Protein AF-A0A9D7NFU1-F1 (afdb_monomer_lite)

Sequence (400 aa):
MKTLTNFTKERGIVLFLALFLSTTLGDKTSTHPSVYVFNGEKYVIQGELFSGMIGENLANYEHFPLPALQAQEGNFRVRISNESNGQQYTDMAQLLVVQHPQNKEVIVDQRGKAHLIGKAQKPNTVTSSNGSDLSLATGAKDDQVFAFDNEESSRNAVILKFKKPERTERGKLILRAQSSEWMAQVVDSYYRKFGKDFPNWLQEQNALSSPERLQGMRDNDLPLSVYLKRDGEWELLEYFVATTPLQARDLVVPLNLMSIKDPELELKLETGFKFWELDYAAMDFTPNGQVTTTFVQPTSALDQDKNNALALLADADLKYVVLKKTGDYIELLYPESAVTNAGGANAFFLYTKGYSEMNVRFEGAPEANELLKLKEPGALADYSKAEYLKRKGQAKLSSM

Structure (mmCIF, N/CA/C/O backbone):
data_AF-A0A9D7NFU1-F1
#
_entry.id   AF-A0A9D7NFU1-F1
#
loop_
_atom_site.group_PDB
_atom_site.id
_atom_site.type_symbol
_atom_site.label_atom_id
_atom_site.label_alt_id
_atom_site.label_comp_id
_atom_site.label_asym_id
_atom_site.label_entity_id
_atom_site.label_seq_id
_atom_site.pdbx_PDB_ins_code
_atom_site.Cartn_x
_atom_site.Cartn_y
_atom_site.Cartn_z
_atom_site.occupancy
_atom_site.B_iso_or_equiv
_atom_site.auth_seq_id
_atom_site.auth_comp_id
_atom_site.auth_asym_id
_atom_site.auth_atom_id
_atom_site.pdbx_PDB_model_num
ATOM 1 N N . MET A 1 1 ? 25.929 34.250 8.902 1.00 37.19 1 MET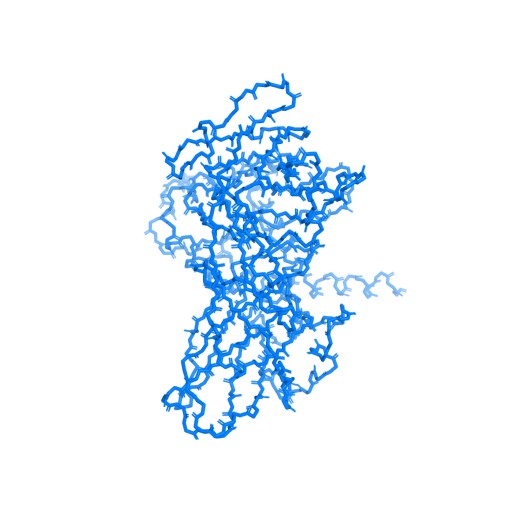 A N 1
ATOM 2 C CA . MET A 1 1 ? 25.831 33.138 7.931 1.00 37.19 1 MET A CA 1
ATOM 3 C C . MET A 1 1 ? 26.629 31.954 8.455 1.00 37.19 1 MET A C 1
ATOM 5 O O . MET A 1 1 ? 27.812 31.845 8.170 1.00 37.19 1 MET A O 1
ATOM 9 N N . LYS A 1 2 ? 26.011 31.118 9.294 1.00 29.78 2 LYS A N 1
ATOM 10 C CA . LYS A 1 2 ? 26.517 29.772 9.579 1.00 29.78 2 LYS A CA 1
ATOM 11 C C . LYS A 1 2 ? 25.806 28.848 8.597 1.00 29.78 2 LYS A C 1
ATOM 13 O O . LYS A 1 2 ? 24.588 28.915 8.475 1.00 29.78 2 LYS A O 1
ATOM 18 N N . THR A 1 3 ? 26.584 28.101 7.836 1.00 32.81 3 THR A N 1
ATOM 19 C CA . THR A 1 3 ? 26.146 27.118 6.850 1.00 32.81 3 THR A CA 1
ATOM 20 C C . THR A 1 3 ? 25.196 26.093 7.483 1.00 32.81 3 THR A C 1
ATOM 22 O O . THR A 1 3 ? 25.441 25.613 8.589 1.00 32.81 3 THR A O 1
ATOM 25 N N . LEU A 1 4 ? 24.117 25.758 6.767 1.00 41.94 4 LEU A N 1
ATOM 26 C CA . LEU A 1 4 ? 23.107 24.755 7.142 1.00 41.94 4 LEU A CA 1
ATOM 27 C C . LEU A 1 4 ? 23.677 23.334 7.342 1.00 41.94 4 LEU A C 1
ATOM 29 O O . LEU A 1 4 ? 22.986 22.472 7.866 1.00 41.94 4 LEU A O 1
ATOM 33 N N . THR A 1 5 ? 24.946 23.088 7.008 1.00 40.53 5 THR A N 1
ATOM 34 C CA . THR A 1 5 ? 25.586 21.765 7.059 1.00 40.53 5 THR A CA 1
ATOM 35 C C . THR A 1 5 ? 25.869 21.210 8.460 1.00 40.53 5 THR A C 1
ATOM 37 O O . THR A 1 5 ? 26.192 20.035 8.570 1.00 40.53 5 THR A O 1
ATOM 40 N N . ASN A 1 6 ? 25.714 21.992 9.535 1.00 31.31 6 ASN A N 1
ATOM 41 C CA . ASN A 1 6 ? 25.872 21.497 10.916 1.00 31.31 6 ASN A CA 1
ATOM 42 C C . ASN A 1 6 ? 24.538 21.280 11.665 1.00 31.31 6 ASN A C 1
ATOM 44 O O . ASN A 1 6 ? 24.554 21.043 12.871 1.00 31.31 6 ASN A O 1
ATOM 48 N N . PHE A 1 7 ? 23.388 21.355 10.982 1.00 41.78 7 PHE A N 1
ATOM 49 C CA . PHE A 1 7 ? 22.052 21.293 11.601 1.00 41.78 7 PHE A CA 1
ATOM 50 C C . PHE A 1 7 ? 21.420 19.889 11.688 1.00 41.78 7 PHE A C 1
ATOM 52 O O . PHE A 1 7 ? 20.291 19.765 12.156 1.00 41.78 7 PHE A O 1
ATOM 59 N N . THR A 1 8 ? 22.126 18.832 11.280 1.00 41.06 8 THR A N 1
ATOM 60 C CA . THR A 1 8 ? 21.580 17.464 11.156 1.00 41.06 8 THR A CA 1
ATOM 61 C C . THR A 1 8 ? 21.885 16.532 12.334 1.00 41.06 8 THR A C 1
ATOM 63 O O . THR A 1 8 ? 21.488 15.372 12.307 1.00 41.06 8 THR A O 1
ATOM 66 N N . LYS A 1 9 ? 22.565 17.000 13.394 1.00 35.88 9 LYS A N 1
ATOM 67 C CA . LYS A 1 9 ? 23.024 16.122 14.493 1.00 35.88 9 LYS A CA 1
ATOM 68 C C . LYS A 1 9 ? 22.194 16.139 15.777 1.00 35.88 9 LYS A C 1
ATOM 70 O O . LYS A 1 9 ? 22.419 15.292 16.637 1.00 35.88 9 LYS A O 1
ATOM 75 N N . GLU A 1 10 ? 21.227 17.038 15.914 1.00 35.56 10 GLU A N 1
ATOM 76 C CA . GLU A 1 10 ? 20.352 17.084 17.088 1.00 35.56 10 GLU A CA 1
ATOM 77 C C . GLU A 1 10 ? 18.916 16.772 16.675 1.00 35.56 10 GLU A C 1
ATOM 79 O O . GLU A 1 10 ? 18.222 17.628 16.140 1.00 35.56 10 GLU A O 1
ATOM 84 N N . ARG A 1 11 ? 18.529 15.504 16.882 1.00 41.25 11 ARG A N 1
ATOM 85 C CA . ARG A 1 11 ? 17.152 14.991 17.018 1.00 41.25 11 ARG A CA 1
ATOM 86 C C . ARG A 1 11 ? 16.084 15.841 16.312 1.00 41.25 11 ARG A C 1
ATOM 88 O O . ARG A 1 11 ? 15.277 16.493 16.959 1.00 41.25 11 ARG A O 1
ATOM 95 N N . GLY A 1 12 ? 16.093 15.818 14.984 1.00 32.66 12 GLY A N 1
ATOM 96 C CA . GLY A 1 12 ? 15.000 16.321 14.161 1.00 32.66 12 GLY A CA 1
ATOM 97 C C . GLY A 1 12 ? 14.421 15.145 13.399 1.00 32.66 12 GLY A C 1
ATOM 98 O O . GLY A 1 12 ? 15.089 14.592 12.530 1.00 32.66 12 GLY A O 1
ATOM 99 N N . ILE A 1 13 ? 13.224 14.733 13.787 1.00 41.75 13 ILE A N 1
ATOM 100 C CA . ILE A 1 13 ? 12.457 13.666 13.152 1.00 41.75 13 ILE A CA 1
ATOM 101 C C . ILE A 1 13 ? 12.102 14.117 11.738 1.00 41.75 13 ILE A C 1
ATOM 103 O O . ILE A 1 13 ? 11.722 15.270 11.524 1.00 41.75 13 ILE A O 1
ATOM 107 N N . VAL A 1 14 ? 12.290 13.224 10.764 1.00 41.59 14 VAL A N 1
ATOM 108 C CA . VAL A 1 14 ? 12.174 13.568 9.348 1.00 41.59 14 VAL A CA 1
ATOM 109 C C . VAL A 1 14 ? 11.026 12.826 8.689 1.00 41.59 14 VAL A C 1
ATOM 111 O O . VAL A 1 14 ? 10.956 11.601 8.712 1.00 41.59 14 VAL A O 1
ATOM 114 N N . LEU A 1 15 ? 10.114 13.593 8.106 1.00 39.97 15 LEU A N 1
ATOM 115 C CA . LEU A 1 15 ? 8.937 13.080 7.429 1.00 39.97 15 LEU A CA 1
ATOM 116 C C . LEU A 1 15 ? 9.175 12.790 5.961 1.00 39.97 15 LEU A C 1
ATOM 118 O O . LEU A 1 15 ? 9.813 13.576 5.266 1.00 39.97 15 LEU A O 1
ATOM 122 N N . PHE A 1 16 ? 8.520 11.750 5.449 1.00 44.66 16 PHE A N 1
ATOM 123 C CA . PHE A 1 16 ? 8.421 11.538 4.014 1.00 44.66 16 PHE A CA 1
ATOM 124 C C . PHE A 1 16 ? 7.115 10.827 3.628 1.00 44.66 16 PHE A C 1
ATOM 126 O O . PHE A 1 16 ? 6.804 9.810 4.231 1.00 44.66 16 PHE A O 1
ATOM 133 N N . LEU A 1 17 ? 6.424 11.302 2.581 1.00 36.38 17 LEU A N 1
ATOM 134 C CA . LEU A 1 17 ? 5.492 10.536 1.734 1.00 36.38 17 LEU A CA 1
ATOM 135 C C . LEU A 1 17 ? 5.320 11.234 0.367 1.00 36.38 17 LEU A C 1
ATOM 137 O O . LEU A 1 17 ? 4.724 12.295 0.300 1.00 36.38 17 LEU A O 1
ATOM 141 N N . ALA A 1 18 ? 5.744 10.652 -0.756 1.00 39.16 18 ALA A N 1
ATOM 142 C CA . ALA A 1 18 ? 5.269 11.149 -2.049 1.00 39.16 18 ALA A CA 1
ATOM 143 C C . ALA A 1 18 ? 3.887 10.552 -2.289 1.00 39.16 18 ALA A C 1
ATOM 145 O O . ALA A 1 18 ? 3.753 9.349 -2.493 1.00 39.16 18 ALA A O 1
ATOM 146 N N . LEU A 1 19 ? 2.866 11.394 -2.234 1.00 44.19 19 LEU A N 1
ATOM 147 C CA . LEU A 1 19 ? 1.532 11.089 -2.719 1.00 44.19 19 LEU A CA 1
ATOM 148 C C . LEU A 1 19 ? 1.188 12.171 -3.737 1.00 44.19 19 LEU A C 1
ATOM 150 O O . LEU A 1 19 ? 1.490 13.338 -3.509 1.00 44.19 19 LEU A O 1
ATOM 154 N N . PHE A 1 20 ? 0.629 11.740 -4.869 1.00 44.78 20 PHE A N 1
ATOM 155 C CA . PHE A 1 20 ? 0.122 12.527 -6.001 1.00 44.78 20 PHE A CA 1
ATOM 156 C C . PHE A 1 20 ? 0.065 14.051 -5.830 1.00 44.78 20 PHE A C 1
ATOM 158 O O . PHE A 1 20 ? -0.649 14.566 -4.972 1.00 44.78 20 PHE A O 1
ATOM 165 N N . LEU A 1 21 ? 0.672 14.804 -6.754 1.00 42.03 21 LEU A N 1
ATOM 166 C CA . LEU A 1 21 ? 0.276 16.206 -6.866 1.00 42.03 21 LEU A CA 1
ATOM 167 C C . LEU A 1 21 ? -1.078 16.300 -7.576 1.00 42.03 21 LEU A C 1
ATOM 169 O O . LEU A 1 21 ? -1.296 15.692 -8.624 1.00 42.03 21 LEU A O 1
ATOM 173 N N . SER A 1 22 ? -1.990 17.078 -6.995 1.00 34.62 22 SER A N 1
ATOM 174 C CA . SER A 1 22 ? -3.309 17.334 -7.568 1.00 34.62 22 SER A CA 1
ATOM 175 C C . SER A 1 22 ? -3.220 18.149 -8.857 1.00 34.62 22 SER A C 1
ATOM 177 O O . SER A 1 22 ? -2.479 19.130 -8.953 1.00 34.62 22 SER A O 1
ATOM 179 N N . THR A 1 23 ? -4.064 17.778 -9.813 1.00 40.16 23 THR A N 1
ATOM 180 C CA . THR A 1 23 ? -4.193 18.345 -11.151 1.00 40.16 23 THR A CA 1
ATOM 181 C C . THR A 1 23 ? -4.780 19.756 -11.146 1.00 40.16 23 THR A C 1
ATOM 183 O O . THR A 1 23 ? -5.990 19.948 -11.251 1.00 40.16 23 THR A O 1
ATOM 186 N N . THR A 1 24 ? -3.915 20.762 -11.154 1.00 34.53 24 THR A N 1
ATOM 187 C CA . THR A 1 24 ? -4.195 22.017 -11.857 1.00 34.53 24 THR A CA 1
ATOM 188 C C . THR A 1 24 ? -2.975 22.339 -12.708 1.00 34.53 24 THR A C 1
ATOM 190 O O . THR A 1 24 ? -1.965 22.778 -12.171 1.00 34.53 24 THR A O 1
ATOM 193 N N . LEU A 1 25 ? -3.108 22.106 -14.021 1.00 30.95 25 LEU A N 1
ATOM 194 C CA . LEU A 1 25 ? -2.114 22.263 -15.098 1.00 30.95 25 LEU A CA 1
ATOM 195 C C . LEU A 1 25 ? -1.153 21.073 -15.304 1.00 30.95 25 LEU A C 1
ATOM 197 O O . LEU A 1 25 ? -0.055 21.035 -14.772 1.00 30.95 25 LEU A O 1
ATOM 201 N N . GLY A 1 26 ? -1.554 20.147 -16.182 1.00 33.69 26 GLY A N 1
ATOM 202 C CA . GLY A 1 26 ? -0.673 19.555 -17.203 1.00 33.69 26 GLY A CA 1
ATOM 203 C C . GLY A 1 26 ? 0.379 18.510 -16.815 1.00 33.69 26 GLY A C 1
ATOM 204 O O . GLY A 1 26 ? 0.642 17.648 -17.648 1.00 33.69 26 GLY A O 1
ATOM 205 N N . ASP A 1 27 ? 0.935 18.513 -15.606 1.00 41.62 27 ASP A N 1
ATOM 206 C CA . ASP A 1 27 ? 1.981 17.559 -15.224 1.00 41.62 27 ASP A CA 1
ATOM 207 C C . ASP A 1 27 ? 1.418 16.452 -14.326 1.00 41.62 27 ASP A C 1
ATOM 209 O O . ASP A 1 27 ? 1.058 16.670 -13.170 1.00 41.62 27 ASP A O 1
ATOM 213 N N . LYS A 1 28 ? 1.339 15.230 -14.868 1.00 45.25 28 LYS A N 1
ATOM 214 C CA . LYS A 1 28 ? 1.117 14.011 -14.082 1.00 45.25 28 LYS A CA 1
ATOM 215 C C . LYS A 1 28 ? 2.371 13.746 -13.248 1.00 45.25 28 LYS A C 1
ATOM 217 O O . LYS A 1 28 ? 3.358 13.201 -13.732 1.00 45.25 28 LYS A O 1
ATOM 222 N N . THR A 1 29 ? 2.340 14.130 -11.985 1.00 50.62 29 THR A N 1
ATOM 223 C CA . THR A 1 29 ? 3.460 13.978 -11.050 1.00 50.62 29 THR A CA 1
ATOM 224 C C . THR A 1 29 ? 3.235 12.847 -10.040 1.00 50.62 29 THR A C 1
ATOM 226 O O . THR A 1 29 ? 3.638 12.947 -8.877 1.00 50.62 29 THR A O 1
ATOM 229 N N . SER A 1 30 ? 2.591 11.751 -10.462 1.00 61.72 30 SER A N 1
ATOM 230 C CA . SER A 1 30 ? 2.803 10.479 -9.759 1.00 61.72 30 SER A CA 1
ATOM 231 C C . SER A 1 30 ? 4.313 10.183 -9.761 1.00 61.72 30 SER A C 1
ATOM 233 O O . SER A 1 30 ? 5.072 10.753 -10.550 1.00 61.72 30 SER A O 1
ATOM 235 N N . THR A 1 31 ? 4.784 9.331 -8.861 1.00 74.38 31 THR A N 1
ATOM 236 C CA . THR A 1 31 ? 6.132 8.743 -8.990 1.00 74.38 31 THR A CA 1
ATOM 237 C C . THR A 1 31 ? 6.074 7.234 -9.143 1.00 74.38 31 THR A C 1
ATOM 239 O O . THR A 1 31 ? 7.095 6.602 -9.391 1.00 74.38 31 THR A O 1
ATOM 242 N N . HIS A 1 32 ? 4.875 6.663 -9.061 1.00 86.00 32 HIS A N 1
ATOM 243 C CA . HIS A 1 32 ? 4.649 5.239 -8.919 1.00 86.00 32 HIS A CA 1
ATOM 244 C C . HIS A 1 32 ? 4.432 4.569 -10.279 1.00 86.00 32 HIS A C 1
ATOM 246 O O . HIS A 1 32 ? 3.793 5.154 -11.161 1.00 86.00 32 HIS A O 1
ATOM 252 N N . PRO A 1 33 ? 4.963 3.352 -10.494 1.00 92.94 33 PRO A N 1
ATOM 253 C CA . PRO A 1 33 ? 4.689 2.624 -11.719 1.00 92.94 33 PRO A CA 1
ATOM 254 C C . PRO A 1 33 ? 3.247 2.125 -11.718 1.00 92.94 33 PRO A C 1
ATOM 256 O O . PRO A 1 33 ? 2.782 1.526 -10.747 1.00 92.94 33 PRO A O 1
ATOM 259 N N . SER A 1 34 ? 2.566 2.311 -12.843 1.00 94.12 34 SER A N 1
ATOM 260 C CA . SER A 1 34 ? 1.249 1.736 -13.101 1.00 94.12 34 SER A CA 1
ATOM 261 C C . SER A 1 34 ? 1.374 0.282 -13.549 1.00 94.12 34 SER A C 1
ATOM 263 O O . SER A 1 34 ? 2.215 -0.057 -14.384 1.00 94.12 34 SER A O 1
ATOM 265 N N . VAL A 1 35 ? 0.505 -0.579 -13.027 1.00 96.81 35 VAL A N 1
ATOM 266 C CA . VAL A 1 35 ? 0.406 -1.990 -13.407 1.00 96.81 35 VAL A CA 1
ATOM 267 C C . VAL A 1 35 ? -0.795 -2.185 -14.307 1.00 96.81 35 VAL A C 1
ATOM 269 O O . VAL A 1 35 ? -1.923 -1.834 -13.962 1.00 96.81 35 VAL A O 1
ATOM 272 N N . TYR A 1 36 ? -0.548 -2.814 -15.443 1.00 97.88 36 TYR A N 1
ATOM 273 C CA . TYR A 1 36 ? -1.548 -3.210 -16.414 1.00 97.88 36 TYR A CA 1
ATOM 274 C C . TYR A 1 36 ? -1.541 -4.722 -16.580 1.00 97.88 36 TYR A C 1
ATOM 276 O O . TYR A 1 36 ? -0.486 -5.354 -16.565 1.00 97.88 36 TYR A O 1
ATOM 284 N N . VAL A 1 37 ? -2.710 -5.302 -16.818 1.00 98.44 37 VAL A N 1
ATOM 285 C CA . VAL A 1 37 ? -2.836 -6.714 -17.196 1.00 98.44 37 VAL A CA 1
ATOM 286 C C . VAL A 1 37 ? -3.599 -6.833 -18.492 1.00 98.44 37 VAL A C 1
ATOM 288 O O . VAL A 1 37 ? -4.491 -6.030 -18.769 1.00 98.44 37 VAL A O 1
ATOM 291 N N . PHE A 1 38 ? -3.254 -7.832 -19.290 1.00 97.75 38 PHE A N 1
ATOM 292 C CA . PHE A 1 38 ? -4.058 -8.182 -20.446 1.00 97.75 38 PHE A CA 1
ATOM 293 C C . PHE A 1 38 ? -5.231 -9.060 -20.000 1.00 97.75 38 PHE A C 1
ATOM 295 O O . PHE A 1 38 ? -5.030 -10.102 -19.375 1.00 97.75 38 PHE A O 1
ATOM 302 N N . ASN A 1 39 ? -6.454 -8.635 -20.307 1.00 95.81 39 ASN A N 1
ATOM 303 C CA . ASN A 1 39 ? -7.680 -9.301 -19.852 1.00 95.81 39 ASN A CA 1
ATOM 304 C C . ASN A 1 39 ? -8.314 -10.231 -20.906 1.00 95.81 39 ASN A C 1
ATOM 306 O O . ASN A 1 39 ? -9.484 -10.572 -20.778 1.00 95.81 39 ASN A O 1
ATOM 310 N N . GLY A 1 40 ? -7.587 -10.570 -21.974 1.00 93.31 40 GLY A N 1
ATOM 311 C CA . GLY A 1 40 ? -8.108 -11.313 -23.130 1.00 93.31 40 GLY A CA 1
ATOM 312 C C . GLY A 1 40 ? -8.409 -10.434 -24.351 1.00 93.31 40 GLY A C 1
ATOM 313 O O . GLY A 1 40 ? -8.382 -10.933 -25.474 1.00 93.31 40 GLY A O 1
ATOM 314 N N . GLU A 1 41 ? -8.594 -9.125 -24.159 1.00 94.06 41 GLU A N 1
ATOM 315 C CA . GLU A 1 41 ? -8.902 -8.179 -25.243 1.00 94.06 41 GLU A CA 1
ATOM 316 C C . GLU A 1 41 ? -7.928 -6.999 -25.294 1.00 94.06 41 GLU A C 1
ATOM 318 O O . GLU A 1 41 ? -7.433 -6.632 -26.360 1.00 94.06 41 GLU A O 1
ATOM 323 N N . LYS A 1 42 ? -7.649 -6.387 -24.139 1.00 96.31 42 LYS A N 1
ATOM 324 C CA . LYS A 1 42 ? -6.816 -5.186 -24.028 1.00 96.31 42 LYS A CA 1
ATOM 325 C C . LYS A 1 42 ? -6.065 -5.146 -22.703 1.00 96.31 42 LYS A C 1
ATOM 327 O O . LYS A 1 42 ? -6.386 -5.864 -21.758 1.00 96.31 42 LYS A O 1
ATOM 332 N N . TYR A 1 43 ? -5.082 -4.255 -22.626 1.00 96.75 43 TYR A N 1
ATOM 333 C CA . TYR A 1 43 ? -4.476 -3.900 -21.349 1.00 96.75 43 TYR A CA 1
ATOM 334 C C . TYR A 1 43 ? -5.445 -3.047 -20.528 1.00 96.75 43 TYR A C 1
ATOM 336 O O . TYR A 1 43 ? -5.970 -2.044 -21.014 1.00 96.75 43 TYR A O 1
ATOM 344 N N . VAL A 1 44 ? -5.671 -3.452 -19.281 1.00 96.69 44 VAL A N 1
ATOM 345 C CA . VAL A 1 44 ? -6.478 -2.726 -18.298 1.00 96.69 44 VAL A CA 1
ATOM 346 C C . VAL A 1 44 ? -5.618 -2.385 -17.089 1.00 96.69 44 VAL A C 1
ATOM 348 O O . VAL A 1 44 ? -4.856 -3.225 -16.608 1.00 96.69 44 VAL A O 1
ATOM 351 N N . ILE A 1 45 ? -5.718 -1.142 -16.616 1.00 94.75 45 ILE A N 1
ATOM 352 C CA . ILE A 1 45 ? -4.997 -0.698 -15.423 1.00 94.75 45 ILE A CA 1
ATOM 353 C C . ILE A 1 45 ? -5.525 -1.452 -14.202 1.00 94.75 45 ILE A C 1
ATOM 355 O O . ILE A 1 45 ? -6.727 -1.691 -14.077 1.00 94.75 45 ILE A O 1
ATOM 359 N N . GLN A 1 46 ? -4.628 -1.876 -13.323 1.00 93.75 46 GLN A N 1
ATOM 360 C CA . GLN A 1 46 ? -4.958 -2.512 -12.050 1.00 93.75 46 GLN A CA 1
ATOM 361 C C . GLN A 1 46 ? -4.661 -1.595 -10.859 1.00 93.75 46 GLN A C 1
ATOM 363 O O . GLN A 1 46 ? -5.213 -1.818 -9.791 1.00 93.75 46 GLN A O 1
ATOM 368 N N . GLY A 1 47 ? -3.816 -0.575 -11.028 1.00 91.62 47 GLY A N 1
ATOM 369 C CA . GLY A 1 47 ? -3.406 0.378 -9.991 1.00 91.62 47 GLY A CA 1
ATOM 370 C C . GLY A 1 47 ? -1.909 0.671 -10.085 1.00 91.62 47 GLY A C 1
ATOM 371 O O . GLY A 1 47 ? -1.297 0.390 -11.112 1.00 91.62 47 GLY A O 1
ATOM 372 N N . GLU A 1 48 ? -1.313 1.186 -9.014 1.00 91.69 48 GLU A N 1
ATOM 373 C CA . GLU A 1 48 ? 0.112 1.545 -8.967 1.00 91.69 48 GLU A CA 1
ATOM 374 C C . GLU A 1 48 ? 0.862 0.850 -7.819 1.00 91.69 48 GLU A C 1
ATOM 376 O O . GLU A 1 48 ? 0.267 0.589 -6.768 1.00 91.69 48 GLU A O 1
ATOM 381 N N . LEU A 1 49 ? 2.150 0.558 -8.032 1.00 92.25 49 LEU A N 1
ATOM 382 C CA . LEU A 1 49 ? 3.050 -0.076 -7.052 1.00 92.25 49 LEU A CA 1
ATOM 383 C C . LEU A 1 49 ? 3.868 0.951 -6.265 1.00 92.25 49 LEU A C 1
ATOM 385 O O . LEU A 1 49 ? 3.928 2.132 -6.600 1.00 92.25 49 LEU A O 1
ATOM 389 N N . PHE A 1 50 ? 4.604 0.465 -5.268 1.00 90.88 50 PHE A N 1
ATOM 390 C CA . PHE A 1 50 ? 5.649 1.193 -4.546 1.00 90.88 50 PHE A CA 1
ATOM 391 C C . PHE A 1 50 ? 5.123 2.454 -3.857 1.00 90.88 50 PHE A C 1
ATOM 393 O O . PHE A 1 50 ? 5.859 3.423 -3.645 1.00 90.88 50 PHE A O 1
ATOM 400 N N . SER A 1 51 ? 3.839 2.444 -3.492 1.00 83.75 51 SER A N 1
ATOM 401 C CA . SER A 1 51 ? 3.226 3.531 -2.741 1.00 83.75 51 SER A CA 1
ATOM 402 C C . SER A 1 51 ? 3.934 3.703 -1.398 1.00 83.75 51 SER A C 1
ATOM 404 O O . SER A 1 51 ? 4.098 2.752 -0.636 1.00 83.75 51 SER A O 1
ATOM 406 N N . GLY A 1 52 ? 4.425 4.914 -1.132 1.00 82.19 52 GLY A N 1
ATOM 407 C CA . GLY A 1 52 ? 5.239 5.206 0.051 1.00 82.19 52 GLY A CA 1
ATOM 408 C C . GLY A 1 52 ? 6.670 4.643 0.036 1.00 82.19 52 GLY A C 1
ATOM 409 O O . GLY A 1 52 ? 7.438 4.966 0.940 1.00 82.19 52 GLY A O 1
ATOM 410 N N . MET A 1 53 ? 7.075 3.874 -0.984 1.00 89.81 53 MET A N 1
ATOM 411 C CA . MET A 1 53 ? 8.431 3.321 -1.137 1.00 89.81 53 MET A CA 1
ATOM 412 C C . MET A 1 53 ? 9.292 4.236 -2.019 1.00 89.81 53 MET A C 1
ATOM 414 O O . MET A 1 53 ? 9.614 3.909 -3.162 1.00 89.81 53 MET A O 1
ATOM 418 N N . ILE A 1 54 ? 9.630 5.424 -1.507 1.00 88.31 54 ILE A N 1
ATOM 419 C CA . ILE A 1 54 ? 10.456 6.391 -2.244 1.00 88.31 54 ILE A CA 1
ATOM 420 C C . ILE A 1 54 ? 11.888 6.407 -1.719 1.00 88.31 54 ILE A C 1
ATOM 422 O O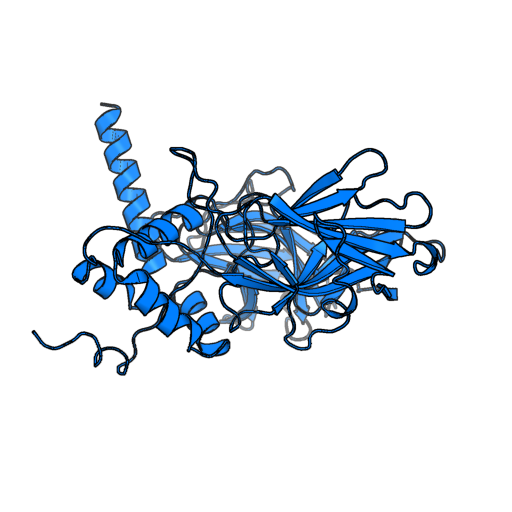 . ILE A 1 54 ? 12.132 6.787 -0.572 1.00 88.31 54 ILE A O 1
ATOM 426 N N . GLY A 1 55 ? 12.830 6.072 -2.590 1.00 91.94 55 GLY A N 1
ATOM 427 C CA . GLY A 1 55 ? 14.229 5.837 -2.254 1.00 91.94 55 GLY A CA 1
ATOM 428 C C . GLY A 1 55 ? 14.509 4.365 -1.953 1.00 91.94 55 GLY A C 1
ATOM 429 O O . GLY A 1 55 ? 13.680 3.654 -1.384 1.00 91.94 55 GLY A O 1
ATOM 430 N N . GLU A 1 56 ? 15.703 3.912 -2.336 1.00 94.56 56 GLU A N 1
ATOM 431 C CA . GLU A 1 56 ? 16.135 2.513 -2.213 1.00 94.56 56 GLU A CA 1
ATOM 432 C C . GLU A 1 56 ? 16.084 2.005 -0.765 1.00 94.56 56 GLU A C 1
ATOM 434 O O . GLU A 1 56 ? 15.750 0.852 -0.505 1.00 94.56 56 GLU A O 1
ATOM 439 N N . ASN A 1 57 ? 16.323 2.891 0.206 1.00 93.88 57 ASN A N 1
ATOM 440 C CA . ASN A 1 57 ? 16.224 2.578 1.630 1.00 93.88 57 ASN A CA 1
ATOM 441 C C . ASN A 1 57 ? 14.794 2.267 2.109 1.00 93.88 57 ASN A C 1
ATOM 443 O O . ASN A 1 57 ? 14.625 1.855 3.254 1.00 93.88 57 ASN A O 1
ATOM 447 N N . LEU A 1 58 ? 13.773 2.433 1.270 1.00 93.94 58 LEU A N 1
ATOM 448 C CA . LEU A 1 58 ? 12.400 1.996 1.526 1.00 93.94 58 LEU A CA 1
ATOM 449 C C . LEU A 1 58 ? 11.935 0.890 0.574 1.00 93.94 58 LEU A C 1
ATOM 451 O O . LEU A 1 58 ? 10.767 0.504 0.637 1.00 93.94 58 LEU A O 1
ATOM 455 N N . ALA A 1 59 ? 12.820 0.374 -0.283 1.00 94.75 59 ALA A N 1
ATOM 456 C CA . ALA A 1 59 ? 12.487 -0.717 -1.184 1.00 94.75 59 ALA A CA 1
ATOM 457 C C . ALA A 1 59 ? 12.007 -1.932 -0.385 1.00 94.75 59 ALA A C 1
ATOM 459 O O . ALA A 1 59 ? 12.705 -2.437 0.500 1.00 94.75 59 ALA A O 1
ATOM 460 N N . ASN A 1 60 ? 10.808 -2.412 -0.699 1.00 93.12 60 ASN A N 1
ATOM 461 C CA . ASN A 1 60 ? 10.207 -3.539 -0.004 1.00 93.12 60 ASN A CA 1
ATOM 462 C C . ASN A 1 60 ? 9.411 -4.410 -0.976 1.00 93.12 60 ASN A C 1
ATOM 464 O O . ASN A 1 60 ? 9.173 -4.037 -2.125 1.00 93.12 60 ASN A O 1
ATOM 468 N N . TYR A 1 61 ? 9.041 -5.596 -0.512 1.00 94.44 61 TYR A N 1
ATOM 469 C CA . TYR A 1 61 ? 8.175 -6.494 -1.251 1.00 94.44 61 TYR A CA 1
ATOM 470 C C . TYR A 1 61 ? 6.733 -5.991 -1.246 1.00 94.44 61 TYR A C 1
ATOM 472 O O . TYR A 1 61 ? 6.217 -5.537 -0.224 1.00 94.44 61 TYR A O 1
ATOM 480 N N . GLU A 1 62 ? 6.062 -6.156 -2.376 1.00 94.00 62 GLU A N 1
ATOM 481 C CA . GLU A 1 62 ? 4.652 -5.856 -2.563 1.00 94.00 62 GLU A CA 1
ATOM 482 C C . GLU A 1 62 ? 3.939 -7.058 -3.192 1.00 94.00 62 GLU A C 1
ATOM 484 O O . GLU A 1 62 ? 4.479 -7.734 -4.070 1.00 94.00 62 GLU A O 1
ATOM 489 N N . HIS A 1 63 ? 2.721 -7.329 -2.718 1.00 95.19 63 HIS A N 1
ATOM 490 C CA . HIS A 1 63 ? 1.845 -8.394 -3.208 1.00 95.19 63 HIS A CA 1
ATOM 491 C C . HIS A 1 63 ? 0.607 -7.748 -3.817 1.00 95.19 63 HIS A C 1
ATOM 493 O O . HIS A 1 63 ? -0.410 -7.540 -3.155 1.00 95.19 63 HIS A O 1
ATOM 499 N N . PHE A 1 64 ? 0.718 -7.372 -5.079 1.00 95.44 64 PHE A N 1
ATOM 500 C CA . PHE A 1 64 ? -0.261 -6.518 -5.725 1.00 95.44 64 PHE A CA 1
ATOM 501 C C . PHE A 1 64 ? -1.338 -7.360 -6.427 1.00 95.44 64 PHE A C 1
ATOM 503 O O . PHE A 1 64 ? -0.993 -8.136 -7.316 1.00 95.44 64 PHE A O 1
ATOM 510 N N . PRO A 1 65 ? -2.632 -7.241 -6.081 1.00 96.19 65 PRO A N 1
ATOM 511 C CA . PRO A 1 65 ? -3.683 -8.079 -6.659 1.00 96.19 65 PRO A CA 1
ATOM 512 C C . PRO A 1 65 ? -3.917 -7.777 -8.147 1.00 96.19 65 PRO A C 1
ATOM 514 O O . PRO A 1 65 ? -3.969 -6.619 -8.558 1.00 96.19 65 PRO A O 1
ATOM 517 N N . LEU A 1 66 ? -4.120 -8.828 -8.946 1.00 97.31 66 LEU A N 1
ATOM 518 C CA . LEU A 1 66 ? -4.362 -8.761 -10.393 1.00 97.31 66 LEU A CA 1
ATOM 519 C C . LEU A 1 66 ? -5.715 -9.403 -10.771 1.00 97.31 66 LEU A C 1
ATOM 521 O O . LEU A 1 66 ? -5.744 -10.406 -11.488 1.00 97.31 66 LEU A O 1
ATOM 525 N N . PRO A 1 67 ? -6.856 -8.873 -10.290 1.00 95.19 67 PRO A N 1
ATOM 526 C CA . PRO A 1 67 ? -8.165 -9.514 -10.448 1.00 95.19 67 PRO A CA 1
ATOM 527 C C . PRO A 1 67 ? -8.642 -9.635 -11.903 1.00 95.19 67 PRO A C 1
ATOM 529 O O . PRO A 1 67 ? -9.468 -10.496 -12.193 1.00 95.19 67 PRO A O 1
ATOM 532 N N . ALA A 1 68 ? -8.147 -8.795 -12.820 1.00 96.31 68 ALA A N 1
ATOM 533 C CA . ALA A 1 68 ? -8.522 -8.847 -14.236 1.00 96.31 68 ALA A CA 1
ATOM 534 C C . ALA A 1 68 ? -7.562 -9.680 -15.106 1.00 96.31 68 ALA A C 1
ATOM 536 O O . ALA A 1 68 ? -7.737 -9.723 -16.326 1.00 96.31 68 ALA A O 1
ATOM 537 N N . LEU A 1 69 ? -6.535 -10.302 -14.513 1.00 97.06 69 LEU A N 1
ATOM 538 C CA . LEU A 1 69 ? -5.539 -11.068 -15.254 1.00 97.06 69 LEU A CA 1
ATOM 539 C C . LEU A 1 69 ? -6.158 -12.344 -15.831 1.00 97.06 69 LEU A C 1
ATOM 541 O O . LEU A 1 69 ? -6.728 -13.155 -15.104 1.00 97.06 69 LEU A O 1
ATOM 545 N N . GLN A 1 70 ? -5.998 -12.536 -17.138 1.00 95.75 70 GLN A N 1
ATOM 546 C CA . GLN A 1 70 ? -6.442 -13.740 -17.835 1.00 95.75 70 GLN A CA 1
ATOM 547 C C . GLN A 1 70 ? -5.303 -14.318 -18.669 1.00 95.75 70 GLN A C 1
ATOM 549 O O . GLN A 1 70 ? -4.437 -13.587 -19.157 1.00 95.75 70 GLN A O 1
ATOM 554 N N . ALA A 1 71 ? -5.300 -15.640 -18.823 1.00 95.00 71 ALA A N 1
ATOM 555 C CA . ALA A 1 71 ? -4.385 -16.297 -19.739 1.00 95.00 71 ALA A CA 1
ATOM 556 C C . ALA A 1 71 ? -4.859 -16.091 -21.181 1.00 95.00 71 ALA A C 1
ATOM 558 O O . ALA A 1 71 ? -6.048 -16.200 -21.485 1.00 95.00 71 ALA A O 1
ATOM 559 N N . GLN A 1 72 ? -3.919 -15.823 -22.079 1.00 94.75 72 GLN A N 1
ATOM 560 C CA . GLN A 1 72 ? -4.142 -15.801 -23.516 1.00 94.75 72 GLN A CA 1
ATOM 561 C C . GLN A 1 72 ? -2.931 -16.421 -24.209 1.00 94.75 72 GLN A C 1
ATOM 563 O O . GLN A 1 72 ? -1.790 -16.078 -23.897 1.00 94.75 72 GLN A O 1
ATOM 568 N N . GLU A 1 73 ? -3.173 -17.326 -25.163 1.00 93.94 73 GLU A N 1
ATOM 569 C CA . GLU A 1 73 ? -2.106 -17.983 -25.937 1.00 93.94 73 GLU A CA 1
ATOM 570 C C . GLU A 1 73 ? -1.041 -18.628 -25.024 1.00 93.94 73 GLU A C 1
ATOM 572 O O . GLU A 1 73 ? 0.165 -18.478 -25.227 1.00 93.94 73 GLU A O 1
ATOM 577 N N . GLY A 1 74 ? -1.494 -19.309 -23.965 1.00 95.50 74 GLY A N 1
ATOM 578 C CA . GLY A 1 74 ? -0.631 -20.015 -23.017 1.00 95.50 74 GLY A CA 1
ATOM 579 C C . GLY A 1 74 ? 0.175 -19.116 -22.077 1.00 95.50 74 GLY A C 1
ATOM 580 O O . GLY A 1 74 ? 1.095 -19.610 -21.425 1.00 95.50 74 GLY A O 1
ATOM 581 N N . ASN A 1 75 ? -0.118 -17.812 -22.008 1.00 97.44 75 ASN A N 1
ATOM 582 C CA . ASN A 1 75 ? 0.610 -16.868 -21.164 1.00 97.44 75 ASN A CA 1
ATOM 583 C C . ASN A 1 75 ? -0.319 -15.891 -20.438 1.00 97.44 75 ASN A C 1
ATOM 585 O O . ASN A 1 75 ? -1.311 -15.416 -20.986 1.00 97.44 75 ASN A O 1
ATOM 589 N N . PHE A 1 76 ? 0.073 -15.503 -19.233 1.00 98.19 76 PHE A N 1
ATOM 590 C CA . PHE A 1 76 ? -0.420 -14.307 -18.563 1.00 98.19 76 PHE A CA 1
ATOM 591 C C . PHE A 1 76 ? 0.472 -13.123 -18.930 1.00 98.19 76 PHE A C 1
ATOM 593 O O . PHE A 1 76 ? 1.698 -13.255 -18.915 1.00 98.19 76 PHE A O 1
ATOM 600 N N . ARG A 1 77 ? -0.126 -11.966 -19.242 1.00 98.56 77 ARG A N 1
ATOM 601 C CA . ARG A 1 77 ? 0.620 -10.760 -19.635 1.00 98.56 77 ARG A CA 1
ATOM 602 C C . ARG A 1 77 ? 0.403 -9.635 -18.634 1.00 98.56 77 ARG A C 1
ATOM 604 O O . ARG A 1 77 ? -0.730 -9.191 -18.433 1.00 98.56 77 ARG A O 1
ATOM 611 N N . VAL A 1 78 ? 1.496 -9.153 -18.058 1.00 98.75 78 VAL A N 1
ATOM 612 C CA . VAL A 1 78 ? 1.523 -8.027 -17.116 1.00 98.75 78 VAL A CA 1
ATOM 613 C C . VAL A 1 78 ? 2.454 -6.958 -17.673 1.00 98.75 78 VAL A C 1
ATOM 615 O O . VAL A 1 78 ? 3.468 -7.278 -18.285 1.00 98.75 78 VAL A O 1
ATOM 618 N N . ARG A 1 79 ? 2.127 -5.684 -17.486 1.00 98.50 79 ARG A N 1
ATOM 619 C CA . ARG A 1 79 ? 2.999 -4.565 -17.841 1.00 98.50 79 ARG A CA 1
ATOM 620 C C . ARG A 1 79 ? 3.164 -3.642 -16.645 1.00 98.50 79 ARG A C 1
ATOM 622 O O . ARG A 1 79 ? 2.171 -3.242 -16.045 1.00 98.50 79 ARG A O 1
ATOM 629 N N . ILE A 1 80 ? 4.408 -3.301 -16.334 1.00 98.19 80 ILE A N 1
ATOM 630 C CA . ILE A 1 80 ? 4.763 -2.265 -15.359 1.00 98.19 80 ILE A CA 1
ATOM 631 C C . ILE A 1 80 ? 5.207 -1.050 -16.175 1.00 98.19 80 ILE A C 1
ATOM 633 O O . ILE A 1 80 ? 6.110 -1.172 -17.002 1.00 98.19 80 ILE A O 1
ATOM 637 N N . SER A 1 81 ? 4.535 0.086 -16.008 1.00 96.81 81 SER A N 1
ATOM 638 C CA . SER A 1 81 ? 4.694 1.268 -16.861 1.00 96.81 81 SER A CA 1
ATOM 639 C C . SER A 1 81 ? 4.966 2.516 -16.037 1.00 96.81 81 SER A C 1
ATOM 641 O O . SER A 1 81 ? 4.271 2.779 -15.055 1.00 96.81 81 SER A O 1
ATOM 643 N N . ASN A 1 82 ? 5.912 3.332 -16.488 1.00 94.38 82 ASN A N 1
ATOM 644 C CA . ASN A 1 82 ? 6.127 4.660 -15.943 1.00 94.38 82 ASN A CA 1
ATOM 645 C C . ASN A 1 82 ? 5.204 5.663 -16.640 1.00 94.38 82 ASN A C 1
ATOM 647 O O . ASN A 1 82 ? 5.376 5.972 -17.816 1.00 94.38 82 ASN A O 1
ATOM 651 N N . GLU A 1 83 ? 4.215 6.188 -15.921 1.00 90.19 83 GLU A N 1
ATOM 652 C CA . GLU A 1 83 ? 3.314 7.244 -16.416 1.00 90.19 83 GLU A CA 1
ATOM 653 C C . GLU A 1 83 ? 3.635 8.621 -15.838 1.00 90.19 83 GLU A C 1
ATOM 655 O O . GLU A 1 83 ? 2.788 9.517 -15.784 1.00 90.19 83 GLU A O 1
ATOM 660 N N . SER A 1 84 ? 4.855 8.760 -15.343 1.00 83.94 84 SER A N 1
ATOM 661 C CA . SER A 1 84 ? 5.200 9.714 -14.317 1.00 83.94 84 SER A CA 1
ATOM 662 C C . SER A 1 84 ? 6.556 10.354 -14.612 1.00 83.94 84 SER A C 1
ATOM 664 O O . SER A 1 84 ? 7.400 9.781 -15.298 1.00 83.94 84 SER A O 1
ATOM 666 N N . ASN A 1 85 ? 6.798 11.539 -14.055 1.00 80.88 85 ASN A N 1
ATOM 667 C CA . ASN A 1 85 ? 8.085 12.221 -14.221 1.00 80.88 85 ASN A CA 1
ATOM 668 C C . ASN A 1 85 ? 9.186 11.674 -13.282 1.00 80.88 85 ASN A C 1
ATOM 670 O O . ASN A 1 85 ? 10.330 12.124 -13.358 1.00 80.88 85 ASN A O 1
ATOM 674 N N . GLY A 1 86 ? 8.854 10.732 -12.387 1.00 85.62 86 GLY A N 1
ATOM 675 C CA . GLY A 1 86 ? 9.806 10.045 -11.509 1.00 85.62 86 GLY A CA 1
ATOM 676 C C . GLY A 1 86 ? 10.558 8.905 -12.202 1.00 85.62 86 GLY A C 1
ATOM 677 O O . GLY A 1 86 ? 10.195 8.473 -13.294 1.00 85.62 86 GLY A O 1
ATOM 678 N N . GLN A 1 87 ? 11.607 8.405 -11.547 1.00 92.56 87 GLN A N 1
ATOM 679 C CA . GLN A 1 87 ? 12.304 7.181 -11.962 1.00 92.56 87 GLN A CA 1
ATOM 680 C C . GLN A 1 87 ? 11.834 6.008 -11.106 1.00 92.56 87 GLN A C 1
ATOM 682 O O . GLN A 1 87 ? 11.581 6.175 -9.915 1.00 92.56 87 GLN A O 1
ATOM 687 N N . GLN A 1 88 ? 11.710 4.826 -11.698 1.00 95.38 88 GLN A N 1
ATOM 688 C CA . GLN A 1 88 ? 11.139 3.656 -11.029 1.00 95.38 88 GLN A CA 1
ATOM 689 C C . GLN A 1 88 ? 12.069 2.465 -11.186 1.00 95.38 88 GLN A C 1
ATOM 691 O O . GLN A 1 88 ? 12.568 2.206 -12.282 1.00 95.38 88 GLN A O 1
ATOM 696 N N . TYR A 1 89 ? 12.284 1.747 -10.091 1.00 97.31 89 TYR A N 1
ATOM 697 C CA . TYR A 1 89 ? 13.288 0.701 -9.971 1.00 97.31 89 TYR A CA 1
ATOM 698 C C . TYR A 1 89 ? 12.598 -0.586 -9.536 1.00 97.31 89 TYR A C 1
ATOM 700 O O . TYR A 1 89 ? 12.016 -0.637 -8.455 1.00 97.31 89 TYR A O 1
ATOM 708 N N . THR A 1 90 ? 12.640 -1.616 -10.380 1.00 98.19 90 THR A N 1
ATOM 709 C CA . THR A 1 90 ? 12.082 -2.946 -10.083 1.00 98.19 90 THR A CA 1
ATOM 710 C C . THR A 1 90 ? 13.210 -3.970 -10.054 1.00 98.19 90 THR A C 1
ATOM 712 O O . THR A 1 90 ? 13.911 -4.120 -11.047 1.00 98.19 90 THR A O 1
ATOM 715 N N . ASP A 1 91 ? 13.380 -4.636 -8.915 1.00 97.69 91 ASP A N 1
ATOM 716 C CA . ASP A 1 91 ? 14.445 -5.612 -8.609 1.00 97.69 91 ASP A CA 1
ATOM 717 C C . ASP A 1 91 ? 14.003 -7.045 -8.952 1.00 97.69 91 ASP A C 1
ATOM 719 O O . ASP A 1 91 ? 14.784 -7.914 -9.300 1.00 97.69 91 ASP A O 1
ATOM 723 N N . MET A 1 92 ? 12.703 -7.317 -8.833 1.00 98.00 92 MET A N 1
ATOM 724 C CA . MET A 1 92 ? 12.142 -8.656 -8.997 1.00 98.00 92 MET A CA 1
ATOM 725 C C . MET A 1 92 ? 10.673 -8.547 -9.386 1.00 98.00 92 MET A C 1
ATOM 727 O O . MET A 1 92 ? 9.974 -7.697 -8.840 1.00 98.00 92 MET A O 1
ATOM 731 N N . ALA A 1 93 ? 10.183 -9.416 -10.274 1.00 98.25 93 ALA A N 1
ATOM 732 C CA . ALA A 1 93 ? 8.766 -9.453 -10.642 1.00 98.25 93 ALA A CA 1
ATOM 733 C C . ALA A 1 93 ? 8.274 -10.881 -10.938 1.00 98.25 93 ALA A C 1
ATOM 735 O O . ALA A 1 93 ? 8.361 -11.375 -12.063 1.00 98.25 93 ALA A O 1
ATOM 736 N N . GLN A 1 94 ? 7.684 -11.527 -9.937 1.00 98.12 94 GLN A N 1
ATOM 737 C CA . GLN A 1 94 ? 7.099 -12.865 -10.027 1.00 98.12 94 GLN A CA 1
ATOM 738 C C . GLN A 1 94 ? 5.570 -12.803 -10.015 1.00 98.12 94 GLN A C 1
ATOM 740 O O . GLN A 1 94 ? 4.967 -11.917 -9.410 1.00 98.12 94 GLN A O 1
ATOM 745 N N . LEU A 1 95 ? 4.924 -13.791 -10.627 1.00 98.12 95 LEU A N 1
ATOM 746 C CA . LEU A 1 95 ? 3.489 -13.993 -10.473 1.00 98.12 95 LEU A CA 1
ATOM 747 C C . LEU A 1 95 ? 3.251 -14.936 -9.290 1.00 98.12 95 LEU A C 1
ATOM 749 O O . LEU A 1 95 ? 3.571 -16.122 -9.353 1.00 98.12 95 LEU A O 1
ATOM 753 N N . LEU A 1 96 ? 2.685 -14.413 -8.206 1.00 97.75 96 LEU A N 1
ATOM 754 C CA . LEU A 1 96 ? 2.184 -15.212 -7.096 1.00 97.75 96 LEU A CA 1
ATOM 755 C C . LEU A 1 96 ? 0.776 -15.706 -7.435 1.00 97.75 96 LEU A C 1
ATOM 757 O O . LEU A 1 96 ? -0.157 -14.925 -7.624 1.00 97.75 96 LEU A O 1
ATOM 761 N N . VAL A 1 97 ? 0.626 -17.022 -7.462 1.00 97.12 97 VAL A N 1
ATOM 762 C CA . VAL A 1 97 ? -0.647 -17.714 -7.641 1.00 97.12 97 VAL A CA 1
ATOM 763 C C . VAL A 1 97 ? -1.065 -18.306 -6.310 1.00 97.12 97 VAL A C 1
ATOM 765 O O . VAL A 1 97 ? -0.313 -19.069 -5.702 1.00 97.12 97 VAL A O 1
ATOM 768 N N . VAL A 1 98 ? -2.276 -17.987 -5.869 1.00 96.38 98 VAL A N 1
ATOM 769 C CA . VAL A 1 98 ? -2.880 -18.577 -4.677 1.00 96.38 98 VAL A CA 1
ATOM 770 C C . VAL A 1 98 ? -4.075 -19.416 -5.091 1.00 96.38 98 VAL A C 1
ATOM 772 O O . VAL A 1 98 ? -5.091 -18.885 -5.533 1.00 96.38 98 VAL A O 1
ATOM 775 N N . GLN A 1 99 ? -3.973 -20.726 -4.900 1.00 94.62 99 GLN A N 1
ATOM 776 C CA . GLN A 1 99 ? -5.100 -21.637 -5.051 1.00 94.62 99 GLN A CA 1
ATOM 777 C C . GLN A 1 99 ? -5.982 -21.603 -3.814 1.00 94.62 99 GLN A C 1
ATOM 779 O O . GLN A 1 99 ? -5.502 -21.753 -2.683 1.00 94.62 99 GLN A O 1
ATOM 784 N N . HIS A 1 100 ? -7.283 -21.459 -4.033 1.00 93.44 100 HIS A N 1
ATOM 785 C CA . HIS A 1 100 ? -8.262 -21.382 -2.963 1.00 93.44 100 HIS A CA 1
ATOM 786 C C . HIS A 1 100 ? -9.603 -22.029 -3.339 1.00 93.44 100 HIS A C 1
ATOM 788 O O . HIS A 1 100 ? -9.911 -22.221 -4.518 1.00 93.44 100 HIS A O 1
ATOM 794 N N . PRO A 1 101 ? -10.447 -22.369 -2.349 1.00 92.12 101 PRO A N 1
ATOM 795 C CA . PRO A 1 101 ? -11.821 -22.785 -2.612 1.00 92.12 101 PRO A CA 1
ATOM 796 C C . PRO A 1 101 ? -12.622 -21.684 -3.325 1.00 92.12 101 PRO A C 1
ATOM 798 O O . PRO A 1 101 ? -12.528 -20.515 -2.953 1.00 92.12 101 PRO A O 1
ATOM 801 N N . GLN A 1 102 ? -13.472 -22.061 -4.287 1.00 89.12 102 GLN A N 1
ATOM 802 C CA . GLN A 1 102 ? -14.273 -21.121 -5.096 1.00 89.12 102 GLN A CA 1
ATOM 803 C C . GLN A 1 102 ? -15.200 -20.205 -4.276 1.00 89.12 102 GLN A C 1
ATOM 805 O O . GLN A 1 102 ? -15.589 -19.143 -4.743 1.00 89.12 102 GLN A O 1
ATOM 810 N N . ASN A 1 103 ? -15.568 -20.605 -3.057 1.00 89.25 103 ASN A N 1
ATOM 811 C CA . ASN A 1 103 ? -16.456 -19.850 -2.168 1.00 89.25 103 ASN A CA 1
ATOM 812 C C . ASN A 1 103 ? -15.712 -18.984 -1.136 1.00 89.25 103 ASN A C 1
ATOM 814 O O . ASN A 1 103 ? -16.294 -18.618 -0.111 1.00 89.25 103 ASN A O 1
ATOM 818 N N . LYS A 1 104 ? -14.418 -18.734 -1.347 1.00 91.69 104 LYS A N 1
ATOM 819 C CA . LYS A 1 104 ? -13.569 -17.912 -0.481 1.00 91.69 104 LYS A CA 1
ATOM 820 C C . LYS A 1 104 ? -12.882 -16.843 -1.309 1.00 91.69 104 LYS A C 1
ATOM 822 O O . LYS A 1 104 ? -12.492 -17.107 -2.440 1.00 91.69 104 LYS A O 1
ATOM 827 N N . GLU A 1 105 ? -12.685 -15.680 -0.710 1.00 93.44 105 GLU A N 1
ATOM 828 C CA . GLU A 1 105 ? -11.789 -14.655 -1.245 1.00 93.44 105 GLU A CA 1
ATOM 829 C C . GLU A 1 105 ? -10.390 -14.832 -0.643 1.00 93.44 105 GLU A C 1
ATOM 831 O O . GLU A 1 105 ? -10.237 -15.409 0.439 1.00 93.44 105 GLU A O 1
ATOM 836 N N . VAL A 1 106 ? -9.372 -14.325 -1.337 1.00 96.06 106 VAL A N 1
ATOM 837 C CA . VAL A 1 106 ? -7.980 -14.334 -0.880 1.00 96.06 106 VAL A CA 1
ATOM 838 C C . VAL A 1 106 ? -7.503 -12.901 -0.720 1.00 96.06 106 VAL A C 1
ATOM 840 O O . VAL A 1 106 ? -7.561 -12.123 -1.668 1.00 96.06 106 VAL A O 1
ATOM 843 N N . ILE A 1 107 ? -6.957 -12.587 0.451 1.00 96.88 107 ILE A N 1
ATOM 844 C CA . ILE A 1 107 ? -6.167 -11.371 0.670 1.00 96.88 107 ILE A CA 1
ATOM 845 C C . ILE A 1 107 ? -4.778 -11.801 1.141 1.00 96.88 107 ILE A C 1
ATOM 847 O O . ILE A 1 107 ? -4.659 -12.673 2.005 1.00 96.88 107 ILE A O 1
ATOM 851 N N . VAL A 1 108 ? -3.728 -11.222 0.566 1.00 96.75 108 VAL A N 1
ATOM 852 C CA . VAL A 1 108 ? -2.338 -11.467 0.974 1.00 96.75 108 VAL A CA 1
ATOM 853 C C . VAL A 1 108 ? -1.911 -10.355 1.929 1.00 96.75 108 VAL A C 1
ATOM 855 O O . VAL A 1 108 ? -2.134 -9.181 1.646 1.00 96.75 108 VAL A O 1
ATOM 858 N N . ASP A 1 109 ? -1.352 -10.714 3.085 1.00 94.88 109 ASP A N 1
ATOM 859 C CA . ASP A 1 109 ? -0.855 -9.720 4.042 1.00 94.88 109 ASP A CA 1
ATOM 860 C C . ASP A 1 109 ? 0.490 -9.107 3.608 1.00 94.88 109 ASP A C 1
ATOM 862 O O . ASP A 1 109 ? 1.137 -9.571 2.668 1.00 94.88 109 ASP A O 1
ATOM 866 N N . GLN A 1 110 ? 0.948 -8.072 4.323 1.00 90.56 110 GLN A N 1
ATOM 867 C CA . GLN A 1 110 ? 2.226 -7.400 4.033 1.00 90.56 110 GLN A CA 1
ATOM 868 C C . GLN A 1 110 ? 3.443 -8.344 4.071 1.00 90.56 110 GLN A C 1
ATOM 870 O O . GLN A 1 110 ? 4.504 -8.014 3.549 1.00 90.56 110 GLN A O 1
ATOM 875 N N . ARG A 1 111 ? 3.307 -9.521 4.694 1.00 92.12 111 ARG A N 1
ATOM 876 C CA . ARG A 1 111 ? 4.368 -10.522 4.866 1.00 92.12 111 ARG A CA 1
ATOM 877 C C . ARG A 1 111 ? 4.274 -11.635 3.816 1.00 92.12 111 ARG A C 1
ATOM 879 O O . ARG A 1 111 ? 5.021 -12.606 3.904 1.00 92.12 111 ARG A O 1
ATOM 886 N N . GLY A 1 112 ? 3.362 -11.519 2.850 1.00 92.75 112 GLY A N 1
ATOM 887 C CA . GLY A 1 112 ? 3.182 -12.478 1.760 1.00 92.75 112 GLY A CA 1
ATOM 888 C C . GLY A 1 112 ? 2.368 -13.712 2.116 1.00 92.75 112 GLY A C 1
ATOM 889 O O . GLY A 1 112 ? 2.303 -14.664 1.336 1.00 92.75 112 GLY A O 1
ATOM 890 N N . LYS A 1 113 ? 1.715 -13.730 3.280 1.00 95.44 113 LYS A N 1
ATOM 891 C CA . LYS A 1 113 ? 0.860 -14.849 3.665 1.00 95.44 113 LYS A CA 1
ATOM 892 C C . LYS A 1 113 ? -0.552 -14.640 3.131 1.00 95.44 113 LYS A C 1
ATOM 894 O O . LYS A 1 113 ? -1.204 -13.644 3.426 1.00 95.44 113 LYS A O 1
ATOM 899 N N . ALA A 1 114 ? -1.045 -15.630 2.393 1.00 96.94 114 ALA A N 1
ATOM 900 C CA . ALA A 1 114 ? -2.416 -15.656 1.906 1.00 96.94 114 ALA A CA 1
ATOM 901 C C . ALA A 1 114 ? -3.420 -16.016 3.016 1.00 96.94 114 ALA A C 1
ATOM 903 O O . ALA A 1 114 ? -3.235 -16.963 3.793 1.00 96.94 114 ALA A O 1
ATOM 904 N N . HIS A 1 115 ? -4.521 -15.271 3.060 1.00 97.06 115 HIS A N 1
ATOM 905 C CA . HIS A 1 115 ? -5.613 -15.446 4.007 1.00 97.06 115 HIS A CA 1
ATOM 906 C C . HIS A 1 115 ? -6.936 -15.674 3.288 1.00 97.06 115 HIS A C 1
ATOM 908 O O . HIS A 1 115 ? -7.361 -14.848 2.484 1.00 97.06 115 HIS A O 1
ATOM 914 N N . LEU A 1 116 ? -7.608 -16.776 3.628 1.00 96.12 116 LEU A N 1
ATOM 915 C CA . LEU A 1 116 ? -8.953 -17.071 3.149 1.00 96.12 116 LEU A CA 1
ATOM 916 C C . LEU A 1 116 ? -9.992 -16.282 3.938 1.00 96.12 116 LEU A C 1
ATOM 918 O O . LEU A 1 116 ? -10.115 -16.445 5.157 1.00 96.12 116 LEU A O 1
ATOM 922 N N . ILE A 1 117 ? -10.780 -15.485 3.231 1.00 95.19 117 ILE A N 1
ATOM 923 C CA . ILE A 1 117 ? -11.919 -14.760 3.784 1.00 95.19 117 ILE A CA 1
ATOM 924 C C . ILE A 1 117 ? -13.188 -15.563 3.503 1.00 95.19 117 ILE A C 1
ATOM 926 O O . ILE A 1 117 ? -13.423 -16.024 2.386 1.00 95.19 117 ILE A O 1
ATOM 930 N N . GLY A 1 118 ? -13.980 -15.806 4.545 1.00 91.94 118 GLY A N 1
ATOM 931 C CA . GLY A 1 118 ? -15.122 -16.709 4.502 1.00 91.94 118 GLY A CA 1
ATOM 932 C C . GLY A 1 118 ? -16.432 -16.105 4.981 1.00 91.94 118 GLY A C 1
ATOM 933 O O . GLY A 1 118 ? -17.413 -16.122 4.251 1.00 91.94 118 GLY A O 1
ATOM 934 N N . LYS A 1 119 ? -16.475 -15.660 6.232 1.00 92.75 119 LYS A N 1
ATOM 935 C CA . LYS A 1 119 ? -17.641 -15.077 6.898 1.00 92.75 119 LYS A CA 1
ATOM 936 C C . LYS A 1 119 ? -17.196 -13.795 7.593 1.00 92.75 119 LYS A C 1
ATOM 938 O O . LYS A 1 119 ? -17.077 -13.762 8.818 1.00 92.75 119 LYS A O 1
ATOM 943 N N . ALA A 1 120 ? -16.923 -12.767 6.796 1.00 93.62 120 ALA A N 1
ATOM 944 C CA . ALA A 1 120 ? -16.619 -11.441 7.310 1.00 93.62 120 ALA A CA 1
ATOM 945 C C . ALA A 1 120 ? -17.847 -10.868 8.040 1.00 93.62 120 ALA A C 1
ATOM 947 O O . ALA A 1 120 ? -18.973 -10.933 7.544 1.00 93.62 120 ALA A O 1
ATOM 948 N N . GLN A 1 121 ? -17.626 -10.344 9.240 1.00 93.50 121 GLN A N 1
ATOM 949 C CA . GLN A 1 121 ? -18.641 -9.769 10.115 1.00 93.50 121 GLN A CA 1
ATOM 950 C C . GLN A 1 121 ? -18.368 -8.278 10.273 1.00 93.50 121 GLN A C 1
ATOM 952 O O . GLN A 1 121 ? -17.244 -7.883 10.584 1.00 93.50 121 GLN A O 1
ATOM 957 N N . LYS A 1 122 ? -19.399 -7.457 10.069 1.00 92.88 122 LYS A N 1
ATOM 958 C CA . LYS A 1 122 ? -19.319 -6.011 10.290 1.00 92.88 122 LYS A CA 1
ATOM 959 C C . LYS A 1 122 ? -19.098 -5.707 11.779 1.00 92.88 122 LYS A C 1
ATOM 961 O O . LYS A 1 122 ? -19.487 -6.524 12.623 1.00 92.88 122 LYS A O 1
ATOM 966 N N . PRO A 1 123 ? -18.501 -4.556 12.116 1.00 93.38 123 PRO A N 1
ATOM 967 C CA . PRO A 1 123 ? -18.467 -4.087 13.495 1.00 93.38 123 PRO A CA 1
ATOM 968 C C . PRO A 1 123 ? -19.892 -3.888 14.032 1.00 93.38 123 PRO A C 1
ATOM 970 O O . PRO A 1 123 ? -20.786 -3.445 13.314 1.00 93.38 123 PRO A O 1
ATOM 973 N N . ASN A 1 124 ? -20.098 -4.197 15.313 1.00 91.69 124 ASN A N 1
ATOM 974 C CA . ASN A 1 124 ? -21.322 -3.858 16.043 1.00 91.69 124 ASN A CA 1
ATOM 975 C C . ASN A 1 124 ? -21.417 -2.352 16.295 1.00 91.69 124 ASN A C 1
ATOM 977 O O . ASN A 1 124 ? -22.507 -1.803 16.438 1.00 91.69 124 ASN A O 1
ATOM 981 N N . THR A 1 125 ? -20.265 -1.698 16.425 1.00 91.12 125 THR A N 1
ATOM 982 C CA . THR A 1 125 ? -20.173 -0.271 16.707 1.00 91.12 125 THR A CA 1
ATOM 983 C C . THR A 1 125 ? -18.952 0.297 16.012 1.00 91.12 125 THR A C 1
ATOM 985 O O . THR A 1 125 ? -17.879 -0.312 16.020 1.00 91.12 125 THR A O 1
ATOM 988 N N . VAL A 1 126 ? -19.140 1.473 15.429 1.00 91.25 126 VAL A N 1
ATOM 989 C CA . VAL A 1 126 ? -18.108 2.258 14.765 1.00 91.25 126 VAL A CA 1
ATOM 990 C C . VAL A 1 126 ? -18.216 3.643 15.367 1.00 91.25 126 VAL A C 1
ATOM 992 O O . VAL A 1 126 ? -19.221 4.314 15.148 1.00 91.25 126 VAL A O 1
ATOM 995 N N . THR A 1 127 ? -17.238 4.053 16.166 1.00 91.12 127 THR A N 1
ATOM 996 C CA . THR A 1 127 ? -17.252 5.388 16.771 1.00 91.12 127 THR A CA 1
ATOM 997 C C . THR A 1 127 ? -15.971 6.148 16.509 1.00 91.12 127 THR A C 1
ATOM 999 O O . THR A 1 127 ? -14.902 5.563 16.372 1.00 91.12 127 THR A O 1
ATOM 1002 N N . SER A 1 128 ? -16.045 7.471 16.514 1.00 83.25 128 SER A N 1
ATOM 1003 C CA . SER A 1 128 ? -14.857 8.309 16.666 1.00 83.25 128 SER A CA 1
ATOM 1004 C C . SER A 1 128 ? -14.239 8.136 18.065 1.00 83.25 128 SER A C 1
ATOM 1006 O O . SER A 1 128 ? -14.848 7.565 18.978 1.00 83.25 128 SER A O 1
ATOM 1008 N N . SER A 1 129 ? -13.059 8.723 18.282 1.00 76.81 129 SER A N 1
ATOM 1009 C CA . SER A 1 129 ? -12.432 8.798 19.612 1.00 76.81 129 SER A CA 1
ATOM 1010 C C . SER A 1 129 ? -13.269 9.541 20.665 1.00 76.81 129 SER A C 1
ATOM 1012 O O . SER A 1 129 ? -13.071 9.310 21.854 1.00 76.81 129 SER A O 1
ATOM 1014 N N . ASN A 1 130 ? -14.193 10.424 20.256 1.00 76.81 130 ASN A N 1
ATOM 1015 C CA . ASN A 1 130 ? -15.094 11.151 21.164 1.00 76.81 130 ASN A CA 1
ATOM 1016 C C . ASN A 1 130 ? -16.480 10.484 21.311 1.00 76.81 130 ASN A C 1
ATOM 1018 O O . ASN A 1 130 ? -17.358 11.043 21.963 1.00 76.81 130 ASN A O 1
ATOM 1022 N N . GLY A 1 131 ? -16.671 9.283 20.747 1.00 77.19 131 GLY A N 1
ATOM 1023 C CA . GLY A 1 131 ? -17.891 8.484 20.907 1.00 77.19 131 GLY A CA 1
ATOM 1024 C C . GLY A 1 131 ? -19.011 8.789 19.909 1.00 77.19 131 GLY A C 1
ATOM 1025 O O . GLY A 1 131 ? -20.110 8.263 20.065 1.00 77.19 131 GLY A O 1
ATOM 1026 N N . SER A 1 132 ? -18.752 9.604 18.884 1.00 80.00 132 SER A N 1
ATOM 1027 C CA . SER A 1 132 ? -19.717 9.864 17.806 1.00 80.00 132 SER A CA 1
ATOM 1028 C C . SER A 1 132 ? -19.888 8.619 16.935 1.00 80.00 132 SER A C 1
ATOM 1030 O O . SER A 1 132 ? -18.885 8.021 16.558 1.00 80.00 132 SER A O 1
ATOM 1032 N N . ASP A 1 133 ? -21.123 8.235 16.606 1.00 81.75 133 ASP A N 1
ATOM 1033 C CA . ASP A 1 133 ? -21.428 7.089 15.734 1.00 81.75 133 ASP A CA 1
ATOM 1034 C C . ASP A 1 133 ? -21.046 7.381 14.270 1.00 81.75 133 ASP A C 1
ATOM 1036 O O . ASP A 1 133 ? -21.401 8.423 13.719 1.00 81.75 133 ASP A O 1
ATOM 1040 N N . LEU A 1 134 ? -20.314 6.453 13.651 1.00 77.62 134 LEU A N 1
ATOM 1041 C CA . LEU A 1 134 ? -19.786 6.512 12.284 1.00 77.62 134 LEU A CA 1
ATOM 1042 C C . LEU A 1 134 ? -20.243 5.308 11.431 1.00 77.62 134 LEU A C 1
ATOM 1044 O O . LEU A 1 134 ? -19.630 4.989 10.411 1.00 77.62 134 LEU A O 1
ATOM 1048 N N . SER A 1 135 ? -21.299 4.605 11.846 1.00 71.00 135 SER A N 1
ATOM 1049 C CA . SER A 1 135 ? -21.761 3.336 11.257 1.00 71.00 135 SER A CA 1
ATOM 1050 C C . SER A 1 135 ? -22.099 3.381 9.760 1.00 71.00 135 SER A C 1
ATOM 1052 O O . SER A 1 135 ? -22.006 2.349 9.095 1.00 71.00 135 SER A O 1
ATOM 1054 N N . LEU A 1 136 ? -22.431 4.552 9.204 1.00 59.66 136 LEU A N 1
ATOM 1055 C CA . LEU A 1 136 ? -22.693 4.720 7.768 1.00 59.66 136 LEU A CA 1
ATOM 1056 C C . LEU A 1 136 ? -21.436 4.570 6.892 1.00 59.66 136 LEU A C 1
ATOM 1058 O O . LEU A 1 136 ? -21.570 4.209 5.732 1.00 59.66 136 LEU A O 1
ATOM 1062 N N . ALA A 1 137 ? -20.235 4.788 7.436 1.00 61.06 137 ALA A N 1
ATOM 1063 C CA . ALA A 1 137 ? -19.010 4.956 6.645 1.00 61.06 137 ALA A CA 1
ATOM 1064 C C . ALA A 1 137 ? -18.131 3.694 6.512 1.00 61.06 137 ALA A C 1
ATOM 1066 O O . ALA A 1 137 ? -16.990 3.787 6.082 1.00 61.06 137 ALA A O 1
ATOM 1067 N N . THR A 1 138 ? -18.589 2.525 6.984 1.00 65.62 138 THR A N 1
ATOM 1068 C CA . THR A 1 138 ? -17.770 1.284 6.968 1.00 65.62 138 THR A CA 1
ATOM 1069 C C . THR A 1 138 ? -18.571 0.004 6.699 1.00 65.62 138 THR A C 1
ATOM 1071 O O . THR A 1 138 ? -18.090 -1.114 6.918 1.00 65.62 138 THR A O 1
ATOM 1074 N N . GLY A 1 139 ? -19.832 0.144 6.276 1.00 69.50 139 GLY A N 1
ATOM 1075 C CA . GLY A 1 139 ? -20.793 -0.955 6.227 1.00 69.50 139 GLY A CA 1
ATOM 1076 C C . GLY A 1 139 ? -20.740 -1.804 4.956 1.00 69.50 139 GLY A C 1
ATOM 1077 O O . GLY A 1 139 ? -21.123 -2.975 5.002 1.00 69.50 139 GLY A O 1
ATOM 1078 N N . ALA A 1 140 ? -20.311 -1.255 3.827 1.00 79.88 140 ALA A N 1
ATOM 1079 C CA . ALA A 1 140 ? -20.223 -1.933 2.537 1.00 79.88 140 ALA A CA 1
ATOM 1080 C C . ALA A 1 140 ? -18.950 -1.478 1.812 1.00 79.88 140 ALA A C 1
ATOM 1082 O O . ALA A 1 140 ? -18.293 -0.559 2.270 1.00 79.88 140 ALA A O 1
ATOM 1083 N N . LYS A 1 141 ? -18.577 -2.162 0.726 1.00 86.31 141 LYS A N 1
ATOM 1084 C CA . LYS A 1 141 ? -17.564 -1.655 -0.208 1.00 86.31 141 LYS A CA 1
ATOM 1085 C C . LYS A 1 141 ? -18.305 -0.824 -1.257 1.00 86.31 141 LYS A C 1
ATOM 1087 O O . LYS A 1 141 ? -18.679 -1.375 -2.295 1.00 86.31 141 LYS A O 1
ATOM 1092 N N . ASP A 1 142 ? -18.672 0.404 -0.914 1.00 83.44 142 ASP A N 1
ATOM 1093 C CA . ASP A 1 142 ? -19.556 1.262 -1.721 1.00 83.44 142 ASP A CA 1
ATOM 1094 C C . ASP A 1 142 ? -19.005 2.677 -1.948 1.00 83.44 142 ASP A C 1
ATOM 1096 O O . ASP A 1 142 ? -19.727 3.553 -2.426 1.00 83.44 142 ASP A O 1
ATOM 1100 N N . ASP A 1 143 ? -17.723 2.869 -1.638 1.00 82.94 143 ASP A N 1
ATOM 1101 C CA . ASP A 1 143 ? -16.966 4.111 -1.756 1.00 82.94 143 ASP A CA 1
ATOM 1102 C C . ASP A 1 143 ? -17.505 5.246 -0.852 1.00 82.94 143 ASP A C 1
ATOM 1104 O O . ASP A 1 143 ? -17.122 6.412 -1.001 1.00 82.94 143 ASP A O 1
ATOM 1108 N N . GLN A 1 144 ? -18.353 4.929 0.138 1.00 85.19 144 GLN A N 1
ATOM 1109 C CA . GLN A 1 144 ? -18.752 5.863 1.196 1.00 85.19 144 GLN A CA 1
ATOM 1110 C C . GLN A 1 144 ? -17.710 5.873 2.315 1.00 85.19 144 GLN A C 1
ATOM 1112 O O . GLN A 1 144 ? -17.830 5.188 3.329 1.00 85.19 144 GLN A O 1
ATOM 1117 N N . VAL A 1 145 ? -16.677 6.691 2.131 1.00 87.25 145 VAL A N 1
ATOM 1118 C CA . VAL A 1 145 ? -15.483 6.651 2.979 1.00 87.25 145 VAL A CA 1
ATOM 1119 C C . VAL A 1 145 ? -15.592 7.462 4.274 1.00 87.25 145 VA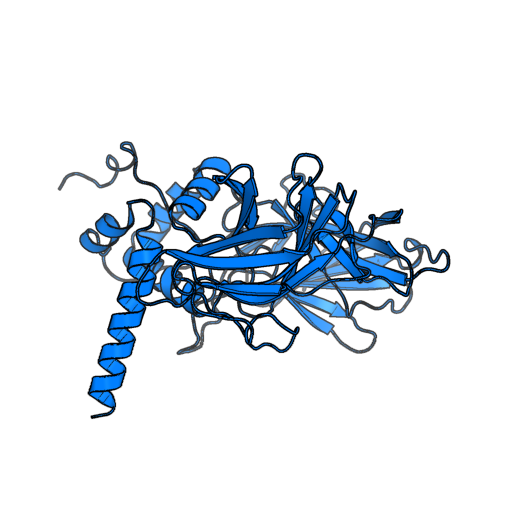L A C 1
ATOM 1121 O O . VAL A 1 145 ? -16.086 8.591 4.309 1.00 87.25 145 VAL A O 1
ATOM 1124 N N . PHE A 1 146 ? -15.005 6.934 5.347 1.00 89.69 146 PHE A N 1
ATOM 1125 C CA . PHE A 1 146 ? -14.593 7.710 6.511 1.00 89.69 146 PHE A CA 1
ATOM 1126 C C . PHE A 1 146 ? -13.244 8.386 6.236 1.00 89.69 146 PHE A C 1
ATOM 1128 O O . PHE A 1 146 ? -12.219 7.718 6.103 1.00 89.69 146 PHE A O 1
ATOM 1135 N N . ALA A 1 147 ? -13.240 9.718 6.180 1.00 91.38 147 ALA A N 1
ATOM 1136 C CA . ALA A 1 147 ? -12.098 10.515 5.727 1.00 91.38 147 ALA A CA 1
ATOM 1137 C C . ALA A 1 147 ? -11.190 11.044 6.853 1.00 91.38 147 ALA A C 1
ATOM 1139 O O . ALA A 1 147 ? -10.402 11.951 6.598 1.00 91.38 147 ALA A O 1
ATOM 1140 N N . PHE A 1 148 ? -11.317 10.546 8.093 1.00 93.75 148 PHE A N 1
ATOM 1141 C CA . PHE A 1 148 ? -10.458 10.924 9.230 1.00 93.75 148 PHE A CA 1
ATOM 1142 C C . PHE A 1 148 ? -10.313 12.450 9.422 1.00 93.75 148 PHE A C 1
ATOM 1144 O O . PHE A 1 148 ? -9.202 12.975 9.523 1.00 93.75 148 PHE A O 1
ATOM 1151 N N . ASP A 1 149 ? -11.433 13.177 9.443 1.00 92.38 149 ASP A N 1
ATOM 1152 C CA . ASP A 1 149 ? -11.477 14.643 9.359 1.00 92.38 149 ASP A CA 1
ATOM 1153 C C . ASP A 1 149 ? -12.099 15.348 10.566 1.00 92.38 149 ASP A C 1
ATOM 1155 O O . ASP A 1 149 ? -12.628 16.455 10.448 1.00 92.38 149 ASP A O 1
ATOM 1159 N N . ASN A 1 150 ? -11.992 14.750 11.753 1.00 90.62 150 ASN A N 1
ATOM 1160 C CA . ASN A 1 150 ? -12.402 15.401 12.987 1.00 90.62 150 ASN A CA 1
ATOM 1161 C C . ASN A 1 150 ? -11.555 16.662 13.232 1.00 90.62 150 ASN A C 1
ATOM 1163 O O . ASN A 1 150 ? -10.398 16.596 13.647 1.00 90.62 150 ASN A O 1
ATOM 1167 N N . GLU A 1 151 ? -12.165 17.830 13.032 1.00 91.88 151 GLU A N 1
ATOM 1168 C CA . GLU A 1 151 ? -11.548 19.149 13.214 1.00 91.88 151 GLU A CA 1
ATOM 1169 C C . GLU A 1 151 ? -11.154 19.447 14.674 1.00 91.88 151 GLU A C 1
ATOM 1171 O O . GLU A 1 151 ? -10.466 20.434 14.934 1.00 91.88 151 GLU A O 1
ATOM 1176 N N . GLU A 1 152 ? -11.511 18.606 15.645 1.00 89.94 152 GLU A N 1
ATOM 1177 C CA . GLU A 1 152 ? -11.066 18.734 17.037 1.00 89.94 152 GLU A CA 1
ATOM 1178 C C . GLU A 1 152 ? -9.645 18.192 17.246 1.00 89.94 152 GLU A C 1
ATOM 1180 O O . GLU A 1 152 ? -8.932 18.680 18.119 1.00 89.94 152 GLU A O 1
ATOM 1185 N N . SER A 1 153 ? -9.161 17.280 16.393 1.00 91.69 153 SER A N 1
ATOM 1186 C CA . SER A 1 153 ? -7.860 16.616 16.566 1.00 91.69 153 SER A CA 1
ATOM 1187 C C . SER A 1 153 ? -7.074 16.514 15.262 1.00 91.69 153 SER A C 1
ATOM 1189 O O . SER A 1 153 ? -7.632 16.264 14.200 1.00 91.69 153 SER A O 1
ATOM 1191 N N . SER A 1 154 ? -5.758 16.692 15.332 1.00 93.69 154 SER A N 1
ATOM 1192 C CA . SER A 1 154 ? -4.872 16.434 14.191 1.00 93.69 154 SER A CA 1
ATOM 1193 C C . SER A 1 154 ? -4.599 14.942 14.019 1.00 93.69 154 SER A C 1
ATOM 1195 O O . SER A 1 154 ? -4.436 14.470 12.901 1.00 93.69 154 SER A O 1
ATOM 1197 N N . ARG A 1 155 ? -4.637 14.176 15.113 1.00 94.94 155 ARG A N 1
ATOM 1198 C CA . ARG A 1 155 ? -4.599 12.714 15.092 1.00 94.94 155 ARG A CA 1
ATOM 1199 C C . ARG A 1 155 ? -6.017 12.167 15.143 1.00 94.94 155 ARG A C 1
ATOM 1201 O O . ARG A 1 155 ? -6.737 12.359 16.125 1.00 94.94 155 ARG A O 1
ATOM 1208 N N . ASN A 1 156 ? -6.426 11.519 14.070 1.00 94.31 156 ASN A N 1
ATOM 1209 C CA . ASN A 1 156 ? -7.776 11.035 13.861 1.00 94.31 156 ASN A CA 1
ATOM 1210 C C . ASN A 1 156 ? -7.830 9.530 14.061 1.00 94.31 156 ASN A C 1
ATOM 1212 O O . ASN A 1 156 ? -6.924 8.808 13.651 1.00 94.31 156 ASN A O 1
ATOM 1216 N N . ALA A 1 157 ? -8.907 9.056 14.680 1.00 94.62 157 ALA A N 1
ATOM 1217 C CA . ALA A 1 157 ? -9.089 7.636 14.902 1.00 94.62 157 ALA A CA 1
ATOM 1218 C C . ALA A 1 157 ? -10.554 7.216 14.799 1.00 94.62 157 ALA A C 1
ATOM 1220 O O . ALA A 1 157 ? -11.470 7.998 15.076 1.00 94.62 157 ALA A O 1
ATOM 1221 N N . VAL A 1 158 ? -10.740 5.948 14.452 1.00 93.81 158 VAL A N 1
ATOM 1222 C CA . VAL A 1 158 ? -12.014 5.234 14.515 1.00 93.81 158 VAL A CA 1
ATOM 1223 C C . VAL A 1 158 ? -11.838 3.998 15.391 1.00 93.81 158 VAL A C 1
ATOM 1225 O O . VAL A 1 158 ? -10.865 3.253 15.263 1.00 93.81 158 VAL A O 1
ATOM 1228 N N . ILE A 1 159 ? -12.776 3.805 16.311 1.00 95.44 159 ILE A N 1
ATOM 1229 C CA . ILE A 1 159 ? -12.879 2.649 17.189 1.00 95.44 159 ILE A CA 1
ATOM 1230 C C . ILE A 1 159 ? -13.916 1.696 16.605 1.00 95.44 159 ILE A C 1
ATOM 1232 O O . ILE A 1 159 ? -15.064 2.069 16.363 1.00 95.44 159 ILE A O 1
ATOM 1236 N N . LEU A 1 160 ? -13.496 0.456 16.390 1.00 95.50 160 LEU A N 1
ATOM 1237 C CA . LEU A 1 160 ? -14.301 -0.622 15.840 1.00 95.50 160 LEU A CA 1
ATOM 1238 C C . LEU A 1 160 ? -14.522 -1.674 16.918 1.00 95.50 160 LEU A C 1
ATOM 1240 O O . LEU A 1 160 ? -13.560 -2.211 17.473 1.00 95.50 160 LEU A O 1
ATOM 1244 N N . LYS A 1 161 ? -15.785 -2.000 17.182 1.00 95.44 161 LYS A N 1
ATOM 1245 C CA . LYS A 1 161 ? -16.159 -3.037 18.146 1.00 95.44 161 LYS A CA 1
ATOM 1246 C C . LYS A 1 161 ? -16.753 -4.235 17.436 1.00 95.44 161 LYS A C 1
ATOM 1248 O O . LYS A 1 161 ? -17.724 -4.096 16.696 1.00 95.44 161 LYS A O 1
ATOM 1253 N N . PHE A 1 162 ? -16.204 -5.419 17.677 1.00 95.50 162 PHE A N 1
ATOM 1254 C CA . PHE A 1 162 ? -16.670 -6.670 17.078 1.00 95.50 162 PHE A CA 1
ATOM 1255 C C . PHE A 1 162 ? -17.077 -7.668 18.151 1.00 95.50 162 PHE A C 1
ATOM 1257 O O . PHE A 1 162 ? -16.388 -7.829 19.156 1.00 95.50 162 PHE A O 1
ATOM 1264 N N . LYS A 1 163 ? -18.143 -8.428 17.895 1.00 95.25 163 LYS A N 1
ATOM 1265 C CA . LYS A 1 163 ? -18.451 -9.601 18.713 1.00 95.25 163 LYS A CA 1
ATOM 1266 C C . LYS A 1 163 ? -17.420 -10.696 18.447 1.00 95.25 163 LYS A C 1
ATOM 1268 O O . LYS A 1 163 ? -17.320 -11.191 17.326 1.00 95.25 163 LYS A O 1
ATOM 1273 N N . LYS A 1 164 ? -16.699 -11.116 19.482 1.00 94.19 164 LYS A N 1
ATOM 1274 C CA . LYS A 1 164 ? -15.794 -12.262 19.444 1.00 94.19 164 LYS A CA 1
ATOM 1275 C C . LYS A 1 164 ? -16.586 -13.561 19.630 1.00 94.19 164 LYS A C 1
ATOM 1277 O O . LYS A 1 164 ? -17.235 -13.727 20.664 1.00 94.19 164 LYS A O 1
ATOM 1282 N N . PRO A 1 165 ? -16.534 -14.519 18.689 1.00 93.38 165 PRO A N 1
ATOM 1283 C CA . PRO A 1 165 ? -17.127 -15.829 18.917 1.00 93.38 165 PRO A CA 1
ATOM 1284 C C . PRO A 1 165 ? -16.391 -16.576 20.036 1.00 93.38 165 PRO A C 1
ATOM 1286 O O . PRO A 1 165 ? -15.164 -16.492 20.163 1.00 93.38 165 PRO A O 1
ATOM 1289 N N . GLU A 1 166 ? -17.135 -17.341 20.835 1.00 89.31 166 GLU A N 1
ATOM 1290 C CA . GLU A 1 166 ? -16.560 -18.132 21.924 1.00 89.31 166 GLU A CA 1
ATOM 1291 C C . GLU A 1 166 ? -15.443 -19.056 21.421 1.00 89.31 166 GLU A C 1
ATOM 1293 O O . GLU A 1 166 ? -15.515 -19.605 20.320 1.00 89.31 166 GLU A O 1
ATOM 1298 N N . ARG A 1 167 ? -14.403 -19.240 22.247 1.00 85.50 167 ARG A N 1
ATOM 1299 C CA . ARG A 1 167 ? -13.263 -20.143 21.981 1.00 85.50 167 ARG A CA 1
ATOM 1300 C C . ARG A 1 167 ? -12.481 -19.833 20.696 1.00 85.50 167 ARG A C 1
ATOM 1302 O O . ARG A 1 167 ? -11.708 -20.663 20.232 1.00 85.50 167 ARG A O 1
ATOM 1309 N N . THR A 1 168 ? -12.652 -18.642 20.124 1.00 91.81 168 THR A N 1
ATOM 1310 C CA . THR A 1 168 ? -11.885 -18.217 18.953 1.00 91.81 168 THR A CA 1
ATOM 1311 C C . THR A 1 168 ? -10.536 -17.640 19.368 1.00 91.81 168 THR A C 1
ATOM 1313 O O . THR A 1 168 ? -10.454 -16.657 20.105 1.00 91.81 168 THR A O 1
ATOM 1316 N N . GLU A 1 169 ? -9.463 -18.236 18.859 1.00 93.44 169 GLU A N 1
ATOM 1317 C CA . GLU A 1 169 ? -8.079 -17.860 19.178 1.00 93.44 169 GLU A CA 1
ATOM 1318 C C . GLU A 1 169 ? -7.422 -16.986 18.107 1.00 93.44 169 GLU A C 1
ATOM 1320 O O . GLU A 1 169 ? -6.345 -16.431 18.326 1.00 93.44 169 GLU A O 1
ATOM 1325 N N . ARG A 1 170 ? -8.049 -16.861 16.935 1.00 95.12 170 ARG A N 1
ATOM 1326 C CA . ARG A 1 170 ? -7.513 -16.129 15.784 1.00 95.12 170 ARG A CA 1
ATOM 1327 C C . ARG A 1 170 ? -8.619 -15.372 15.071 1.00 95.12 170 ARG A C 1
ATOM 1329 O O . ARG A 1 170 ? -9.735 -15.867 14.960 1.00 95.12 170 ARG A O 1
ATOM 1336 N N . GLY A 1 171 ? -8.288 -14.200 14.558 1.00 96.12 171 GLY A N 1
ATOM 1337 C CA . GLY A 1 171 ? -9.176 -13.401 13.721 1.00 96.12 171 GLY A CA 1
ATOM 1338 C C . GLY A 1 171 ? -8.395 -12.750 12.593 1.00 96.12 171 GLY A C 1
ATOM 1339 O O . GLY A 1 171 ? -7.164 -12.790 12.576 1.00 96.12 171 GLY A O 1
ATOM 1340 N N . LYS A 1 172 ? -9.111 -12.172 11.640 1.00 97.56 172 LYS A N 1
ATOM 1341 C CA . LYS A 1 172 ? -8.538 -11.392 10.547 1.00 97.56 172 LYS A CA 1
ATOM 1342 C C . LYS A 1 172 ? -9.345 -10.115 10.415 1.00 97.56 172 LYS A C 1
ATOM 1344 O O . LYS A 1 172 ? -10.520 -10.188 10.058 1.00 97.56 172 LYS A O 1
ATOM 1349 N N . LEU A 1 173 ? -8.729 -8.981 10.721 1.00 98.00 173 LEU A N 1
ATOM 1350 C CA . LEU A 1 173 ? -9.308 -7.687 10.398 1.00 98.00 173 LEU A CA 1
ATOM 1351 C C . LEU A 1 173 ? -9.117 -7.464 8.901 1.00 98.00 173 LEU A C 1
ATOM 1353 O O . LEU A 1 173 ? -8.003 -7.593 8.402 1.00 98.00 173 LEU A O 1
ATOM 1357 N N . ILE A 1 174 ? -10.200 -7.145 8.212 1.00 97.25 174 ILE A N 1
ATOM 1358 C CA . ILE A 1 174 ? -10.231 -6.823 6.791 1.00 97.25 174 ILE A CA 1
ATOM 1359 C C . ILE A 1 174 ? -10.590 -5.352 6.687 1.00 97.25 174 ILE A C 1
ATOM 1361 O O . ILE A 1 174 ? -11.586 -4.929 7.276 1.00 97.25 174 ILE A O 1
ATOM 1365 N N . LEU A 1 175 ? -9.798 -4.598 5.940 1.00 96.19 175 LEU A N 1
ATOM 1366 C CA . LEU A 1 175 ? -10.039 -3.188 5.669 1.00 96.19 175 LEU A CA 1
ATOM 1367 C C . LEU A 1 175 ? -10.108 -2.981 4.163 1.00 96.19 175 LEU A C 1
ATOM 1369 O O . LEU A 1 175 ? -9.394 -3.654 3.428 1.00 96.19 175 LEU A O 1
ATOM 1373 N N . ARG A 1 176 ? -10.917 -2.031 3.711 1.00 95.00 176 ARG A N 1
ATOM 1374 C CA . ARG A 1 176 ? -10.765 -1.421 2.391 1.00 95.00 176 ARG A CA 1
ATOM 1375 C C . ARG A 1 176 ? -10.425 0.037 2.603 1.00 95.00 176 ARG A C 1
ATOM 1377 O O . ARG A 1 176 ? -11.236 0.767 3.169 1.00 95.00 176 ARG A O 1
ATOM 1384 N N . ALA A 1 177 ? -9.215 0.428 2.233 1.00 93.88 177 ALA A N 1
ATOM 1385 C CA . ALA A 1 177 ? -8.717 1.763 2.522 1.00 93.88 177 ALA A CA 1
ATOM 1386 C C . ALA A 1 177 ? -7.793 2.275 1.419 1.00 93.88 177 ALA A C 1
ATOM 1388 O O . ALA A 1 177 ? -7.149 1.488 0.718 1.00 93.88 177 ALA A O 1
ATOM 1389 N N . GLN A 1 178 ? -7.716 3.597 1.310 1.00 92.75 178 GLN A N 1
ATOM 1390 C CA . GLN A 1 178 ? -6.727 4.292 0.497 1.00 92.75 178 GLN A CA 1
ATOM 1391 C C . GLN A 1 178 ? -6.117 5.479 1.237 1.00 92.75 178 GLN A C 1
ATOM 1393 O O . GLN A 1 178 ? -6.718 6.041 2.151 1.00 92.75 178 GLN A O 1
ATOM 1398 N N . SER A 1 179 ? -4.924 5.885 0.821 1.00 91.94 179 SER A N 1
ATOM 1399 C CA . SER A 1 179 ? -4.412 7.220 1.110 1.00 91.94 179 SER A CA 1
ATOM 1400 C C . SER A 1 179 ? -5.275 8.257 0.398 1.00 91.94 179 SER A C 1
ATOM 1402 O O . SER A 1 179 ? -5.672 8.038 -0.740 1.00 91.94 179 SER A O 1
ATOM 1404 N N . SER A 1 180 ? -5.563 9.382 1.042 1.00 92.88 180 SER A N 1
ATOM 1405 C CA . SER A 1 180 ? -6.436 10.399 0.451 1.00 92.88 180 SER A CA 1
ATOM 1406 C C . SER A 1 180 ? -5.693 11.289 -0.553 1.00 92.88 180 SER A C 1
ATOM 1408 O O . SER A 1 180 ? -4.474 11.492 -0.474 1.00 92.88 180 SER A O 1
ATOM 1410 N N . GLU A 1 181 ? -6.443 11.932 -1.449 1.00 89.75 181 GLU A N 1
ATOM 1411 C CA . GLU A 1 181 ? -5.909 13.029 -2.268 1.00 89.75 181 GLU A CA 1
ATOM 1412 C C . GLU A 1 181 ? -5.435 14.215 -1.414 1.00 89.75 181 GLU A C 1
ATOM 1414 O O . GLU A 1 181 ? -4.522 14.950 -1.795 1.00 89.75 181 GLU A O 1
ATOM 1419 N N . TRP A 1 182 ? -6.035 14.411 -0.237 1.00 93.06 182 TRP A N 1
ATOM 1420 C CA . TRP A 1 182 ? -5.642 15.476 0.680 1.00 93.06 182 TRP A CA 1
ATOM 1421 C C . TRP A 1 182 ? -4.233 15.254 1.238 1.00 93.06 182 TRP A C 1
ATOM 1423 O O . TRP A 1 182 ? -3.439 16.195 1.259 1.00 93.06 182 TRP A O 1
ATOM 1433 N N . MET A 1 183 ? -3.887 14.019 1.623 1.00 92.12 183 MET A N 1
ATOM 1434 C CA . MET A 1 183 ? -2.524 13.683 2.048 1.00 92.12 183 MET A CA 1
ATOM 1435 C C . MET A 1 183 ? -1.520 14.043 0.959 1.00 92.12 183 MET A C 1
ATOM 1437 O O . MET A 1 183 ? -0.507 14.682 1.226 1.00 92.12 183 MET A O 1
ATOM 1441 N N . ALA A 1 184 ? -1.855 13.684 -0.275 1.00 86.12 184 ALA A N 1
ATOM 1442 C CA . ALA A 1 184 ? -1.084 13.970 -1.470 1.00 86.12 184 ALA A CA 1
ATOM 1443 C C . ALA A 1 184 ? -0.759 15.468 -1.613 1.00 86.12 184 ALA A C 1
ATOM 1445 O O . ALA A 1 184 ? 0.404 15.874 -1.682 1.00 86.12 184 ALA A O 1
ATOM 1446 N N . GLN A 1 185 ? -1.782 16.315 -1.499 1.00 87.94 185 GLN A N 1
ATOM 1447 C CA . GLN A 1 185 ? -1.627 17.770 -1.539 1.00 87.94 185 GLN A CA 1
ATOM 1448 C C . GLN A 1 185 ? -0.828 18.330 -0.357 1.00 87.94 185 GLN A C 1
ATOM 1450 O O . GLN A 1 185 ? -0.042 19.265 -0.530 1.00 87.94 185 GLN A O 1
ATOM 1455 N N . VAL A 1 186 ? -1.039 17.803 0.851 1.00 91.50 186 VAL A N 1
ATOM 1456 C CA . VAL A 1 186 ? -0.328 18.257 2.053 1.00 91.50 186 VAL A CA 1
ATOM 1457 C C . VAL A 1 186 ? 1.157 17.953 1.942 1.00 91.50 186 VAL A C 1
ATOM 1459 O O . VAL A 1 186 ? 1.973 18.826 2.253 1.00 91.50 186 VAL A O 1
ATOM 1462 N N . VAL A 1 187 ? 1.523 16.756 1.481 1.00 88.12 187 VAL A N 1
ATOM 1463 C CA . VAL A 1 187 ? 2.937 16.408 1.378 1.00 88.12 187 VAL A CA 1
ATOM 1464 C C . VAL A 1 187 ? 3.618 17.113 0.203 1.00 88.12 187 VAL A C 1
ATOM 1466 O O . VAL A 1 187 ? 4.748 17.571 0.362 1.00 88.12 187 VAL A O 1
ATOM 1469 N N . ASP A 1 188 ? 2.935 17.332 -0.925 1.00 86.44 188 ASP A N 1
ATOM 1470 C CA . ASP A 1 188 ? 3.462 18.218 -1.976 1.00 86.44 188 ASP A CA 1
ATOM 1471 C C . ASP A 1 188 ? 3.730 19.631 -1.439 1.00 86.44 188 ASP A C 1
ATOM 1473 O O . ASP A 1 188 ? 4.812 20.192 -1.623 1.00 86.44 188 ASP A O 1
ATOM 1477 N N . SER A 1 189 ? 2.767 20.191 -0.703 1.00 89.94 189 SER A N 1
ATOM 1478 C CA . SER A 1 189 ? 2.922 21.499 -0.067 1.00 89.94 189 SER A CA 1
ATOM 1479 C C . SER A 1 189 ? 4.110 21.520 0.898 1.00 89.94 189 SER A C 1
ATOM 1481 O O . SER A 1 189 ? 4.881 22.480 0.905 1.00 89.94 189 SER A O 1
ATOM 1483 N N . TYR A 1 190 ? 4.315 20.450 1.672 1.00 90.25 190 TYR A N 1
ATOM 1484 C CA . TYR A 1 190 ? 5.500 20.287 2.514 1.00 90.25 190 TYR A CA 1
ATOM 1485 C C . TYR A 1 190 ? 6.798 20.280 1.695 1.00 90.25 190 TYR A C 1
ATOM 1487 O O . TYR A 1 190 ? 7.733 21.006 2.030 1.00 90.25 190 TYR A O 1
ATOM 1495 N N . TYR A 1 191 ? 6.860 19.531 0.595 1.00 89.62 191 TYR A N 1
ATOM 1496 C CA . TYR A 1 191 ? 8.051 19.464 -0.255 1.00 89.62 191 TYR A CA 1
ATOM 1497 C C . TYR A 1 191 ? 8.392 20.793 -0.927 1.00 89.62 191 TYR A C 1
ATOM 1499 O O . TYR A 1 191 ? 9.562 21.186 -0.966 1.00 89.62 191 TYR A O 1
ATOM 1507 N N . ARG A 1 192 ? 7.383 21.546 -1.369 1.00 91.19 192 ARG A N 1
ATOM 1508 C CA . ARG A 1 192 ? 7.572 22.882 -1.953 1.00 91.19 192 ARG A CA 1
ATOM 1509 C C . ARG A 1 192 ? 8.246 23.861 -0.998 1.00 91.19 192 ARG A C 1
ATOM 1511 O O . ARG A 1 192 ? 8.994 24.719 -1.459 1.00 91.19 192 ARG A O 1
ATOM 1518 N N . LYS A 1 193 ? 8.065 23.703 0.318 1.00 93.38 193 LYS A N 1
ATOM 1519 C CA . LYS A 1 193 ? 8.696 24.565 1.335 1.00 93.38 193 LYS A CA 1
ATOM 1520 C C . LYS A 1 193 ? 10.214 24.473 1.350 1.00 93.38 193 LYS A C 1
ATOM 1522 O O . LYS A 1 193 ? 10.864 25.406 1.814 1.00 93.38 193 LYS A O 1
ATOM 1527 N N . PHE A 1 194 ? 10.798 23.393 0.839 1.00 93.06 194 PHE A N 1
ATOM 1528 C CA . PHE A 1 194 ? 12.249 23.297 0.683 1.00 93.06 194 PHE A CA 1
ATOM 1529 C C . PHE A 1 194 ? 12.773 24.138 -0.488 1.00 93.06 194 PHE A C 1
ATOM 1531 O O . PHE A 1 194 ? 13.958 24.473 -0.509 1.00 93.06 194 PHE A O 1
ATOM 1538 N N . GLY A 1 195 ? 11.918 24.513 -1.448 1.00 93.69 195 GLY A N 1
ATOM 1539 C CA . GLY A 1 195 ? 12.318 25.251 -2.644 1.00 93.69 195 GLY A CA 1
ATOM 1540 C C . GLY A 1 195 ? 13.533 24.607 -3.318 1.00 93.69 195 GLY A C 1
ATOM 1541 O O . GLY A 1 195 ? 13.637 23.382 -3.432 1.00 93.69 195 GLY A O 1
ATOM 1542 N N . LYS A 1 196 ? 14.514 25.434 -3.682 1.00 94.56 196 LYS A N 1
ATOM 1543 C CA . LYS A 1 196 ? 15.771 24.978 -4.296 1.00 94.56 196 LYS A CA 1
ATOM 1544 C C . LYS A 1 196 ? 16.607 24.003 -3.445 1.00 94.56 196 LYS A C 1
ATOM 1546 O O . LYS A 1 196 ? 17.485 23.350 -4.003 1.00 94.56 196 LYS A O 1
ATOM 1551 N N . ASP A 1 197 ? 16.367 23.909 -2.134 1.00 94.00 197 ASP A N 1
ATOM 1552 C CA . ASP A 1 197 ? 17.125 23.035 -1.223 1.00 94.00 197 ASP A CA 1
ATOM 1553 C C . ASP A 1 197 ? 16.540 21.611 -1.150 1.00 94.00 197 ASP A C 1
ATOM 1555 O O . ASP A 1 197 ? 17.155 20.725 -0.552 1.00 94.00 197 ASP A O 1
ATOM 1559 N N . PHE A 1 198 ? 15.395 21.354 -1.797 1.00 91.44 198 PHE A N 1
ATOM 1560 C CA . PHE A 1 198 ? 14.747 20.038 -1.809 1.00 91.44 198 PHE A CA 1
ATOM 1561 C C . PHE A 1 198 ? 15.671 18.881 -2.231 1.00 91.44 198 PHE A C 1
ATOM 1563 O O . PHE A 1 198 ? 15.659 17.861 -1.543 1.00 91.44 198 PHE A O 1
ATOM 1570 N N . PRO A 1 199 ? 16.519 18.997 -3.278 1.00 90.19 199 PRO A N 1
ATOM 1571 C CA . PRO A 1 199 ? 17.411 17.900 -3.659 1.00 90.19 199 PRO A CA 1
ATOM 1572 C C . PRO A 1 199 ? 18.424 17.529 -2.569 1.00 90.19 199 PRO A C 1
ATOM 1574 O O . PRO A 1 199 ? 18.703 16.349 -2.376 1.00 90.19 199 PRO A O 1
ATOM 1577 N N . ASN A 1 200 ? 18.946 18.517 -1.833 1.00 91.81 200 ASN A N 1
ATOM 1578 C CA . ASN A 1 200 ? 19.880 18.267 -0.732 1.00 91.81 200 ASN A CA 1
ATOM 1579 C C . ASN A 1 200 ? 19.166 17.558 0.420 1.00 91.81 200 ASN A C 1
ATOM 1581 O O . ASN A 1 200 ? 19.662 16.563 0.940 1.00 91.81 200 ASN A O 1
ATOM 1585 N N . TRP A 1 201 ? 17.970 18.032 0.772 1.00 91.00 201 TRP A N 1
ATOM 1586 C CA . TRP A 1 201 ? 17.148 17.379 1.784 1.00 91.00 201 TRP A CA 1
ATOM 1587 C C . TRP A 1 201 ? 16.799 15.934 1.396 1.00 91.00 201 TRP A C 1
ATOM 1589 O O . TRP A 1 201 ? 16.930 15.030 2.220 1.00 91.00 201 TRP A O 1
ATOM 1599 N N . LEU A 1 202 ? 16.419 15.688 0.136 1.00 88.56 202 LEU A N 1
ATOM 1600 C CA . LEU A 1 202 ? 16.111 14.348 -0.370 1.00 88.56 202 LEU A CA 1
ATOM 1601 C C . LEU A 1 202 ? 17.339 13.426 -0.313 1.00 88.56 202 LEU A C 1
ATOM 1603 O O . LEU A 1 202 ? 17.215 12.260 0.058 1.00 88.56 202 LEU A O 1
ATOM 1607 N N . GLN A 1 203 ? 18.530 13.947 -0.618 1.00 90.94 203 GLN A N 1
ATOM 1608 C CA . GLN A 1 203 ? 19.781 13.202 -0.470 1.00 90.94 203 GLN A CA 1
ATOM 1609 C C . GLN A 1 203 ? 20.032 12.796 0.989 1.00 90.94 203 GLN A C 1
ATOM 1611 O O . GLN A 1 203 ? 20.394 11.647 1.245 1.00 90.94 203 GLN A O 1
ATOM 1616 N N . GLU A 1 204 ? 19.804 13.701 1.946 1.00 91.75 204 GLU A N 1
ATOM 1617 C CA . GLU A 1 204 ? 19.881 13.378 3.377 1.00 91.75 204 GLU A CA 1
ATOM 1618 C C . GLU A 1 204 ? 18.875 12.281 3.754 1.00 91.75 204 GLU A C 1
ATOM 1620 O O . GLU A 1 204 ? 19.222 11.366 4.499 1.00 91.75 204 GLU A O 1
ATOM 1625 N N . GLN A 1 205 ? 17.664 12.303 3.184 1.00 88.06 205 GLN A N 1
ATOM 1626 C CA . GLN A 1 205 ? 16.654 11.267 3.437 1.00 88.06 205 GLN A CA 1
ATOM 1627 C C . GLN A 1 205 ? 17.048 9.905 2.885 1.00 88.06 205 GLN A C 1
ATOM 1629 O O . GLN A 1 205 ? 16.757 8.877 3.500 1.00 88.06 205 GLN A O 1
ATOM 1634 N N . ASN A 1 206 ? 17.685 9.864 1.722 1.00 90.44 206 ASN A N 1
ATOM 1635 C CA . ASN A 1 206 ? 18.132 8.611 1.121 1.00 90.44 206 ASN A CA 1
ATOM 1636 C C . ASN A 1 206 ? 19.342 8.012 1.854 1.00 90.44 206 ASN A C 1
ATOM 1638 O O . ASN A 1 206 ? 19.588 6.817 1.734 1.00 90.44 206 ASN A O 1
ATOM 1642 N N . ALA A 1 207 ? 20.057 8.810 2.654 1.00 93.94 207 ALA A N 1
ATOM 1643 C CA . ALA A 1 207 ? 21.163 8.346 3.489 1.00 93.94 207 ALA A CA 1
ATOM 1644 C C . ALA A 1 207 ? 20.719 7.716 4.827 1.00 93.94 207 ALA A C 1
ATOM 1646 O O . ALA A 1 207 ? 21.534 7.073 5.490 1.00 93.94 207 ALA A O 1
ATOM 1647 N N . LEU A 1 208 ? 19.458 7.896 5.238 1.00 94.19 208 LEU A N 1
ATOM 1648 C CA . LEU A 1 208 ? 18.908 7.283 6.454 1.00 94.19 208 LEU A CA 1
ATOM 1649 C C . LEU A 1 208 ? 18.690 5.775 6.283 1.00 94.19 208 LEU A C 1
ATOM 1651 O O . LEU A 1 208 ? 18.458 5.285 5.176 1.00 94.19 208 LEU A O 1
ATOM 1655 N N . SER A 1 209 ? 18.681 5.033 7.389 1.00 95.50 209 SER A N 1
ATOM 1656 C CA . SER A 1 209 ? 18.272 3.626 7.374 1.00 95.50 209 SER A CA 1
ATOM 1657 C C . SER A 1 209 ? 16.752 3.466 7.205 1.00 95.50 209 SER A C 1
ATOM 1659 O O . SER A 1 209 ? 15.970 4.357 7.548 1.00 95.50 209 SER A O 1
ATOM 1661 N N . SER A 1 210 ? 16.301 2.300 6.724 1.00 93.38 210 SER A N 1
ATOM 1662 C CA . SER A 1 210 ? 14.866 1.995 6.590 1.00 93.38 210 SER A CA 1
ATOM 1663 C C . SER A 1 210 ? 14.088 2.163 7.905 1.00 93.38 210 SER A C 1
ATOM 1665 O O . SER A 1 210 ? 13.029 2.790 7.883 1.00 93.38 210 SER A O 1
ATOM 1667 N N . PRO A 1 211 ? 14.576 1.673 9.069 1.00 94.31 211 PRO A N 1
ATOM 1668 C CA . PRO A 1 211 ? 13.879 1.870 10.339 1.00 94.31 211 PRO A CA 1
ATOM 1669 C C . PRO A 1 211 ? 13.730 3.342 10.732 1.00 94.31 211 PRO A C 1
ATOM 1671 O O . PRO A 1 211 ? 12.669 3.722 11.222 1.00 94.31 211 PRO A O 1
ATOM 1674 N N . GLU A 1 212 ? 14.752 4.170 10.493 1.00 94.12 212 GLU A N 1
ATOM 1675 C CA . GLU A 1 212 ? 14.694 5.614 10.763 1.00 94.12 212 GLU A CA 1
ATOM 1676 C C . GLU A 1 212 ? 13.660 6.303 9.870 1.00 94.12 212 GLU A C 1
ATOM 1678 O O . GLU A 1 212 ? 12.838 7.074 10.366 1.00 94.12 212 GLU A O 1
ATOM 1683 N N . ARG A 1 213 ? 13.629 5.963 8.574 1.00 90.75 213 ARG A N 1
ATOM 1684 C CA . ARG A 1 213 ? 12.623 6.477 7.630 1.00 90.75 213 ARG A CA 1
ATOM 1685 C C . ARG A 1 213 ? 11.202 6.110 8.049 1.00 90.75 213 ARG A C 1
ATOM 1687 O O . ARG A 1 213 ? 10.328 6.973 8.095 1.00 90.75 213 ARG A O 1
ATOM 1694 N N . LEU A 1 214 ? 10.971 4.842 8.383 1.00 91.50 214 LEU A N 1
ATOM 1695 C CA . LEU A 1 214 ? 9.655 4.354 8.804 1.00 91.50 214 LEU A CA 1
ATOM 1696 C C . LEU A 1 214 ? 9.230 4.939 10.156 1.00 91.50 214 LEU A C 1
ATOM 1698 O O . LEU A 1 214 ? 8.044 5.189 10.369 1.00 91.50 214 LEU A O 1
ATOM 1702 N N . GLN A 1 215 ? 10.174 5.164 11.075 1.00 91.75 215 GLN A N 1
ATOM 1703 C CA . GLN A 1 215 ? 9.889 5.840 12.339 1.00 91.75 215 GLN A CA 1
ATOM 1704 C C . GLN A 1 215 ? 9.456 7.286 12.097 1.00 91.75 215 GLN A C 1
ATOM 1706 O O . GLN A 1 215 ? 8.423 7.682 12.620 1.00 91.75 215 GLN A O 1
ATOM 1711 N N . GLY A 1 216 ? 10.163 8.035 11.245 1.00 89.81 216 GLY A N 1
ATOM 1712 C CA . GLY A 1 216 ? 9.800 9.417 10.928 1.00 89.81 216 GLY A CA 1
ATOM 1713 C C . GLY A 1 216 ? 8.411 9.564 10.298 1.00 89.81 216 GLY A C 1
ATOM 1714 O O . GLY A 1 216 ? 7.681 10.509 10.610 1.00 89.81 216 GLY A O 1
ATOM 1715 N N . MET A 1 217 ? 7.999 8.583 9.485 1.00 90.38 217 MET A N 1
ATOM 1716 C CA . MET A 1 217 ? 6.626 8.488 8.977 1.00 90.38 217 MET A CA 1
ATOM 1717 C C . MET A 1 217 ? 5.606 8.283 10.103 1.00 90.38 217 MET A C 1
ATOM 1719 O O . MET A 1 217 ? 4.608 9.001 10.167 1.00 90.38 217 MET A O 1
ATOM 1723 N N . ARG A 1 218 ? 5.853 7.320 11.002 1.00 92.31 218 ARG A N 1
ATOM 1724 C CA . ARG A 1 218 ? 4.962 7.026 12.138 1.00 92.31 218 ARG A CA 1
ATOM 1725 C C . ARG A 1 218 ? 4.864 8.176 13.124 1.00 92.31 218 ARG A C 1
ATOM 1727 O O . ARG A 1 218 ? 3.767 8.476 13.575 1.00 92.31 218 ARG A O 1
ATOM 1734 N N . ASP A 1 219 ? 5.980 8.831 13.422 1.00 91.88 219 ASP A N 1
ATOM 1735 C CA . ASP A 1 219 ? 6.018 9.978 14.330 1.00 91.88 219 ASP A CA 1
ATOM 1736 C C . ASP A 1 219 ? 5.114 11.111 13.854 1.00 91.88 219 ASP A C 1
ATOM 1738 O O . ASP A 1 219 ? 4.754 11.968 14.646 1.00 91.88 219 ASP A O 1
ATOM 1742 N N . ASN A 1 220 ? 4.726 11.110 12.580 1.00 91.38 220 ASN A N 1
ATOM 1743 C CA . ASN A 1 220 ? 3.870 12.114 11.972 1.00 91.38 220 ASN A CA 1
ATOM 1744 C C . ASN A 1 220 ? 2.508 11.596 11.536 1.00 91.38 220 ASN A C 1
ATOM 1746 O O . ASN A 1 220 ? 1.831 12.230 10.726 1.00 91.38 220 ASN A O 1
ATOM 1750 N N . ASP A 1 221 ? 2.112 10.454 12.093 1.00 94.81 221 ASP A N 1
ATOM 1751 C CA . ASP A 1 221 ? 0.791 9.866 11.922 1.00 94.81 221 ASP A CA 1
ATOM 1752 C C . ASP A 1 221 ? 0.440 9.579 10.446 1.00 94.81 221 ASP A C 1
ATOM 1754 O O . ASP A 1 221 ? -0.726 9.415 10.102 1.00 94.81 221 ASP A O 1
ATOM 1758 N N . LEU A 1 222 ? 1.440 9.492 9.558 1.00 93.19 222 LEU A N 1
ATOM 1759 C CA . LEU A 1 222 ? 1.237 9.244 8.128 1.00 93.19 222 LEU A CA 1
ATOM 1760 C C . LEU A 1 222 ? 0.632 7.855 7.844 1.00 93.19 222 LEU A C 1
ATOM 1762 O O . LEU A 1 222 ? -0.327 7.765 7.071 1.00 93.19 222 LEU A O 1
ATOM 1766 N N . PRO A 1 223 ? 1.131 6.762 8.458 1.00 95.44 223 PRO A N 1
ATOM 1767 C CA . PRO A 1 223 ? 0.558 5.443 8.240 1.00 95.44 223 PRO A CA 1
ATOM 1768 C C . PRO A 1 223 ? -0.856 5.312 8.808 1.00 95.44 223 PRO A C 1
ATOM 1770 O O . PRO A 1 223 ? -1.188 5.923 9.826 1.00 95.44 223 PRO A O 1
ATOM 1773 N N . LEU A 1 224 ? -1.650 4.415 8.224 1.00 97.12 224 LEU A N 1
ATOM 1774 C CA . LEU A 1 224 ? -2.838 3.887 8.888 1.00 97.12 224 LEU A CA 1
ATOM 1775 C C . LEU A 1 224 ? -2.393 2.837 9.903 1.00 97.12 224 LEU A C 1
ATOM 1777 O O . LEU A 1 224 ? -1.989 1.733 9.528 1.00 97.12 224 LEU A O 1
ATOM 1781 N N . SER A 1 225 ? -2.449 3.186 11.181 1.00 97.62 225 SER A N 1
ATOM 1782 C CA . SER A 1 225 ? -2.014 2.332 12.285 1.00 97.62 225 SER A CA 1
ATOM 1783 C C . SER A 1 225 ? -3.193 1.562 12.870 1.00 97.62 225 SER A C 1
ATOM 1785 O O . SER A 1 225 ? -4.253 2.133 13.127 1.00 97.62 225 SER A O 1
ATOM 1787 N N . VAL A 1 226 ? -3.011 0.261 13.094 1.00 98.19 226 VAL A N 1
ATOM 1788 C CA . VAL A 1 226 ? -4.028 -0.653 13.623 1.00 98.19 226 VAL A CA 1
ATOM 1789 C C . VAL A 1 226 ? -3.632 -1.086 15.023 1.00 98.19 226 VAL A C 1
ATOM 1791 O O . VAL A 1 226 ? -2.618 -1.758 15.212 1.00 98.19 226 VAL A O 1
ATOM 1794 N N . TYR A 1 227 ? -4.466 -0.755 16.000 1.00 98.12 227 TYR A N 1
ATOM 1795 C CA . TYR A 1 227 ? -4.288 -1.141 17.392 1.00 98.12 227 TYR A CA 1
ATOM 1796 C C . TYR A 1 227 ? -5.378 -2.110 17.831 1.00 98.12 227 TYR A C 1
ATOM 1798 O O . TYR A 1 227 ? -6.527 -2.020 17.394 1.00 98.12 227 TYR A O 1
ATOM 1806 N N . LEU A 1 228 ? -5.027 -2.997 18.754 1.00 97.00 228 LEU A N 1
ATOM 1807 C CA . LEU A 1 228 ? -5.950 -3.882 19.450 1.00 97.00 228 LEU A CA 1
ATOM 1808 C C . LEU A 1 228 ? -5.883 -3.593 20.940 1.00 97.00 228 LEU A C 1
ATOM 1810 O O . LEU A 1 228 ? -4.799 -3.500 21.515 1.00 97.00 228 LEU A O 1
ATOM 1814 N N . LYS A 1 229 ? -7.048 -3.458 21.565 1.00 95.56 229 LYS A N 1
ATOM 1815 C CA . LYS A 1 229 ? -7.124 -3.248 23.004 1.00 95.56 229 LYS A CA 1
ATOM 1816 C C . LYS A 1 229 ? -6.885 -4.561 23.747 1.00 95.56 229 LYS A C 1
ATOM 1818 O O . LYS A 1 229 ? -7.567 -5.555 23.482 1.00 95.56 229 LYS A O 1
ATOM 1823 N N . ARG A 1 230 ? -5.947 -4.571 24.693 1.00 92.94 230 ARG A N 1
ATOM 1824 C CA . ARG A 1 230 ? -5.681 -5.689 25.611 1.00 92.94 230 ARG A CA 1
ATOM 1825 C C . ARG A 1 230 ? -5.504 -5.161 27.020 1.00 92.94 230 ARG A C 1
ATOM 1827 O O . ARG A 1 230 ? -4.739 -4.232 27.231 1.00 92.94 230 ARG A O 1
ATOM 1834 N N . ASP A 1 231 ? -6.231 -5.745 27.968 1.00 89.81 231 ASP A N 1
ATOM 1835 C CA . ASP A 1 231 ? -6.151 -5.376 29.387 1.00 89.81 231 ASP A CA 1
ATOM 1836 C C . ASP A 1 231 ? -6.311 -3.860 29.640 1.00 89.81 231 ASP A C 1
ATOM 1838 O O . ASP A 1 231 ? -5.725 -3.298 30.558 1.00 89.81 231 ASP A O 1
ATOM 1842 N N . GLY A 1 232 ? -7.122 -3.191 28.809 1.00 90.31 232 GLY A N 1
ATOM 1843 C CA . GLY A 1 232 ? -7.364 -1.745 28.866 1.00 90.31 232 GLY A CA 1
ATOM 1844 C C . GLY A 1 232 ? -6.422 -0.888 28.014 1.00 90.31 232 GLY A C 1
ATOM 1845 O O . GLY A 1 232 ? -6.773 0.253 27.720 1.00 90.31 232 GLY A O 1
ATOM 1846 N N . GLU A 1 233 ? -5.305 -1.440 27.543 1.00 94.06 233 GLU A N 1
ATOM 1847 C CA . GLU A 1 233 ? -4.254 -0.725 26.813 1.00 94.06 233 GLU A CA 1
ATOM 1848 C C . GLU A 1 233 ? -4.323 -0.959 25.300 1.00 94.06 233 GLU A C 1
ATOM 1850 O O . GLU A 1 233 ? -4.718 -2.029 24.835 1.00 94.06 233 GLU A O 1
ATOM 1855 N N . TRP A 1 234 ? -3.915 0.038 24.513 1.00 95.94 234 TRP A N 1
ATOM 1856 C CA . TRP A 1 234 ? -3.831 -0.074 23.055 1.00 95.94 234 TRP A CA 1
ATOM 1857 C C . TRP A 1 234 ? -2.468 -0.619 22.625 1.00 95.94 234 TRP A C 1
ATOM 1859 O O . TRP A 1 234 ? -1.454 0.065 22.741 1.00 95.94 234 TRP A O 1
ATOM 1869 N N . GLU A 1 235 ? -2.448 -1.823 22.058 1.00 96.31 235 GLU A N 1
ATOM 1870 C CA . GLU A 1 235 ? -1.250 -2.436 21.480 1.00 96.31 235 GLU A CA 1
ATOM 1871 C C . GLU A 1 235 ? -1.240 -2.241 19.958 1.00 96.31 235 GLU A C 1
ATOM 1873 O O . GLU A 1 235 ? -2.210 -2.595 19.286 1.00 96.31 235 GLU A O 1
ATOM 1878 N N . LEU A 1 236 ? -0.153 -1.693 19.403 1.00 96.69 236 LEU A N 1
ATOM 1879 C CA . LEU A 1 236 ? 0.031 -1.587 17.952 1.00 96.69 236 LEU A CA 1
ATOM 1880 C C . LEU A 1 236 ? 0.220 -2.987 17.352 1.00 96.69 236 LEU A C 1
ATOM 1882 O O . LEU A 1 236 ? 1.161 -3.690 17.714 1.00 96.69 236 LEU A O 1
ATOM 1886 N N . LEU A 1 237 ? -0.643 -3.370 16.412 1.00 96.12 237 LEU A N 1
ATOM 1887 C CA . LEU A 1 237 ? -0.554 -4.648 15.706 1.00 96.12 237 LEU A CA 1
ATOM 1888 C C . LEU A 1 237 ? 0.173 -4.536 14.371 1.00 96.12 237 LEU A C 1
ATOM 1890 O O . LEU A 1 237 ? 0.988 -5.393 14.038 1.00 96.12 237 LEU A O 1
ATOM 1894 N N . GLU A 1 238 ? -0.184 -3.525 13.586 1.00 96.19 238 GLU A N 1
ATOM 1895 C CA . GLU A 1 238 ? 0.299 -3.348 12.220 1.00 96.19 238 GLU A CA 1
ATOM 1896 C C . GLU A 1 238 ? 0.122 -1.888 11.794 1.00 96.19 238 GLU A C 1
ATOM 1898 O O . GLU A 1 238 ? -0.699 -1.166 12.367 1.00 96.19 238 GLU A O 1
ATOM 1903 N N . TYR A 1 239 ? 0.864 -1.449 10.783 1.00 95.56 239 TYR A N 1
ATOM 1904 C CA . TYR A 1 239 ? 0.631 -0.158 10.135 1.00 95.56 239 TYR A CA 1
ATOM 1905 C C . TYR A 1 239 ? 0.843 -0.257 8.625 1.00 95.56 239 TYR A C 1
ATOM 1907 O O . TYR A 1 239 ? 1.686 -1.016 8.152 1.00 95.56 239 TYR A O 1
ATOM 1915 N N . PHE A 1 240 ? 0.092 0.525 7.855 1.00 93.88 240 PHE A N 1
ATOM 1916 C CA . PHE A 1 240 ? 0.214 0.607 6.398 1.00 93.88 240 PHE A CA 1
ATOM 1917 C C . PHE A 1 240 ? 0.771 1.979 6.036 1.00 93.88 240 PHE A C 1
ATOM 1919 O O . PHE A 1 240 ? 0.149 2.984 6.360 1.00 93.88 240 PHE A O 1
ATOM 1926 N N . VAL A 1 241 ? 1.954 2.028 5.415 1.00 85.50 241 VAL A N 1
ATOM 1927 C CA . VAL A 1 241 ? 2.675 3.289 5.150 1.00 85.50 241 VAL A CA 1
ATOM 1928 C C . VAL A 1 241 ? 1.905 4.189 4.190 1.00 85.50 241 VAL A C 1
ATOM 1930 O O . VAL A 1 241 ? 1.686 5.357 4.493 1.00 85.50 241 VAL A O 1
ATOM 1933 N N . ALA A 1 242 ? 1.484 3.645 3.054 1.00 78.75 242 ALA A N 1
ATOM 1934 C CA . ALA A 1 242 ? 0.643 4.330 2.088 1.00 78.75 242 ALA A CA 1
ATOM 1935 C C . ALA A 1 242 ? 0.002 3.319 1.141 1.00 78.75 242 ALA A C 1
ATOM 1937 O O . ALA A 1 242 ? 0.433 2.170 1.020 1.00 78.75 242 ALA A O 1
ATOM 1938 N N . THR A 1 243 ? -1.033 3.787 0.468 1.00 78.44 243 THR A N 1
ATOM 1939 C CA . THR A 1 243 ? -1.576 3.211 -0.762 1.00 78.44 243 THR A CA 1
ATOM 1940 C C . THR A 1 243 ? -1.795 4.367 -1.736 1.00 78.44 243 THR A C 1
ATOM 1942 O O . THR A 1 243 ? -1.527 5.522 -1.419 1.00 78.44 243 THR A O 1
ATOM 1945 N N . THR A 1 244 ? -2.252 4.102 -2.951 1.00 76.19 244 THR A N 1
ATOM 1946 C CA . THR A 1 244 ? -2.477 5.173 -3.929 1.00 76.19 244 THR A CA 1
ATOM 1947 C C . THR A 1 244 ? -3.887 5.746 -3.775 1.00 76.19 244 THR A C 1
ATOM 1949 O O . THR A 1 244 ? -4.812 4.947 -3.638 1.00 76.19 244 THR A O 1
ATOM 1952 N N . PRO A 1 245 ? -4.100 7.069 -3.900 1.00 75.19 245 PRO A N 1
ATOM 1953 C CA . PRO A 1 245 ? -5.441 7.667 -3.859 1.00 75.19 245 PRO A CA 1
ATOM 1954 C C . PRO A 1 245 ? -6.325 7.269 -5.047 1.00 75.19 245 PRO A C 1
ATOM 1956 O O . PRO A 1 245 ? -7.525 7.505 -5.038 1.00 75.19 245 PRO A O 1
ATOM 1959 N N . LEU A 1 246 ? -5.739 6.653 -6.078 1.00 75.25 246 LEU A N 1
ATOM 1960 C CA . LEU A 1 246 ? -6.457 6.204 -7.267 1.00 75.25 246 LEU A CA 1
ATOM 1961 C C . LEU A 1 246 ? -7.307 4.951 -7.038 1.00 75.25 246 LEU A C 1
ATOM 1963 O O . LEU A 1 246 ? -8.192 4.668 -7.846 1.00 75.25 246 LEU A O 1
ATOM 1967 N N . GLN A 1 247 ? -6.985 4.146 -6.021 1.00 80.81 247 GLN A N 1
ATOM 1968 C CA . GLN A 1 247 ? -7.666 2.877 -5.805 1.00 80.81 247 GLN A CA 1
ATOM 1969 C C . GLN A 1 247 ? -7.506 2.361 -4.374 1.00 80.81 247 GLN A C 1
ATOM 1971 O O . GLN A 1 247 ? -6.400 2.037 -3.930 1.00 80.81 247 GLN A O 1
ATOM 1976 N N . ALA A 1 248 ? -8.646 2.145 -3.718 1.00 89.12 248 ALA A N 1
ATOM 1977 C CA . ALA A 1 248 ? -8.725 1.465 -2.439 1.00 89.12 248 ALA A CA 1
ATOM 1978 C C . ALA A 1 248 ? -8.221 0.023 -2.519 1.00 89.12 248 ALA A C 1
ATOM 1980 O O . ALA A 1 248 ? -8.554 -0.744 -3.430 1.00 89.12 248 ALA A O 1
ATOM 1981 N N . ARG A 1 249 ? -7.427 -0.355 -1.517 1.00 91.12 249 ARG A N 1
ATOM 1982 C CA . ARG A 1 249 ? -6.884 -1.702 -1.356 1.00 91.12 249 ARG A CA 1
ATOM 1983 C C . ARG A 1 249 ? -7.637 -2.446 -0.279 1.00 91.12 249 ARG A C 1
ATOM 1985 O O . ARG A 1 249 ? -7.905 -1.899 0.788 1.00 91.12 249 ARG A O 1
ATOM 1992 N N . ASP A 1 250 ? -7.895 -3.717 -0.551 1.00 94.50 250 ASP A N 1
ATOM 1993 C CA . ASP A 1 250 ? -8.308 -4.656 0.476 1.00 94.50 250 ASP A CA 1
ATOM 1994 C C . ASP A 1 250 ? -7.056 -5.096 1.254 1.00 94.50 250 ASP A C 1
ATOM 1996 O O . ASP A 1 250 ? -6.119 -5.666 0.694 1.00 94.50 250 ASP A O 1
ATOM 2000 N N . LEU A 1 251 ? -7.033 -4.794 2.548 1.00 95.62 251 LEU A N 1
ATOM 2001 C CA . LEU A 1 251 ? -5.936 -5.050 3.474 1.00 95.62 251 LEU A CA 1
ATOM 2002 C C . LEU A 1 251 ? -6.380 -6.084 4.506 1.00 95.62 251 LEU A C 1
ATOM 2004 O O . LEU A 1 251 ? -7.546 -6.115 4.907 1.00 95.62 251 LEU A O 1
ATOM 2008 N N . VAL A 1 252 ? -5.444 -6.901 4.986 1.00 97.25 252 VAL A N 1
ATOM 2009 C CA . VAL A 1 252 ? -5.715 -7.871 6.049 1.00 97.25 252 VAL A CA 1
ATOM 2010 C C . VAL A 1 252 ? -4.673 -7.784 7.157 1.00 97.25 252 VAL A C 1
ATOM 2012 O O . VAL A 1 252 ? -3.471 -7.791 6.901 1.00 97.25 252 VAL A O 1
ATOM 2015 N N . VAL A 1 253 ? -5.146 -7.732 8.402 1.00 97.81 253 VAL A N 1
ATOM 2016 C CA . VAL A 1 253 ? -4.316 -7.833 9.605 1.00 97.81 253 VAL A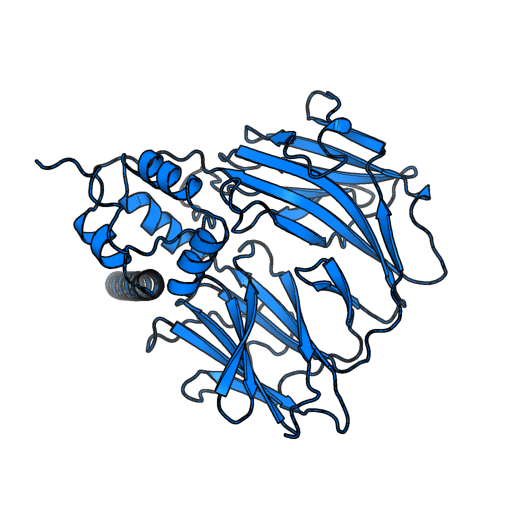 CA 1
ATOM 2017 C C . VAL A 1 253 ? -4.718 -9.111 10.342 1.00 97.81 253 VAL A C 1
ATOM 2019 O O . VAL A 1 253 ? -5.856 -9.212 10.809 1.00 97.81 253 VAL A O 1
ATOM 2022 N N . PRO A 1 254 ? -3.843 -10.126 10.436 1.00 96.75 254 PRO A N 1
ATOM 2023 C CA . PRO A 1 254 ? -4.111 -11.304 11.250 1.00 96.75 254 PRO A CA 1
ATOM 2024 C C . PRO A 1 254 ? -3.961 -10.980 12.742 1.00 96.75 254 PRO A C 1
ATOM 2026 O O . PRO A 1 254 ? -2.977 -10.386 13.171 1.00 96.75 254 PRO A O 1
ATOM 2029 N N . LEU A 1 255 ? -4.922 -11.416 13.555 1.00 96.06 255 LEU A N 1
ATOM 2030 C CA . LEU A 1 255 ? -4.951 -11.185 14.999 1.00 96.06 255 LEU A CA 1
ATOM 2031 C C . LEU A 1 255 ? -4.712 -12.487 15.764 1.00 96.06 255 LEU A C 1
ATOM 2033 O O . LEU A 1 255 ? -5.378 -13.500 15.526 1.00 96.06 255 LEU A O 1
ATOM 2037 N N . ASN A 1 256 ? -3.836 -12.423 16.768 1.00 94.25 256 ASN A N 1
ATOM 2038 C CA . ASN A 1 256 ? -3.769 -13.416 17.835 1.00 94.25 256 ASN A CA 1
ATOM 2039 C C . ASN A 1 256 ? -4.723 -13.018 18.972 1.00 94.25 256 ASN A C 1
ATOM 2041 O O . ASN A 1 256 ? -4.535 -11.988 19.624 1.00 94.25 256 ASN A O 1
ATOM 2045 N N . LEU A 1 257 ? -5.739 -13.842 19.218 1.00 94.25 257 LEU A N 1
ATOM 2046 C CA . LEU A 1 257 ? -6.809 -13.587 20.182 1.00 94.25 257 LEU A CA 1
ATOM 2047 C C . LEU A 1 257 ? -6.767 -14.533 21.390 1.00 94.25 257 LEU A C 1
ATOM 2049 O O . LEU A 1 257 ? -7.696 -14.490 22.196 1.00 94.25 257 LEU A O 1
ATOM 2053 N N . MET A 1 258 ? -5.731 -15.371 21.530 1.00 91.00 258 MET A N 1
ATOM 2054 C CA . MET A 1 258 ? -5.632 -16.371 22.608 1.00 91.00 258 MET A CA 1
ATOM 2055 C C . MET A 1 258 ? -5.722 -15.755 24.011 1.00 91.00 258 MET A C 1
ATOM 2057 O O . MET A 1 258 ? -6.361 -16.324 24.890 1.00 91.00 258 MET A O 1
ATOM 2061 N N . SER A 1 259 ? -5.116 -14.583 24.223 1.00 87.31 259 SER A N 1
ATOM 2062 C CA . SER A 1 259 ? -5.114 -13.905 25.527 1.00 87.31 259 SER A CA 1
ATOM 2063 C C . SER A 1 259 ? -6.385 -13.105 25.822 1.00 87.31 259 SER A C 1
ATOM 2065 O O . SER A 1 259 ? -6.617 -12.744 26.972 1.00 87.31 259 SER A O 1
ATOM 2067 N N . ILE A 1 260 ? -7.235 -12.844 24.823 1.00 88.94 260 ILE A N 1
ATOM 2068 C CA . ILE A 1 260 ? -8.420 -11.997 25.000 1.00 88.94 260 ILE A CA 1
ATOM 2069 C C . ILE A 1 260 ? -9.600 -12.864 25.422 1.00 88.94 260 ILE A C 1
ATOM 2071 O O . ILE A 1 260 ? -10.089 -13.676 24.640 1.00 88.94 260 ILE A O 1
ATOM 2075 N N . LYS A 1 261 ? -10.083 -12.697 26.650 1.00 86.50 261 LYS A N 1
ATOM 2076 C CA . LYS A 1 261 ? -11.272 -13.414 27.144 1.00 86.50 261 LYS A CA 1
ATOM 2077 C C . LYS A 1 261 ? -12.569 -12.635 26.945 1.00 86.50 261 LYS A C 1
ATOM 2079 O O . LYS A 1 261 ? -13.636 -13.234 27.036 1.00 86.50 261 LYS A O 1
ATOM 2084 N N . ASP A 1 262 ? -12.462 -11.337 26.675 1.00 89.06 262 ASP A N 1
ATOM 2085 C CA . ASP A 1 262 ? -13.608 -10.464 26.457 1.00 89.06 262 ASP A CA 1
ATOM 2086 C C . ASP A 1 262 ? -14.432 -10.936 25.237 1.00 89.06 262 ASP A C 1
ATOM 2088 O O . ASP A 1 262 ? -13.847 -11.261 24.192 1.00 89.06 262 ASP A O 1
ATOM 2092 N N . PRO A 1 263 ? -15.771 -11.039 25.355 1.00 91.75 263 PRO A N 1
ATOM 2093 C CA . PRO A 1 263 ? -16.654 -11.317 24.222 1.00 91.75 263 PRO A CA 1
ATOM 2094 C C . PRO A 1 263 ? -16.721 -10.178 23.190 1.00 91.75 263 PRO A C 1
ATOM 2096 O O . PRO A 1 263 ? -17.268 -10.388 22.104 1.00 91.75 263 PRO A O 1
ATOM 2099 N N . GLU A 1 264 ? -16.188 -8.997 23.487 1.00 94.00 264 GLU A N 1
ATOM 2100 C CA . GLU A 1 264 ? -16.053 -7.863 22.578 1.00 94.00 264 GLU A CA 1
ATOM 2101 C C . GLU A 1 264 ? -14.572 -7.590 22.263 1.00 94.00 264 GLU A C 1
ATOM 2103 O O . GLU A 1 264 ? -13.711 -7.542 23.138 1.00 94.00 264 GLU A O 1
ATOM 2108 N N . LEU A 1 265 ? -14.261 -7.418 20.977 1.00 95.69 265 LEU A N 1
ATOM 2109 C CA . LEU A 1 265 ? -12.956 -6.954 20.512 1.00 95.69 265 LEU A CA 1
ATOM 2110 C C . LEU A 1 265 ? -13.043 -5.480 20.170 1.00 95.69 265 LEU A C 1
ATOM 2112 O O . LEU A 1 265 ? -13.856 -5.098 19.331 1.00 95.69 265 LEU A O 1
ATOM 2116 N N . GLU A 1 266 ? -12.151 -4.687 20.752 1.00 96.00 266 GLU A N 1
ATOM 2117 C CA . GLU A 1 266 ? -11.994 -3.275 20.426 1.00 96.00 266 GLU A CA 1
ATOM 2118 C C . GLU A 1 266 ? -10.715 -3.081 19.607 1.00 96.00 266 GLU A C 1
ATOM 2120 O O . GLU A 1 266 ? -9.608 -3.382 20.066 1.00 96.00 266 GLU A O 1
ATOM 2125 N N . LEU A 1 267 ? -10.868 -2.572 18.388 1.00 97.12 267 LEU A N 1
ATOM 2126 C CA . LEU A 1 267 ? -9.769 -2.146 17.531 1.00 97.12 267 LEU A CA 1
ATOM 2127 C C . LEU A 1 267 ? -9.813 -0.639 17.325 1.00 97.12 267 LEU A C 1
ATOM 2129 O O . LEU A 1 267 ? -10.890 -0.051 17.275 1.00 97.12 267 LEU A O 1
ATOM 2133 N N . LYS A 1 268 ? -8.644 -0.025 17.166 1.00 97.25 268 LYS A N 1
ATOM 2134 C CA . LYS A 1 268 ? -8.506 1.386 16.805 1.00 97.25 268 LYS A CA 1
ATOM 2135 C C . LYS A 1 268 ? -7.714 1.491 15.512 1.00 97.25 268 LYS A C 1
ATOM 2137 O O . LYS A 1 268 ? -6.608 0.962 15.434 1.00 97.25 268 LYS A O 1
ATOM 2142 N N . LEU A 1 269 ? -8.272 2.182 14.525 1.00 97.25 269 LEU A N 1
ATOM 2143 C CA . LEU A 1 269 ? -7.537 2.630 13.345 1.00 97.25 269 LEU A CA 1
ATOM 2144 C C . LEU A 1 269 ? -7.198 4.102 13.541 1.00 97.25 269 LEU A C 1
ATOM 2146 O O . LEU A 1 269 ? -8.094 4.877 13.867 1.00 97.25 269 LEU A O 1
ATOM 2150 N N . GLU A 1 270 ? -5.937 4.482 13.378 1.00 96.81 270 GLU A N 1
ATOM 2151 C CA . GLU A 1 270 ? -5.444 5.826 13.694 1.00 96.81 270 GLU A CA 1
ATOM 2152 C C . GLU A 1 270 ? -4.484 6.337 12.618 1.00 96.81 270 GLU A C 1
ATOM 2154 O O . GLU A 1 270 ? -3.657 5.581 12.107 1.00 96.81 270 GLU A O 1
ATOM 2159 N N . THR A 1 271 ? -4.608 7.616 12.272 1.00 97.25 271 THR A N 1
ATOM 2160 C CA . THR A 1 271 ? -3.765 8.317 11.292 1.00 97.25 271 THR A CA 1
ATOM 2161 C C . THR A 1 271 ? -3.875 9.837 11.484 1.00 97.25 271 THR A C 1
ATOM 2163 O O . THR A 1 271 ? -4.640 10.316 12.325 1.00 97.25 271 THR A O 1
ATOM 2166 N N . GLY A 1 272 ? -3.106 10.622 10.738 1.00 96.31 272 GLY A N 1
ATOM 2167 C CA . GLY A 1 272 ? -3.168 12.077 10.740 1.00 96.31 272 GLY A CA 1
ATOM 2168 C C . GLY A 1 272 ? -4.406 12.615 10.021 1.00 96.31 272 GLY A C 1
ATOM 2169 O O . GLY A 1 272 ? -5.128 11.904 9.320 1.00 96.31 272 GLY A O 1
ATOM 2170 N N . PHE A 1 273 ? -4.671 13.903 10.219 1.00 96.44 273 PHE A N 1
ATOM 2171 C CA . PHE A 1 273 ? -5.864 14.574 9.721 1.00 96.44 273 PHE A CA 1
ATOM 2172 C C . PHE A 1 273 ? -5.998 14.407 8.206 1.00 96.44 273 PHE A C 1
ATOM 2174 O O . PHE A 1 273 ? -5.146 14.873 7.443 1.00 96.44 273 PHE A O 1
ATOM 2181 N N . LYS A 1 274 ? -7.087 13.757 7.785 1.00 95.25 274 LYS A N 1
ATOM 2182 C CA . LYS A 1 274 ? -7.425 13.473 6.388 1.00 95.25 274 LYS A CA 1
ATOM 2183 C C . LYS A 1 274 ? -6.355 12.715 5.618 1.00 95.25 274 LYS A C 1
ATOM 2185 O O . LYS A 1 274 ? -6.278 12.887 4.410 1.00 95.25 274 LYS A O 1
ATOM 2190 N N . PHE A 1 275 ? -5.522 11.898 6.260 1.00 95.25 275 PHE A N 1
ATOM 2191 C CA . PHE A 1 275 ? -4.480 11.163 5.538 1.00 95.25 275 PHE A CA 1
ATOM 2192 C C . PHE A 1 275 ? -4.971 9.900 4.834 1.00 95.25 275 PHE A C 1
ATOM 2194 O O . PHE A 1 275 ? -4.472 9.556 3.762 1.00 95.25 275 PHE A O 1
ATOM 2201 N N . TRP A 1 276 ? -5.993 9.256 5.383 1.00 95.44 276 TRP A N 1
ATOM 2202 C CA . TRP A 1 276 ? -6.587 8.056 4.810 1.00 95.44 276 TRP A CA 1
ATOM 2203 C C . TRP A 1 276 ? -8.085 8.211 4.616 1.00 95.44 276 TRP A C 1
ATOM 2205 O O . TRP A 1 276 ? -8.729 9.083 5.197 1.00 95.44 276 TRP A O 1
ATOM 2215 N N . GLU A 1 277 ? -8.615 7.318 3.802 1.00 93.69 277 GLU A N 1
ATOM 2216 C CA . GLU A 1 277 ? -10.027 7.094 3.562 1.00 93.69 277 GLU A CA 1
ATOM 2217 C C . GLU A 1 277 ? -10.301 5.611 3.810 1.00 93.69 277 GLU A C 1
ATOM 2219 O O . GLU A 1 277 ? -9.622 4.741 3.257 1.00 93.69 277 GLU A O 1
ATOM 2224 N N . LEU A 1 278 ? -11.259 5.320 4.687 1.00 93.69 278 LEU A N 1
ATOM 2225 C CA . LEU A 1 278 ? -11.683 3.964 5.028 1.00 93.69 278 LEU A CA 1
ATOM 2226 C C . LEU A 1 278 ? -13.088 3.730 4.480 1.00 93.69 278 LEU A C 1
ATOM 2228 O O . LEU A 1 278 ? -14.023 4.366 4.941 1.00 93.69 278 LEU A O 1
ATOM 2232 N N . ASP A 1 279 ? -13.222 2.805 3.538 1.00 91.69 279 ASP A N 1
ATOM 2233 C CA . ASP A 1 279 ? -14.491 2.433 2.897 1.00 91.69 279 ASP A CA 1
ATOM 2234 C C . ASP A 1 279 ? -15.179 1.276 3.641 1.00 91.69 279 ASP A C 1
ATOM 2236 O O . ASP A 1 279 ? -16.383 1.257 3.866 1.00 91.69 279 ASP A O 1
ATOM 2240 N N . TYR A 1 280 ? -14.398 0.296 4.100 1.00 93.38 280 TYR A N 1
ATOM 2241 C CA . TYR A 1 280 ? -14.944 -0.921 4.697 1.00 93.38 280 TYR A CA 1
ATOM 2242 C C . TYR A 1 280 ? -14.071 -1.443 5.830 1.00 93.38 280 TYR A C 1
ATOM 2244 O O . TYR A 1 280 ? -12.843 -1.450 5.728 1.00 93.38 280 TYR A O 1
ATOM 2252 N N . ALA A 1 281 ? -14.710 -1.963 6.879 1.00 95.25 281 ALA A N 1
ATOM 2253 C CA . ALA A 1 281 ? -14.042 -2.721 7.928 1.00 95.25 281 ALA A CA 1
ATOM 2254 C C . ALA A 1 281 ? -14.873 -3.941 8.345 1.00 95.25 281 ALA A C 1
ATOM 2256 O O . ALA A 1 281 ? -16.076 -3.849 8.587 1.00 95.25 281 ALA A O 1
ATOM 2257 N N . ALA A 1 282 ? -14.222 -5.093 8.484 1.00 96.00 282 ALA A N 1
ATOM 2258 C CA . ALA A 1 282 ? -14.858 -6.306 8.984 1.00 96.00 282 ALA A CA 1
ATOM 2259 C C . ALA A 1 282 ? -13.874 -7.229 9.698 1.00 96.00 282 ALA A C 1
ATOM 2261 O O . ALA A 1 282 ? -12.662 -7.129 9.528 1.00 96.00 282 ALA A O 1
ATOM 2262 N N . MET A 1 283 ? -14.408 -8.176 10.464 1.00 96.44 283 MET A N 1
ATOM 2263 C CA . MET A 1 283 ? -13.637 -9.229 11.112 1.00 96.44 283 MET A CA 1
ATOM 2264 C C . MET A 1 283 ? -14.052 -10.597 10.574 1.00 96.44 283 MET A C 1
ATOM 2266 O O . MET A 1 283 ? -15.235 -10.925 10.540 1.00 96.44 283 MET A O 1
ATOM 2270 N N . ASP A 1 284 ? -13.087 -11.422 10.181 1.00 96.50 284 ASP A N 1
ATOM 2271 C CA . ASP A 1 284 ? -13.320 -12.816 9.810 1.00 96.50 284 ASP A CA 1
ATOM 2272 C C . ASP A 1 284 ? -12.646 -13.767 10.807 1.00 96.50 284 ASP A C 1
ATOM 2274 O O . ASP A 1 284 ? -11.419 -13.818 10.940 1.00 96.50 284 ASP A O 1
ATOM 2278 N N . PHE A 1 285 ? -13.472 -14.571 11.474 1.00 95.94 285 PHE A N 1
ATOM 2279 C CA . PHE A 1 285 ? -13.049 -15.588 12.442 1.00 95.94 285 PHE A CA 1
ATOM 2280 C C . PHE A 1 285 ? -12.988 -17.003 11.855 1.00 95.94 285 PHE A C 1
ATOM 2282 O O . PHE A 1 285 ? -12.723 -17.968 12.570 1.00 95.94 285 PHE A O 1
ATOM 2289 N N . THR A 1 286 ? -13.241 -17.157 10.554 1.00 93.81 286 THR A N 1
ATOM 2290 C CA . THR A 1 286 ? -13.103 -18.446 9.879 1.00 93.81 286 THR A CA 1
ATOM 2291 C C . THR A 1 286 ? -11.634 -18.873 9.961 1.00 93.81 286 THR A C 1
ATOM 2293 O O . THR A 1 286 ? -10.754 -18.085 9.593 1.00 93.81 286 THR A O 1
ATOM 2296 N N . PRO A 1 287 ? -11.324 -20.098 10.422 1.00 91.19 287 PRO A N 1
ATOM 2297 C CA . PRO A 1 287 ? -9.958 -20.602 10.398 1.00 91.19 287 PRO A CA 1
ATOM 2298 C C . PRO A 1 287 ? -9.368 -20.488 8.993 1.00 91.19 287 PRO A C 1
ATOM 2300 O O . PRO A 1 287 ? -10.055 -20.760 8.006 1.00 91.19 287 PRO A O 1
ATOM 2303 N N . ASN A 1 288 ? -8.101 -20.078 8.899 1.00 88.25 288 ASN A N 1
ATOM 2304 C CA . ASN A 1 288 ? -7.435 -20.060 7.605 1.00 88.25 288 ASN A CA 1
ATOM 2305 C C . ASN A 1 288 ? -7.203 -21.517 7.185 1.00 88.25 288 ASN A C 1
ATOM 2307 O O . ASN A 1 288 ? -6.487 -22.250 7.870 1.00 88.25 288 ASN A O 1
ATOM 2311 N N . GLY A 1 289 ? -7.886 -21.944 6.124 1.00 84.75 289 GLY A N 1
ATOM 2312 C CA . GLY A 1 289 ? -7.707 -23.268 5.538 1.00 84.75 289 GLY A CA 1
ATOM 2313 C C . GLY A 1 289 ? -6.339 -23.405 4.871 1.00 84.75 289 GLY A C 1
ATOM 2314 O O . GLY A 1 289 ? -5.561 -22.454 4.807 1.00 84.75 289 GLY A O 1
ATOM 2315 N N . GLN A 1 290 ? -6.045 -24.597 4.357 1.00 84.00 290 GLN A N 1
ATOM 2316 C CA . GLN A 1 290 ? -4.850 -24.790 3.547 1.00 84.00 290 GLN A CA 1
ATOM 2317 C C . GLN A 1 290 ? -5.005 -24.045 2.216 1.00 84.00 290 GLN A C 1
ATOM 2319 O O . GLN A 1 290 ? -6.009 -24.201 1.522 1.00 84.00 290 GLN A O 1
ATOM 2324 N N . VAL A 1 291 ? -3.999 -23.243 1.887 1.00 89.25 291 VAL A N 1
ATOM 2325 C CA . VAL A 1 291 ? -3.828 -22.588 0.589 1.00 89.25 291 VAL A CA 1
ATOM 2326 C C . VAL A 1 291 ? -2.523 -23.073 -0.014 1.00 89.25 291 VAL A C 1
ATOM 2328 O O . VAL A 1 291 ? -1.535 -23.246 0.704 1.00 89.25 291 VAL A O 1
ATOM 2331 N N . THR A 1 292 ? -2.523 -23.296 -1.322 1.00 91.75 292 THR A N 1
ATOM 2332 C CA . THR A 1 292 ? -1.301 -23.596 -2.069 1.00 91.75 292 THR A CA 1
ATOM 2333 C C . THR A 1 292 ? -0.868 -22.325 -2.770 1.00 91.75 292 THR A C 1
ATOM 2335 O O . THR A 1 292 ? -1.626 -21.760 -3.559 1.00 91.75 292 THR A O 1
ATOM 2338 N N . THR A 1 293 ? 0.339 -21.863 -2.463 1.00 94.00 293 THR A N 1
ATOM 2339 C CA . THR A 1 293 ? 0.955 -20.724 -3.136 1.00 94.00 293 THR A CA 1
ATOM 2340 C C . THR A 1 293 ? 2.017 -21.215 -4.109 1.00 94.00 293 THR A C 1
ATOM 2342 O O . THR A 1 293 ? 2.759 -22.155 -3.827 1.00 94.00 293 THR A O 1
ATOM 2345 N N . THR A 1 294 ? 2.084 -20.605 -5.284 1.00 95.31 294 THR A N 1
ATOM 2346 C CA . THR A 1 294 ? 3.114 -20.885 -6.289 1.00 95.31 294 THR A CA 1
ATOM 2347 C C . THR A 1 294 ? 3.657 -19.567 -6.808 1.00 95.31 294 THR A C 1
ATOM 2349 O O . THR A 1 294 ? 2.887 -18.701 -7.211 1.00 95.31 294 THR A O 1
ATOM 2352 N N . PHE A 1 295 ? 4.978 -19.420 -6.789 1.00 96.00 295 PHE A N 1
ATOM 2353 C CA . PHE A 1 295 ? 5.667 -18.289 -7.399 1.00 96.00 295 PHE A CA 1
ATOM 2354 C C . PHE A 1 295 ? 6.117 -18.698 -8.796 1.00 96.00 295 PHE A C 1
ATOM 2356 O O . PHE A 1 295 ? 6.866 -19.662 -8.960 1.00 96.00 295 PHE A O 1
ATOM 2363 N N . VAL A 1 296 ? 5.621 -17.991 -9.802 1.00 97.56 296 VAL A N 1
ATOM 2364 C CA . VAL A 1 296 ? 5.911 -18.248 -11.209 1.00 97.56 296 VAL A CA 1
ATOM 2365 C C . VAL A 1 296 ? 6.858 -17.166 -11.706 1.00 97.56 296 VAL A C 1
ATOM 2367 O O . VAL A 1 296 ? 6.538 -15.976 -11.678 1.00 97.56 296 VAL A O 1
ATOM 2370 N N . GLN A 1 297 ? 8.032 -17.591 -12.164 1.00 97.62 297 GLN A N 1
ATOM 2371 C CA . GLN A 1 297 ? 8.996 -16.709 -12.812 1.00 97.62 297 GLN A CA 1
ATOM 2372 C C . GLN A 1 297 ? 8.484 -16.286 -14.196 1.00 97.62 297 GLN A C 1
ATOM 2374 O O . GLN A 1 297 ? 7.839 -17.095 -14.878 1.00 97.62 297 GLN A O 1
ATOM 2379 N N . PRO A 1 298 ? 8.767 -15.051 -14.643 1.00 98.00 298 PRO A N 1
ATOM 2380 C CA . PRO A 1 298 ? 8.487 -14.676 -16.016 1.00 98.00 298 PRO A CA 1
ATOM 2381 C C . PRO A 1 298 ? 9.367 -15.500 -16.966 1.00 98.00 298 PRO A C 1
ATOM 2383 O O . PRO A 1 298 ? 10.505 -15.845 -16.659 1.00 98.00 298 PRO A O 1
ATOM 2386 N N . THR A 1 299 ? 8.843 -15.826 -18.141 1.00 97.94 299 THR A N 1
ATOM 2387 C CA . THR A 1 299 ? 9.601 -16.446 -19.245 1.00 97.94 299 THR A CA 1
ATOM 2388 C C . THR A 1 299 ? 10.109 -15.410 -20.240 1.00 97.94 299 THR A C 1
ATOM 2390 O O . THR A 1 299 ? 10.997 -15.698 -21.039 1.00 97.94 299 THR A O 1
ATOM 2393 N N . SER A 1 300 ? 9.559 -14.198 -20.187 1.00 98.25 300 SER A N 1
ATOM 2394 C CA . SER A 1 300 ? 9.970 -13.055 -20.993 1.00 98.25 300 SER A CA 1
ATOM 2395 C C . SER A 1 300 ? 9.766 -11.770 -20.202 1.00 98.25 300 SER A C 1
ATOM 2397 O O . SER A 1 300 ? 8.740 -11.608 -19.543 1.00 98.25 300 SER A O 1
ATOM 2399 N N . ALA A 1 301 ? 10.721 -10.852 -20.324 1.00 98.44 301 ALA A N 1
ATOM 2400 C CA . ALA A 1 301 ? 10.593 -9.472 -19.883 1.00 98.44 301 ALA A CA 1
ATOM 2401 C C . ALA A 1 301 ? 11.201 -8.573 -20.963 1.00 98.44 301 ALA A C 1
ATOM 2403 O O . ALA A 1 301 ? 12.421 -8.581 -21.146 1.00 98.44 301 ALA A O 1
ATOM 2404 N N . LEU A 1 302 ? 10.358 -7.855 -21.704 1.00 98.50 302 LEU A N 1
ATOM 2405 C CA . LEU A 1 302 ? 10.783 -6.995 -22.810 1.00 98.50 302 LEU A CA 1
ATOM 2406 C C . LEU A 1 302 ? 10.400 -5.546 -22.543 1.00 98.50 302 LEU A C 1
ATOM 2408 O O . LEU A 1 302 ? 9.258 -5.276 -22.166 1.00 98.50 302 LEU A O 1
ATOM 2412 N N . ASP A 1 303 ? 11.338 -4.627 -22.747 1.00 97.31 303 ASP A N 1
ATOM 2413 C CA . ASP A 1 303 ? 11.049 -3.195 -22.669 1.00 97.31 303 ASP A CA 1
ATOM 2414 C C . ASP A 1 303 ? 10.307 -2.693 -23.924 1.00 97.31 303 ASP A C 1
ATOM 2416 O O . ASP A 1 303 ? 9.997 -3.460 -24.851 1.00 97.31 303 ASP A O 1
ATOM 2420 N N . GLN A 1 304 ? 10.018 -1.391 -23.970 1.00 94.81 304 GLN A N 1
ATOM 2421 C CA . GLN A 1 304 ? 9.354 -0.757 -25.111 1.00 94.81 304 GLN A CA 1
ATOM 2422 C C . GLN A 1 304 ? 10.096 -0.919 -26.447 1.00 94.81 304 GLN A C 1
ATOM 2424 O O . GLN A 1 304 ? 9.456 -0.916 -27.501 1.00 94.81 304 GLN A O 1
ATOM 2429 N N . ASP A 1 305 ? 11.413 -1.116 -26.399 1.00 96.31 305 ASP A N 1
ATOM 2430 C CA . ASP A 1 305 ? 12.307 -1.260 -27.547 1.00 96.31 305 ASP A CA 1
ATOM 2431 C C . ASP A 1 305 ? 12.630 -2.739 -27.849 1.00 96.31 305 ASP A C 1
ATOM 2433 O O . ASP A 1 305 ? 13.449 -3.041 -28.718 1.00 96.31 305 ASP A O 1
ATOM 2437 N N . LYS A 1 306 ? 11.947 -3.676 -27.170 1.00 96.75 306 LYS A N 1
ATOM 2438 C CA . LYS A 1 306 ? 12.135 -5.135 -27.259 1.00 96.75 306 LYS A CA 1
ATOM 2439 C C . LYS A 1 306 ? 13.489 -5.635 -26.751 1.00 96.75 306 LYS A C 1
ATOM 2441 O O . LYS A 1 306 ? 13.877 -6.764 -27.065 1.00 96.75 306 LYS A O 1
ATOM 2446 N N . ASN A 1 307 ? 14.181 -4.862 -25.919 1.00 97.69 307 ASN A N 1
ATOM 2447 C CA . ASN A 1 307 ? 15.353 -5.354 -25.206 1.00 97.69 307 ASN A CA 1
ATOM 2448 C C . ASN A 1 307 ? 14.929 -6.286 -24.071 1.00 97.69 307 ASN A C 1
ATOM 2450 O O . ASN A 1 307 ? 13.919 -6.071 -23.403 1.00 97.69 307 ASN A O 1
ATOM 2454 N N . ASN A 1 308 ? 15.727 -7.325 -23.842 1.00 98.00 308 ASN A N 1
ATOM 2455 C CA . ASN A 1 308 ? 15.460 -8.318 -22.813 1.00 98.00 308 ASN A CA 1
ATOM 2456 C C . ASN A 1 308 ? 15.991 -7.858 -21.448 1.00 98.00 308 ASN A C 1
ATOM 2458 O O . ASN A 1 308 ? 17.193 -7.639 -21.293 1.00 98.00 308 ASN A O 1
ATOM 2462 N N . ALA A 1 309 ? 15.101 -7.782 -20.461 1.00 97.38 309 ALA A N 1
ATOM 2463 C CA . ALA A 1 309 ? 15.414 -7.441 -19.076 1.00 97.38 309 ALA A CA 1
ATOM 2464 C C . ALA A 1 309 ? 15.153 -8.597 -18.092 1.00 97.38 309 ALA A C 1
ATOM 2466 O O . ALA A 1 309 ? 15.170 -8.396 -16.882 1.00 97.38 309 ALA A O 1
ATOM 2467 N N . LEU A 1 310 ? 14.917 -9.817 -18.588 1.00 98.00 310 LEU A N 1
ATOM 2468 C CA . LEU A 1 310 ? 14.481 -10.965 -17.787 1.00 98.00 310 LEU A CA 1
ATOM 2469 C C . LEU A 1 310 ? 15.435 -11.283 -16.633 1.00 98.00 310 LEU A C 1
ATOM 2471 O O . LEU A 1 310 ? 14.996 -11.545 -15.518 1.00 98.00 310 LEU A O 1
ATOM 2475 N N . ALA A 1 311 ? 16.741 -11.216 -16.892 1.00 96.94 311 ALA A N 1
ATOM 2476 C CA . ALA A 1 311 ? 17.761 -11.494 -15.886 1.00 96.94 311 ALA A CA 1
ATOM 2477 C C . ALA A 1 311 ? 17.757 -10.488 -14.719 1.00 96.94 311 ALA A C 1
ATOM 2479 O O . ALA A 1 311 ? 18.215 -10.839 -13.640 1.00 96.94 311 ALA A O 1
ATOM 2480 N N . LEU A 1 312 ? 17.243 -9.268 -14.926 1.00 97.38 312 LEU A N 1
ATOM 2481 C CA . LEU A 1 312 ? 17.142 -8.221 -13.900 1.00 97.38 312 LEU A CA 1
ATOM 2482 C C . LEU A 1 312 ? 15.889 -8.357 -13.025 1.00 97.38 312 LEU A C 1
ATOM 2484 O O . LEU A 1 312 ? 15.680 -7.532 -12.154 1.00 97.38 312 LEU A O 1
ATOM 2488 N N . LEU A 1 313 ? 15.010 -9.323 -13.306 1.00 97.62 313 LEU A N 1
ATOM 2489 C CA . LEU A 1 313 ? 13.745 -9.501 -12.582 1.00 97.62 313 LEU A CA 1
ATOM 2490 C C . LEU A 1 313 ? 13.613 -10.881 -11.933 1.00 97.62 313 LEU A C 1
ATOM 2492 O O . LEU A 1 313 ? 12.555 -11.195 -11.382 1.00 97.62 313 LEU A O 1
ATOM 2496 N N . ALA A 1 314 ? 14.659 -11.704 -12.031 1.00 92.56 314 ALA A N 1
ATOM 2497 C CA . ALA A 1 314 ? 14.651 -13.084 -11.567 1.00 92.56 314 ALA A CA 1
ATOM 2498 C C . ALA A 1 314 ? 14.661 -13.185 -10.036 1.00 92.56 314 ALA A C 1
ATOM 2500 O O . ALA A 1 314 ? 13.929 -14.005 -9.480 1.00 92.56 314 ALA A O 1
ATOM 2501 N N . ASP A 1 315 ? 15.458 -12.344 -9.376 1.00 94.00 315 ASP A N 1
ATOM 2502 C CA . ASP A 1 315 ? 15.702 -12.366 -7.937 1.00 94.00 315 ASP A CA 1
ATOM 2503 C C . ASP A 1 315 ? 15.942 -10.944 -7.423 1.00 94.00 315 ASP A C 1
ATOM 2505 O O . ASP A 1 315 ? 16.446 -10.098 -8.147 1.00 94.00 315 ASP A O 1
ATOM 2509 N N . ALA A 1 316 ? 15.627 -10.702 -6.151 1.00 95.62 316 ALA A N 1
ATOM 2510 C CA . ALA A 1 316 ? 15.869 -9.425 -5.489 1.00 95.62 316 ALA A CA 1
ATOM 2511 C C . ALA A 1 316 ? 17.356 -9.244 -5.114 1.00 95.62 316 ALA A C 1
ATOM 2513 O O . ALA A 1 316 ? 17.730 -9.411 -3.945 1.00 95.62 316 ALA A O 1
ATOM 2514 N N . ASP A 1 317 ? 18.204 -8.947 -6.099 1.00 96.44 317 ASP A N 1
ATOM 2515 C CA . ASP A 1 317 ? 19.669 -8.905 -5.986 1.00 96.44 317 ASP A CA 1
ATOM 2516 C C . ASP A 1 317 ? 20.278 -7.491 -6.088 1.00 96.44 317 ASP A C 1
ATOM 2518 O O . ASP A 1 317 ? 21.501 -7.348 -6.208 1.00 96.44 317 ASP A O 1
ATOM 2522 N N . LEU A 1 318 ? 19.435 -6.460 -5.962 1.00 96.12 318 LEU A N 1
ATOM 2523 C CA . LEU A 1 318 ? 19.760 -5.036 -6.100 1.00 96.12 318 LEU A CA 1
ATOM 2524 C C . LEU A 1 318 ? 20.185 -4.652 -7.525 1.00 96.12 318 LEU A C 1
ATOM 2526 O O . LEU A 1 318 ? 20.897 -3.659 -7.724 1.00 96.12 318 LEU A O 1
ATOM 2530 N N . LYS A 1 319 ? 19.761 -5.422 -8.533 1.00 96.81 319 LYS A N 1
ATOM 2531 C CA . LYS A 1 319 ? 19.892 -5.052 -9.944 1.00 96.81 319 LYS A CA 1
ATOM 2532 C C . LYS A 1 319 ? 18.519 -4.748 -10.501 1.00 96.81 319 LYS A C 1
ATOM 2534 O O . LYS A 1 319 ? 17.646 -5.594 -10.580 1.00 96.81 319 LYS A O 1
ATOM 2539 N N . TYR A 1 320 ? 18.362 -3.518 -10.961 1.00 97.50 320 TYR A N 1
ATOM 2540 C CA . TYR A 1 320 ? 17.044 -3.001 -11.275 1.00 97.50 320 TYR A CA 1
ATOM 2541 C C . TYR A 1 320 ? 16.794 -2.922 -12.777 1.00 97.50 320 TYR A C 1
ATOM 2543 O O . TYR A 1 320 ? 17.624 -2.421 -13.543 1.00 97.50 320 TYR A O 1
ATOM 2551 N N . VAL A 1 321 ? 15.580 -3.285 -13.179 1.00 97.81 321 VAL A N 1
ATOM 2552 C CA . VAL A 1 321 ? 14.930 -2.642 -14.322 1.00 97.81 321 VAL A CA 1
ATOM 2553 C C . VAL A 1 321 ? 14.600 -1.210 -13.923 1.00 97.81 321 VAL A C 1
ATOM 2555 O O . VAL A 1 321 ? 13.942 -0.985 -12.907 1.00 97.81 321 VAL A O 1
ATOM 2558 N N . VAL A 1 322 ? 15.058 -0.246 -14.723 1.00 96.94 322 VAL A N 1
ATOM 2559 C CA . VAL A 1 322 ? 14.865 1.184 -14.454 1.00 96.94 322 VAL A CA 1
ATOM 2560 C C . VAL A 1 322 ? 13.984 1.801 -15.531 1.00 96.94 322 VAL A C 1
ATOM 2562 O O . VAL A 1 322 ? 14.427 1.960 -16.669 1.00 96.94 322 VAL A O 1
ATOM 2565 N N . LEU A 1 323 ? 12.765 2.192 -15.163 1.00 96.12 323 LEU A N 1
ATOM 2566 C CA . LEU A 1 323 ? 11.872 2.969 -16.024 1.00 96.12 323 LEU A CA 1
ATOM 2567 C C . LEU A 1 323 ? 12.130 4.454 -15.750 1.00 96.12 323 LEU A C 1
ATOM 2569 O O . LEU A 1 323 ? 11.770 4.975 -14.692 1.00 96.12 323 LEU A O 1
ATOM 2573 N N . LYS A 1 324 ? 12.815 5.136 -16.669 1.00 93.00 324 LYS A N 1
ATOM 2574 C CA . LYS A 1 324 ? 13.395 6.469 -16.431 1.00 93.00 324 LYS A CA 1
ATOM 2575 C C . LYS A 1 324 ? 12.483 7.612 -16.842 1.00 93.00 324 LYS A C 1
ATOM 2577 O O . LYS A 1 324 ? 12.644 8.720 -16.332 1.00 93.00 324 LYS A O 1
ATOM 2582 N N . LYS A 1 325 ? 11.614 7.382 -17.821 1.00 91.50 325 LYS A N 1
ATOM 2583 C CA . LYS A 1 325 ? 10.801 8.417 -18.459 1.00 91.50 325 LYS A CA 1
ATOM 2584 C C . LYS A 1 325 ? 9.352 7.976 -18.567 1.00 91.50 325 LYS A C 1
ATOM 2586 O O . LYS A 1 325 ? 9.060 6.791 -18.705 1.00 91.50 325 LYS A O 1
ATOM 2591 N N . THR A 1 326 ? 8.460 8.958 -18.607 1.00 91.50 326 THR A N 1
ATOM 2592 C CA . THR A 1 326 ? 7.063 8.761 -18.989 1.00 91.50 326 THR A CA 1
ATOM 2593 C C . THR A 1 326 ? 6.975 8.010 -20.318 1.00 91.50 326 THR A C 1
ATOM 2595 O O . THR A 1 326 ? 7.531 8.452 -21.324 1.00 91.50 326 THR A O 1
ATOM 2598 N N . GLY A 1 327 ? 6.251 6.894 -20.320 1.00 91.69 327 GLY A N 1
ATOM 2599 C CA . GLY A 1 327 ? 6.080 6.007 -21.468 1.00 91.69 327 GLY A CA 1
ATOM 2600 C C . GLY A 1 327 ? 6.999 4.783 -21.471 1.00 91.69 327 GLY A C 1
ATOM 2601 O O . GLY A 1 327 ? 6.700 3.842 -22.206 1.00 91.69 327 GLY A O 1
ATOM 2602 N N . ASP A 1 328 ? 8.054 4.750 -20.648 1.00 96.38 328 ASP A N 1
ATOM 2603 C CA . ASP A 1 328 ? 8.868 3.544 -20.463 1.00 96.38 328 ASP A CA 1
ATOM 2604 C C . ASP A 1 328 ? 8.006 2.440 -19.832 1.00 96.38 328 ASP A C 1
ATOM 2606 O O . ASP A 1 328 ? 7.226 2.692 -18.907 1.00 96.38 328 ASP A O 1
ATOM 2610 N N . TYR A 1 329 ? 8.159 1.202 -20.297 1.00 97.69 329 TYR A N 1
ATOM 2611 C CA . TYR A 1 329 ? 7.470 0.059 -19.702 1.00 97.69 329 TYR A CA 1
ATOM 2612 C C . TYR A 1 329 ? 8.282 -1.223 -19.826 1.00 97.69 329 TYR A C 1
ATOM 2614 O O . TYR A 1 329 ? 9.115 -1.366 -20.717 1.00 97.69 329 TYR A O 1
ATOM 2622 N N . ILE A 1 330 ? 7.973 -2.188 -18.962 1.00 98.38 330 ILE A N 1
ATOM 2623 C CA . ILE A 1 330 ? 8.403 -3.578 -19.101 1.00 98.38 330 ILE A CA 1
ATOM 2624 C C . ILE A 1 330 ? 7.178 -4.482 -19.230 1.00 98.38 330 ILE A C 1
ATOM 2626 O O . ILE A 1 330 ? 6.242 -4.411 -18.430 1.00 98.38 330 ILE A O 1
ATOM 2630 N N . GLU A 1 331 ? 7.162 -5.315 -20.266 1.00 98.44 331 GLU A N 1
ATOM 2631 C CA . GLU A 1 331 ? 6.131 -6.320 -20.519 1.00 98.44 331 GLU A CA 1
ATOM 2632 C C . GLU A 1 331 ? 6.624 -7.703 -20.094 1.00 98.44 331 GLU A C 1
ATOM 2634 O O . GLU A 1 331 ? 7.645 -8.192 -20.579 1.00 98.44 331 GLU A O 1
ATOM 2639 N N . LEU A 1 332 ? 5.877 -8.324 -19.186 1.00 98.62 332 LEU A N 1
ATOM 2640 C CA . LEU A 1 332 ? 6.178 -9.588 -18.530 1.00 98.62 332 LEU A CA 1
ATOM 2641 C C . LEU A 1 332 ? 5.223 -10.666 -19.037 1.00 98.62 332 LEU A C 1
ATOM 2643 O O . LEU A 1 332 ? 4.002 -10.471 -19.040 1.00 98.62 332 LEU A O 1
ATOM 2647 N N . LEU A 1 333 ? 5.780 -11.811 -19.429 1.00 98.44 333 LEU A N 1
ATOM 2648 C CA . LEU A 1 333 ? 5.014 -13.007 -19.777 1.00 98.44 333 LEU A CA 1
ATOM 2649 C C . LEU A 1 333 ? 5.261 -14.093 -18.737 1.00 98.44 333 LEU A C 1
ATOM 2651 O O . LEU A 1 333 ? 6.411 -14.435 -18.466 1.00 98.44 333 LEU A O 1
ATOM 2655 N N . TYR A 1 334 ? 4.182 -14.654 -18.198 1.00 98.38 334 TYR A N 1
ATOM 2656 C CA . TYR A 1 334 ? 4.227 -15.801 -17.294 1.00 98.38 334 TYR A CA 1
ATOM 2657 C C . TYR A 1 334 ? 3.532 -16.997 -17.948 1.00 98.38 334 TYR A C 1
ATOM 2659 O O . TYR A 1 334 ? 2.415 -16.838 -18.444 1.00 98.38 334 TYR A O 1
ATOM 2667 N N . PRO A 1 335 ? 4.139 -18.193 -17.945 1.00 97.62 335 PRO A N 1
ATOM 2668 C CA . PRO A 1 335 ? 3.577 -19.351 -18.625 1.00 97.62 335 PRO A CA 1
ATOM 2669 C C . PRO A 1 335 ? 2.342 -19.874 -17.886 1.00 97.62 335 PRO A C 1
ATOM 2671 O O . PRO A 1 335 ? 2.406 -20.202 -16.700 1.00 97.62 335 PRO A O 1
ATOM 2674 N N . GLU A 1 336 ? 1.228 -20.033 -18.601 1.00 95.94 336 GLU A N 1
ATOM 2675 C CA . GLU A 1 336 ? -0.005 -20.614 -18.056 1.00 95.94 336 GLU A CA 1
ATOM 2676 C C . GLU A 1 336 ? 0.222 -22.046 -17.555 1.00 95.94 336 GLU A C 1
ATOM 2678 O O . GLU A 1 336 ? -0.336 -22.451 -16.540 1.00 95.94 336 GLU A O 1
ATOM 2683 N N . SER A 1 337 ? 1.125 -22.791 -18.200 1.00 94.94 337 SER A N 1
ATOM 2684 C CA . SER A 1 337 ? 1.478 -24.161 -17.815 1.00 94.94 337 SER A CA 1
ATOM 2685 C C . SER A 1 337 ? 2.107 -24.286 -16.422 1.00 94.94 337 SER A C 1
ATOM 2687 O O . SER A 1 337 ? 2.158 -25.390 -15.885 1.00 94.94 337 SER A O 1
ATOM 2689 N N . ALA A 1 338 ? 2.614 -23.192 -15.841 1.00 92.94 338 ALA A N 1
ATOM 2690 C CA . ALA A 1 338 ? 3.131 -23.182 -14.471 1.00 92.94 338 ALA A CA 1
ATOM 2691 C C . ALA A 1 338 ? 2.020 -23.033 -13.415 1.00 92.94 338 ALA A C 1
ATOM 2693 O O . ALA A 1 338 ? 2.277 -23.185 -12.220 1.00 92.94 338 ALA A O 1
ATOM 2694 N N . VAL A 1 339 ? 0.786 -22.756 -13.842 1.00 90.50 339 VAL A N 1
ATOM 2695 C CA . VAL A 1 339 ? -0.381 -22.613 -12.973 1.00 90.50 339 VAL A CA 1
ATOM 2696 C C . VAL A 1 339 ? -1.148 -23.925 -12.944 1.00 90.50 339 VAL A C 1
ATOM 2698 O O . VAL A 1 339 ? -1.662 -24.399 -13.953 1.00 90.50 339 VAL A O 1
ATOM 2701 N N . THR A 1 340 ? -1.232 -24.537 -11.765 1.00 80.31 340 THR A N 1
ATOM 2702 C CA . THR A 1 340 ? -2.009 -25.766 -11.589 1.00 80.31 340 THR A CA 1
ATOM 2703 C C . THR A 1 340 ? -3.480 -25.439 -11.309 1.00 80.31 340 THR A C 1
ATOM 2705 O O . THR A 1 340 ? -3.799 -24.471 -10.624 1.00 80.31 340 THR A O 1
ATOM 2708 N N . ASN A 1 341 ? -4.391 -26.259 -11.839 1.00 71.56 341 ASN A N 1
ATOM 2709 C CA . ASN A 1 341 ? -5.836 -26.137 -11.627 1.00 71.56 341 ASN A CA 1
ATOM 2710 C C . ASN A 1 341 ? -6.351 -27.391 -10.913 1.00 71.56 341 ASN A C 1
ATOM 2712 O O . ASN A 1 341 ? -6.909 -28.295 -11.529 1.00 71.56 341 ASN A O 1
ATOM 2716 N N . ALA A 1 342 ? -6.141 -27.472 -9.598 1.00 71.25 342 ALA A N 1
ATOM 2717 C CA . ALA A 1 342 ? -6.517 -28.632 -8.783 1.00 71.25 342 ALA A CA 1
ATOM 2718 C C . ALA A 1 342 ? -7.985 -28.591 -8.288 1.00 71.25 342 ALA A C 1
ATOM 2720 O O . ALA A 1 342 ? -8.275 -28.982 -7.161 1.00 71.25 342 ALA A O 1
ATOM 2721 N N . GLY A 1 343 ? -8.918 -28.091 -9.109 1.00 70.38 343 GLY A N 1
ATOM 2722 C CA . GLY A 1 343 ? -10.354 -28.029 -8.778 1.00 70.38 343 GLY A CA 1
ATOM 2723 C C . GLY A 1 343 ? -10.790 -26.857 -7.880 1.00 70.38 343 GLY A C 1
ATOM 2724 O O . GLY A 1 343 ? -11.925 -26.845 -7.408 1.00 70.38 343 GLY A O 1
ATOM 2725 N N . GLY A 1 344 ? -9.909 -25.877 -7.649 1.00 83.12 344 GLY A N 1
ATOM 2726 C CA . GLY A 1 344 ? -10.200 -24.610 -6.962 1.00 83.12 344 GLY A CA 1
ATOM 2727 C C . GLY A 1 344 ? -10.229 -23.401 -7.905 1.00 83.12 344 GLY A C 1
ATOM 2728 O O . GLY A 1 344 ? -10.200 -23.550 -9.125 1.00 83.12 344 GLY A O 1
ATOM 2729 N N . ALA A 1 345 ? -10.286 -22.203 -7.326 1.00 90.75 345 ALA A N 1
ATOM 2730 C CA . ALA A 1 345 ? -10.035 -20.936 -8.010 1.00 90.75 345 ALA A CA 1
ATOM 2731 C C . ALA A 1 345 ? -8.584 -20.480 -7.775 1.00 90.75 345 ALA A C 1
ATOM 2733 O O . ALA A 1 345 ? -7.956 -20.882 -6.792 1.00 90.75 345 ALA A O 1
ATOM 2734 N N . ASN A 1 346 ? -8.070 -19.638 -8.673 1.00 94.25 346 ASN A N 1
ATOM 2735 C CA . ASN A 1 346 ? -6.761 -19.005 -8.544 1.00 94.25 346 ASN A CA 1
ATOM 2736 C C . ASN A 1 346 ? -6.939 -17.503 -8.343 1.00 94.25 346 ASN A C 1
ATOM 2738 O O . ASN A 1 346 ? -7.607 -16.847 -9.142 1.00 94.25 346 ASN A O 1
ATOM 2742 N N . ALA A 1 347 ? -6.287 -16.966 -7.320 1.00 96.12 347 ALA A N 1
ATOM 2743 C CA . ALA A 1 347 ? -6.073 -15.538 -7.166 1.00 96.12 347 ALA A CA 1
ATOM 2744 C C . ALA A 1 347 ? -4.638 -15.202 -7.588 1.00 96.12 347 ALA A C 1
ATOM 2746 O O . ALA A 1 347 ? -3.691 -15.886 -7.191 1.00 96.12 347 ALA A O 1
ATOM 2747 N N . PHE A 1 348 ? -4.490 -14.158 -8.398 1.00 97.50 348 PHE A N 1
ATOM 2748 C CA . PHE A 1 348 ? -3.214 -13.740 -8.967 1.00 97.50 348 PHE A CA 1
ATOM 2749 C C . PHE A 1 348 ? -2.735 -12.448 -8.321 1.00 97.50 348 PHE A C 1
ATOM 2751 O O . PHE A 1 348 ? -3.505 -11.498 -8.170 1.00 97.50 348 PHE A O 1
ATOM 2758 N N . PHE A 1 349 ? -1.451 -12.408 -7.986 1.00 98.19 349 PHE A N 1
ATOM 2759 C CA . PHE A 1 349 ? -0.785 -11.236 -7.444 1.00 98.19 349 PHE A CA 1
ATOM 2760 C C . PHE A 1 349 ? 0.548 -11.035 -8.163 1.00 98.19 349 PHE A C 1
ATOM 2762 O O . PHE A 1 349 ? 1.285 -11.995 -8.383 1.00 98.19 349 PHE A O 1
ATOM 2769 N N . LEU A 1 350 ? 0.891 -9.796 -8.502 1.00 98.12 350 LEU A N 1
ATOM 2770 C CA . LEU A 1 350 ? 2.263 -9.444 -8.837 1.00 98.12 350 LEU A CA 1
ATOM 2771 C C . LEU A 1 350 ? 3.049 -9.377 -7.524 1.00 98.12 350 LEU A C 1
ATOM 2773 O O . LEU A 1 350 ? 2.809 -8.494 -6.702 1.00 98.12 350 LEU A O 1
ATOM 2777 N N . TYR A 1 351 ? 3.954 -10.330 -7.325 1.00 97.81 351 TYR A N 1
ATOM 2778 C CA . TYR A 1 351 ? 4.925 -10.312 -6.242 1.00 97.81 351 TYR A CA 1
ATOM 2779 C C . TYR A 1 351 ? 6.193 -9.633 -6.744 1.00 97.81 351 TYR A C 1
ATOM 2781 O O . TYR A 1 351 ? 6.903 -10.162 -7.598 1.00 97.81 351 TYR A O 1
ATOM 2789 N N . THR A 1 352 ? 6.446 -8.427 -6.257 1.00 97.81 352 THR A N 1
ATOM 2790 C CA . THR A 1 352 ? 7.508 -7.566 -6.779 1.00 97.81 352 THR A CA 1
ATOM 2791 C C . THR A 1 352 ? 8.243 -6.867 -5.652 1.00 97.81 352 THR A C 1
ATOM 2793 O O . THR A 1 352 ? 7.725 -6.752 -4.543 1.00 97.81 352 THR A O 1
ATOM 2796 N N . LYS A 1 353 ? 9.463 -6.419 -5.926 1.00 97.19 353 LYS A N 1
ATOM 2797 C CA . LYS A 1 353 ? 10.250 -5.591 -5.017 1.00 97.19 353 LYS A CA 1
ATOM 2798 C C . LYS A 1 353 ? 10.840 -4.434 -5.799 1.00 97.19 353 LYS A C 1
ATOM 2800 O O . LYS A 1 353 ? 11.370 -4.621 -6.895 1.00 97.19 353 LYS A O 1
ATOM 2805 N N . GLY A 1 354 ? 10.774 -3.248 -5.221 1.00 96.62 354 GLY A N 1
ATOM 2806 C CA . GLY A 1 354 ? 11.295 -2.058 -5.863 1.00 96.62 354 GLY A CA 1
ATOM 2807 C C . GLY A 1 354 ? 10.992 -0.798 -5.081 1.00 96.62 354 GLY A C 1
ATOM 2808 O O . GLY A 1 354 ? 10.557 -0.849 -3.930 1.00 96.62 354 GLY A O 1
ATOM 2809 N N . TYR A 1 355 ? 11.276 0.330 -5.712 1.00 95.50 355 TYR A N 1
ATOM 2810 C CA . TYR A 1 355 ? 11.062 1.659 -5.162 1.00 95.50 355 TYR A CA 1
ATOM 2811 C C . TYR A 1 355 ? 10.940 2.681 -6.294 1.00 95.50 355 TYR A C 1
ATOM 2813 O O . TYR A 1 355 ? 11.197 2.389 -7.466 1.00 95.50 355 TYR A O 1
ATOM 2821 N N . SER A 1 356 ? 10.539 3.899 -5.946 1.00 92.94 356 SER A N 1
ATOM 2822 C CA . SER A 1 356 ? 10.522 5.033 -6.876 1.00 92.94 356 SER A CA 1
ATOM 2823 C C . SER A 1 356 ? 11.443 6.150 -6.393 1.00 92.94 356 SER A C 1
ATOM 2825 O O . SER A 1 356 ? 11.743 6.256 -5.206 1.00 92.94 356 SER A O 1
ATOM 2827 N N . GLU A 1 357 ? 11.885 7.015 -7.295 1.00 90.50 357 GLU A N 1
ATOM 2828 C CA . GLU A 1 357 ? 12.620 8.234 -6.977 1.00 90.50 357 GLU A CA 1
ATOM 2829 C C . GLU A 1 357 ? 11.907 9.452 -7.548 1.00 90.50 357 GLU A C 1
ATOM 2831 O O . GLU A 1 357 ? 11.497 9.492 -8.713 1.00 90.50 357 GLU A O 1
ATOM 2836 N N . MET A 1 358 ? 11.806 10.485 -6.716 1.00 84.62 358 MET A N 1
ATOM 2837 C CA . MET A 1 358 ? 11.323 11.786 -7.149 1.00 84.62 358 MET A CA 1
ATOM 2838 C C . MET A 1 358 ? 12.384 12.469 -8.007 1.00 84.62 358 MET A C 1
ATOM 2840 O O . MET A 1 358 ? 13.509 12.684 -7.563 1.00 84.62 358 MET A O 1
ATOM 2844 N N . ASN A 1 359 ? 11.993 12.897 -9.202 1.00 80.56 359 ASN A N 1
ATOM 2845 C CA . ASN A 1 359 ? 12.803 13.774 -10.041 1.00 80.56 359 ASN A CA 1
ATOM 2846 C C . ASN A 1 359 ? 12.125 15.145 -10.156 1.00 80.56 359 ASN A C 1
ATOM 2848 O O . ASN A 1 359 ? 11.679 15.561 -11.223 1.00 80.56 359 ASN A O 1
ATOM 2852 N N . VAL A 1 360 ? 11.987 15.821 -9.013 1.00 80.06 360 VAL A N 1
ATOM 2853 C CA . VAL A 1 360 ? 11.317 17.122 -8.905 1.00 80.06 360 VAL A CA 1
ATOM 2854 C C . VAL A 1 360 ? 12.321 18.183 -8.474 1.00 80.06 360 VAL A C 1
ATOM 2856 O O . VAL A 1 360 ? 13.158 17.955 -7.599 1.00 80.06 360 VAL A O 1
ATOM 2859 N N . ARG A 1 361 ? 12.228 19.365 -9.085 1.00 82.38 361 ARG A N 1
ATOM 2860 C CA . ARG A 1 361 ? 12.950 20.565 -8.659 1.00 82.38 361 ARG A CA 1
ATOM 2861 C C . ARG A 1 361 ? 11.937 21.647 -8.343 1.00 82.38 361 ARG A C 1
ATOM 2863 O O . ARG A 1 361 ? 11.173 22.043 -9.217 1.00 82.38 361 ARG A O 1
ATOM 2870 N N . PHE A 1 362 ? 11.947 22.117 -7.103 1.00 87.50 362 PHE A N 1
ATOM 2871 C CA . PHE A 1 362 ? 11.138 23.258 -6.705 1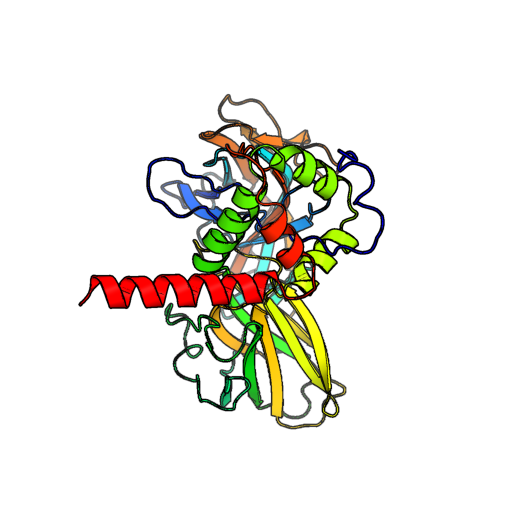.00 87.50 362 PHE A CA 1
ATOM 2872 C C . PHE A 1 362 ? 11.938 24.548 -6.876 1.00 87.50 362 PHE A C 1
ATOM 2874 O O . PHE A 1 362 ? 13.148 24.595 -6.644 1.00 87.50 362 PHE A O 1
ATOM 2881 N N . GLU A 1 363 ? 11.248 25.598 -7.303 1.00 88.12 363 GLU A N 1
ATOM 2882 C CA . GLU A 1 363 ? 11.809 26.941 -7.395 1.00 88.12 363 GLU A CA 1
ATOM 2883 C C . GLU A 1 363 ? 11.667 27.689 -6.060 1.00 88.12 363 GLU A C 1
ATOM 2885 O O . GLU A 1 363 ? 10.978 27.245 -5.143 1.00 88.12 363 GLU A O 1
ATOM 2890 N N . GLY A 1 364 ? 12.314 28.850 -5.951 1.00 93.75 364 GLY A N 1
ATOM 2891 C CA . GLY A 1 364 ? 12.217 29.707 -4.770 1.00 93.75 364 GLY A CA 1
ATOM 2892 C C . GLY A 1 364 ? 13.191 29.357 -3.640 1.00 93.75 364 GLY A C 1
ATOM 2893 O O . GLY A 1 364 ? 13.936 28.375 -3.679 1.00 93.75 364 GLY A O 1
ATOM 2894 N N . ALA A 1 365 ? 13.237 30.240 -2.642 1.00 95.12 365 ALA A N 1
ATOM 2895 C CA . ALA A 1 365 ? 14.039 30.051 -1.437 1.00 95.12 365 ALA A CA 1
ATOM 2896 C C . ALA A 1 365 ? 13.304 29.140 -0.435 1.00 95.12 365 ALA A C 1
ATOM 2898 O O . ALA A 1 365 ? 12.077 29.197 -0.378 1.00 95.12 365 ALA A O 1
ATOM 2899 N N . PRO A 1 366 ? 14.029 28.350 0.378 1.00 95.44 366 PRO A N 1
ATOM 2900 C CA . PRO A 1 366 ? 13.414 27.530 1.416 1.00 95.44 366 PRO A CA 1
ATOM 2901 C C . PRO A 1 366 ? 12.664 28.387 2.445 1.00 95.44 366 PRO A C 1
ATOM 2903 O O . PRO A 1 366 ? 13.185 29.386 2.954 1.00 95.44 366 PRO A O 1
ATOM 2906 N N . GLU A 1 367 ? 11.469 27.950 2.829 1.00 95.94 367 GLU A N 1
ATOM 2907 C CA . GLU A 1 367 ? 10.667 28.525 3.911 1.00 95.94 367 GLU A CA 1
ATOM 2908 C C . GLU A 1 367 ? 11.180 28.031 5.274 1.00 95.94 367 GLU A C 1
ATOM 2910 O O . GLU A 1 367 ? 10.496 27.308 5.999 1.00 95.94 367 GLU A O 1
ATOM 2915 N N . ALA A 1 368 ? 12.410 28.405 5.639 1.00 92.06 368 ALA A N 1
ATOM 2916 C CA . ALA A 1 368 ? 13.114 27.842 6.798 1.00 92.06 368 ALA A CA 1
ATOM 2917 C C . ALA A 1 368 ? 12.312 27.908 8.115 1.00 92.06 368 ALA A C 1
ATOM 2919 O O . ALA A 1 368 ? 12.305 26.946 8.879 1.00 92.06 368 ALA A O 1
ATOM 2920 N N . ASN A 1 369 ? 11.600 29.012 8.368 1.00 92.00 369 ASN A N 1
ATOM 2921 C CA . ASN A 1 369 ? 10.778 29.163 9.574 1.00 92.00 369 ASN A CA 1
ATOM 2922 C C . ASN A 1 369 ? 9.568 28.219 9.592 1.00 92.00 369 ASN A C 1
ATOM 2924 O O . ASN A 1 369 ? 9.178 27.768 10.664 1.00 92.00 369 ASN A O 1
ATOM 2928 N N . GLU A 1 370 ? 8.979 27.918 8.433 1.00 91.88 370 GLU A N 1
ATOM 2929 C CA . GLU A 1 370 ? 7.873 26.962 8.344 1.00 91.88 370 GLU A CA 1
ATOM 2930 C C . GLU A 1 370 ? 8.391 25.529 8.463 1.00 91.88 370 GLU A C 1
ATOM 2932 O O . GLU A 1 370 ? 7.838 24.744 9.225 1.00 91.88 370 GLU A O 1
ATOM 2937 N N . LEU A 1 371 ? 9.511 25.207 7.809 1.00 92.06 371 LEU A N 1
ATOM 2938 C CA . LEU A 1 371 ? 10.153 23.894 7.925 1.00 92.06 371 LEU A CA 1
ATOM 2939 C C . LEU A 1 371 ? 10.564 23.563 9.366 1.00 92.06 371 LEU A C 1
ATOM 2941 O O . LEU A 1 371 ? 10.461 22.413 9.780 1.00 92.06 371 LEU A O 1
ATOM 2945 N N . LEU A 1 372 ? 10.996 24.556 10.152 1.00 89.06 372 LEU A N 1
ATOM 2946 C CA . LEU A 1 372 ? 11.329 24.359 11.567 1.00 89.06 372 LEU A CA 1
ATOM 2947 C C . LEU A 1 372 ? 10.124 23.924 12.410 1.00 89.06 372 LEU A C 1
ATOM 2949 O O . LEU A 1 372 ? 10.305 23.138 13.335 1.00 89.06 372 LEU A O 1
ATOM 2953 N N . LYS A 1 373 ? 8.911 24.384 12.083 1.00 88.75 373 LYS A N 1
ATOM 2954 C CA . LYS A 1 373 ? 7.685 23.978 12.791 1.00 88.75 373 LYS A CA 1
ATOM 2955 C C . LYS A 1 373 ? 7.305 22.524 12.512 1.00 88.75 373 LYS A C 1
ATOM 2957 O O . LYS A 1 373 ? 6.575 21.939 13.296 1.00 88.75 373 LYS A O 1
ATOM 2962 N N . LEU A 1 374 ? 7.801 21.951 11.414 1.00 89.62 374 LEU A N 1
ATOM 2963 C CA . LEU A 1 374 ? 7.452 20.612 10.932 1.00 89.62 374 LEU A CA 1
ATOM 2964 C C . LEU A 1 374 ? 8.440 19.522 11.375 1.00 89.62 374 LEU A C 1
ATOM 2966 O O . LEU A 1 374 ? 8.453 18.441 10.797 1.00 89.62 374 LEU A O 1
ATOM 2970 N N . LYS A 1 375 ? 9.297 19.811 12.363 1.00 84.69 375 LYS A N 1
ATOM 2971 C CA . LYS A 1 375 ? 10.306 18.866 12.875 1.00 84.69 375 LYS A CA 1
ATOM 2972 C C . LYS A 1 375 ? 9.826 18.002 14.038 1.00 84.69 375 LYS A C 1
ATOM 2974 O O . LYS A 1 375 ? 10.419 16.957 14.295 1.00 84.69 375 LYS A O 1
ATOM 2979 N N . GLU A 1 376 ? 8.819 18.466 14.768 1.00 88.06 376 GLU A N 1
ATOM 2980 C CA . GLU A 1 376 ? 8.307 17.757 15.938 1.00 88.06 376 GLU A CA 1
ATOM 2981 C C . GLU A 1 376 ? 7.402 16.586 15.516 1.00 88.06 376 GLU A C 1
ATOM 2983 O O . GLU A 1 376 ? 6.749 16.666 14.470 1.00 88.06 376 GLU A O 1
ATOM 2988 N N . PRO A 1 377 ? 7.321 15.502 16.311 1.00 90.94 377 PRO A N 1
ATOM 2989 C CA . PRO A 1 377 ? 6.326 14.456 16.096 1.00 90.94 377 PRO A CA 1
ATOM 2990 C C . PRO A 1 377 ? 4.911 15.040 15.979 1.00 90.94 377 PRO A C 1
ATOM 2992 O O . PRO A 1 377 ? 4.517 15.897 16.768 1.00 90.94 377 PRO A O 1
ATOM 2995 N N . GLY A 1 378 ? 4.139 14.560 15.009 1.00 91.81 378 GLY A N 1
ATOM 2996 C CA . GLY A 1 378 ? 2.761 14.967 14.741 1.00 91.81 378 GLY 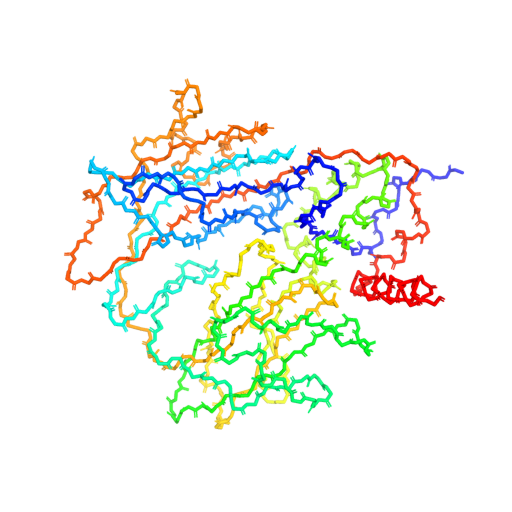A CA 1
ATOM 2997 C C . GLY A 1 378 ? 2.634 16.278 13.965 1.00 91.81 378 GLY A C 1
ATOM 2998 O O . GLY A 1 378 ? 1.534 16.620 13.527 1.00 91.81 378 GLY A O 1
ATOM 2999 N N . ALA A 1 379 ? 3.734 16.996 13.722 1.00 93.62 379 ALA A N 1
ATOM 3000 C CA . ALA A 1 379 ? 3.673 18.340 13.161 1.00 93.62 379 ALA A CA 1
ATOM 3001 C C . ALA A 1 379 ? 3.088 18.385 11.741 1.00 93.62 379 ALA A C 1
ATOM 3003 O O . ALA A 1 379 ? 2.452 19.374 11.375 1.00 93.62 379 ALA A O 1
ATOM 3004 N N . LEU A 1 380 ? 3.239 17.329 10.933 1.00 93.50 380 LEU A N 1
ATOM 3005 C CA . LEU A 1 380 ? 2.579 17.289 9.621 1.00 93.50 380 LEU A CA 1
ATOM 3006 C C . LEU A 1 380 ? 1.079 17.015 9.716 1.00 93.50 380 LEU A C 1
ATOM 3008 O O . LEU A 1 380 ? 0.324 17.542 8.902 1.00 93.50 380 LEU A O 1
ATOM 3012 N N . ALA A 1 381 ? 0.622 16.244 10.702 1.00 94.75 381 ALA A N 1
ATOM 3013 C CA . ALA A 1 381 ? -0.806 16.081 10.950 1.00 94.75 381 ALA A CA 1
ATOM 3014 C C . ALA A 1 381 ? -1.430 17.416 11.400 1.00 94.75 381 ALA A C 1
ATOM 3016 O O . ALA A 1 381 ? -2.499 17.797 10.913 1.00 94.75 381 ALA A O 1
ATOM 3017 N N . ASP A 1 382 ? -0.730 18.171 12.255 1.00 95.62 382 ASP A N 1
ATOM 3018 C CA . ASP A 1 382 ? -1.118 19.536 12.638 1.00 95.62 382 ASP A CA 1
ATOM 3019 C C . ASP A 1 382 ? -1.146 20.479 11.433 1.00 95.62 382 ASP A C 1
ATOM 3021 O O . ASP A 1 382 ? -2.107 21.228 11.234 1.00 95.62 382 ASP A O 1
ATOM 3025 N N . TYR A 1 383 ? -0.117 20.409 10.590 1.00 95.69 383 TYR A N 1
ATOM 3026 C CA . TYR A 1 383 ? -0.033 21.176 9.354 1.00 95.69 383 TYR A CA 1
ATOM 3027 C C . TYR A 1 383 ? -1.180 20.853 8.392 1.00 95.69 383 TYR A C 1
ATOM 3029 O O . TYR A 1 383 ? -1.823 21.769 7.879 1.00 95.69 383 TYR A O 1
ATOM 3037 N N . SER A 1 384 ? -1.487 19.567 8.204 1.00 96.31 384 SER A N 1
ATOM 3038 C CA . SER A 1 384 ? -2.605 19.084 7.388 1.00 96.31 384 SER A CA 1
ATOM 3039 C C . SER A 1 384 ? -3.924 19.723 7.821 1.00 96.31 384 SER A C 1
ATOM 3041 O O . SER A 1 384 ? -4.637 20.329 7.014 1.00 96.31 384 SER A O 1
ATOM 3043 N N . LYS A 1 385 ? -4.222 19.662 9.122 1.00 96.69 385 LYS A N 1
ATOM 3044 C CA . LYS A 1 385 ? -5.419 20.268 9.708 1.00 96.69 385 LYS A CA 1
ATOM 3045 C C . LYS A 1 385 ? -5.438 21.789 9.532 1.00 96.69 385 LYS A C 1
ATOM 3047 O O . LYS A 1 385 ? -6.469 22.354 9.162 1.00 96.69 385 LYS A O 1
ATOM 3052 N N . ALA A 1 386 ? -4.315 22.464 9.776 1.00 95.50 386 ALA A N 1
ATOM 3053 C CA . ALA A 1 386 ? -4.213 23.915 9.641 1.00 95.50 386 ALA A CA 1
ATOM 3054 C C . ALA A 1 386 ? -4.457 24.384 8.195 1.00 95.50 386 ALA A C 1
ATOM 3056 O O . ALA A 1 386 ? -5.214 25.335 7.977 1.00 95.50 386 ALA A O 1
ATOM 3057 N N . GLU A 1 387 ? -3.879 23.699 7.202 1.00 94.50 387 GLU A N 1
ATOM 3058 C CA . GLU A 1 387 ? -4.120 23.989 5.783 1.00 94.50 387 GLU A CA 1
ATOM 3059 C C . GLU A 1 387 ? -5.586 23.767 5.399 1.00 94.50 387 GLU A C 1
ATOM 3061 O O . GLU A 1 387 ? -6.167 24.582 4.676 1.00 94.50 387 GLU A O 1
ATOM 3066 N N . TYR A 1 388 ? -6.223 22.723 5.930 1.00 95.38 388 TYR A N 1
ATOM 3067 C CA . TYR A 1 388 ? -7.639 22.462 5.684 1.00 95.38 388 TYR A CA 1
ATOM 3068 C C . TYR A 1 388 ? -8.527 23.589 6.219 1.00 95.38 388 TYR A C 1
ATOM 3070 O O . TYR A 1 388 ? -9.335 24.157 5.478 1.00 95.38 388 TYR A O 1
ATOM 3078 N N . LEU A 1 389 ? -8.340 23.977 7.484 1.00 95.06 389 LEU A N 1
ATOM 3079 C CA . LEU A 1 389 ? -9.113 25.049 8.115 1.00 95.06 389 LEU A CA 1
ATOM 3080 C C . LEU A 1 389 ? -8.909 26.396 7.409 1.00 95.06 389 LEU A C 1
ATOM 3082 O O . LEU A 1 389 ? -9.870 27.148 7.219 1.00 95.06 389 LEU A O 1
ATOM 3086 N N . LYS A 1 390 ? -7.683 26.680 6.957 1.00 93.00 390 LYS A N 1
ATOM 3087 C CA . LYS A 1 390 ? -7.361 27.871 6.162 1.00 93.00 390 LYS A CA 1
ATOM 3088 C C . LYS A 1 390 ? -8.134 27.892 4.840 1.00 93.00 390 LYS A C 1
ATOM 3090 O O . LYS A 1 390 ? -8.800 28.888 4.553 1.00 93.00 390 LYS A O 1
ATOM 3095 N N . ARG A 1 391 ? -8.100 26.804 4.060 1.00 91.25 391 ARG A N 1
ATOM 3096 C CA . ARG A 1 391 ? -8.829 26.706 2.778 1.00 91.25 391 ARG A CA 1
ATOM 3097 C C . ARG A 1 391 ? -10.347 26.772 2.978 1.00 91.25 391 ARG A C 1
ATOM 3099 O O . ARG A 1 391 ? -11.030 27.478 2.239 1.00 91.25 391 ARG A O 1
ATOM 3106 N N . LYS A 1 392 ? -10.875 26.126 4.024 1.00 88.62 392 LYS A N 1
ATOM 3107 C CA . LYS A 1 392 ? -12.298 26.189 4.412 1.00 88.62 392 LYS A CA 1
ATOM 3108 C C . LYS A 1 392 ? -12.738 27.618 4.756 1.00 88.62 392 LYS A C 1
ATOM 3110 O O . LYS A 1 392 ? -13.820 28.042 4.355 1.00 88.62 392 LYS A O 1
ATOM 3115 N N . GLY A 1 393 ? -11.907 28.374 5.477 1.00 86.69 393 GLY A N 1
ATOM 3116 C CA . GLY A 1 393 ? -12.161 29.783 5.795 1.00 86.69 393 GLY A CA 1
ATOM 3117 C C . GLY A 1 393 ? -12.170 30.686 4.558 1.00 86.69 393 GLY A C 1
ATOM 3118 O O . GLY A 1 393 ? -13.061 31.522 4.415 1.00 86.69 393 GLY A O 1
ATOM 3119 N N . GLN A 1 394 ? -11.228 30.478 3.634 1.00 81.81 394 GLN A N 1
ATOM 3120 C CA . GLN A 1 394 ? -11.168 31.211 2.365 1.00 81.81 394 GLN A CA 1
ATOM 3121 C C . GLN A 1 394 ? -12.390 30.939 1.482 1.00 81.81 394 GLN A C 1
ATOM 3123 O O . GLN A 1 394 ? -12.991 31.883 0.980 1.00 81.81 394 GLN A O 1
ATOM 3128 N N . ALA A 1 395 ? -12.815 29.677 1.358 1.00 76.38 395 ALA A N 1
ATOM 3129 C CA . ALA A 1 395 ? -14.008 29.316 0.592 1.00 76.38 395 ALA A CA 1
ATOM 3130 C C . ALA A 1 395 ? -15.275 30.006 1.125 1.00 76.38 395 ALA A C 1
ATOM 3132 O O . ALA A 1 395 ? -16.071 30.514 0.339 1.00 76.38 395 ALA A O 1
ATOM 3133 N N . LYS A 1 396 ? -15.430 30.098 2.456 1.00 72.88 396 LYS A N 1
ATOM 3134 C CA . LYS A 1 396 ? -16.539 30.842 3.078 1.00 72.88 396 LYS A CA 1
ATOM 3135 C C . LYS A 1 396 ? -16.514 32.326 2.710 1.00 72.88 396 LYS A C 1
ATOM 3137 O O . LYS A 1 396 ? -17.558 32.864 2.361 1.00 72.88 396 LYS A O 1
ATOM 3142 N N . LEU A 1 397 ? -15.341 32.963 2.753 1.00 68.00 397 LEU A N 1
ATOM 3143 C CA . LEU A 1 397 ? -15.173 34.374 2.382 1.00 68.00 397 LEU A CA 1
ATOM 3144 C C . LEU A 1 397 ? -15.429 34.633 0.893 1.00 68.00 397 LEU A C 1
ATOM 3146 O O . LEU A 1 397 ? -15.931 35.694 0.560 1.00 68.00 397 LEU A O 1
ATOM 3150 N N . SER A 1 398 ? -15.100 33.691 0.005 1.00 64.88 398 SER A N 1
ATOM 3151 C CA . SER A 1 398 ? -15.372 33.808 -1.438 1.00 64.88 398 SER A CA 1
ATOM 3152 C C . SER A 1 398 ? -16.825 33.502 -1.825 1.00 64.88 398 SER A C 1
ATOM 3154 O O . SER A 1 398 ? -17.222 33.797 -2.948 1.00 64.88 398 SER A O 1
ATOM 3156 N N . SER A 1 399 ? -17.596 32.877 -0.929 1.00 62.31 399 SER A N 1
ATOM 3157 C CA . SER A 1 399 ? -19.026 32.577 -1.113 1.00 62.31 399 SER A CA 1
ATOM 3158 C C . SER A 1 399 ? -19.973 33.630 -0.519 1.00 62.31 399 SER A C 1
ATOM 3160 O O . SER A 1 399 ? -21.187 33.511 -0.688 1.00 62.31 399 SER A O 1
ATOM 3162 N N . MET A 1 400 ? -19.422 34.613 0.199 1.00 57.81 400 MET A N 1
ATOM 3163 C CA . MET A 1 400 ? -20.107 35.825 0.665 1.00 57.81 400 MET A CA 1
ATOM 3164 C C . MET A 1 400 ? -19.876 36.948 -0.338 1.00 57.81 400 MET A C 1
ATOM 3166 O O . MET A 1 400 ? -20.821 37.745 -0.527 1.00 57.81 400 MET A O 1
#

Radius of gyration: 22.07 Å; chains: 1; bounding box: 49×64×57 Å

Secondary structure (DSSP, 8-state):
---GGG-SSS-------------SSS-----SEEEEEE-SSSEEEEEES-TT-BSGGG-EEEEEE-TT--EETTEEEEEEEE-SSSEEEEEEEEEEEEEE-TT-EEEE-TTS-EEEE--EE--SEEEETT--B-GGGSSSSSS--B----TT-SEEEEEEEEEPPTT--EEEEEEEEEE-HHHHHHHHHHHHTTGGGHHHHHHHHHTS-HHHHHHHHHTTT-SEEEEEEETTEEEEEEEE----TTSPEEEEEEEE-TT---SEEEEEEEEETT-EEEEEEEEE-S-----EEEEE--SEEEETT--B-GGGSSS-SS--EEE-STT-EEEEEEEGGGS--SSSEEEEEEEEEEEEE------S---HHHHHHTSSTTHHHHHHHHHHHHHHHHHHHH--

pLDDT: mean 87.94, std 15.39, range [29.78, 98.75]

Foldseek 3Di:
DPDPVVVPPPQFQDADFQAWDDDDDDAGADQWWWKWWDQPDDTDTQATPFGRFAAPLSWAKDWFFDVSWDDDPQKTKMKTFDQHQWKWWFQAKWKKKKFDAAQWDWDAASVRDIFTFHDWAAFPFKAWPVRHGPCVQAPDLPQSWDQQADLVDQKTKIKGKHFDDPPQFKKKKKWWKAFAVLLNNLNVVVLLLQAQNSVVVVVVLNPDHSVSNVVSLVLQQLWFWKWWDDPNDTDTQDTHNGGHNVGIDIHMGMDGCNRPPDSMIMMMTIGGRRGMITRHITMGRPPGDDMDIDIFQFPFKAKPVRDTPSVSHHDNPPRTDMQNRNGIMIMTITGSVSDDCPPGDMIITTTIIIHIHRPDHGHDHRNVVLNVQCRGRNSSSVSSSVVVVVVVVVVVVVVD